Protein AF-0000000080348174 (afdb_homodimer)

Foldseek 3Di:
DAQEEEEELACDDLNVVLCVLQCVVDDPRHYDYDYHYRPPLVCSLVCVLVVVLVVPDLDDNYAAYEYELSHLVLSNCVSVVVCLNHQYEYEYPAADLPDPDVDPVPDDLVSNVSSLNSLLSHQAYEYQAPLRLCVNLVRNQVSQVVDPPDHDPCSSVSRVVRYDYQHRADALVVFAALVVQCPVVPVVQPDFAEEEEAEAQDVQQPVVLVLVLVLVLVVVVFDHAYEYEHAYDPDHPPSVPCSCVSPPPRYDHDYYDPPVVLSVSLLVHAAYETPGNDDAHCNVQLSSVRSQYQYAYAPDHRVVVQAPPVSHDHDSVRVNVVSNVCRVRVVVSVVVSVVRVVPHDCQSRHSVNRSVVVNCVSVVD/DAQEEEEELACDDLNVVLCVLQCVVDDPRHYDYDYHYRPPLVCSLVCVLVVVLVVPDLDDNYAAYEYELSHLVLSNCVSVVVCLNHQYEYEYPAADLPDPDVDPVPDDLVSNVSSLNSLLSHQAYEYQAPLRLCVNLVRNQVSQVVDPPDHDPCSSVSRVVRYDYQHRADALVPFAALVVQVPVCPVVQPPFAEEEEAEAQDVQQPVVLVLVLVLVLVVVVFDHAYEYEHAYDPDHDPSVPCSCVSPPPRYDHDYYDPPVVLSVSLLVHAAYETPGNDDAHCNVQLSSVRSQYQYAYAPDHRVVVQAPPVSHDHDSVRVNVVSNVCRVRVVVSVVVSVVRVVPHDCQSRHSVNRSVVVNCVSVVD

Solvent-accessible surface area (backbone atoms only — not comparable to full-atom values): 39181 Å² total; per-residue (Å²): 121,32,33,31,40,36,41,32,35,46,43,36,73,71,53,37,51,50,49,54,65,54,53,70,77,52,60,75,66,46,42,42,82,51,73,33,68,61,57,64,63,71,55,23,39,72,42,26,24,63,52,46,60,73,70,50,69,87,81,74,58,57,47,24,34,42,30,41,50,51,30,25,48,10,39,25,28,19,52,36,58,85,56,59,80,30,48,32,35,34,35,30,80,65,65,62,65,70,52,86,60,90,53,72,92,68,59,72,61,61,60,34,51,34,39,52,44,21,47,59,41,34,65,33,37,34,16,34,24,66,45,43,44,51,47,39,53,69,32,44,63,66,58,54,63,69,47,77,97,57,82,83,77,66,60,51,70,68,36,54,82,36,52,45,70,52,52,60,61,38,69,58,87,84,45,65,46,31,78,79,58,54,80,68,54,83,70,49,83,78,50,59,44,27,35,29,32,64,45,53,56,41,75,49,35,24,60,58,60,49,47,52,33,52,46,54,37,50,72,67,71,51,56,52,31,34,31,42,33,27,51,76,53,96,59,74,52,74,70,61,72,52,41,60,75,68,38,68,91,25,67,75,43,83,43,62,62,58,70,69,59,39,50,49,51,31,47,67,25,42,32,32,47,48,52,53,78,59,51,44,69,52,66,56,60,52,54,25,36,49,13,48,15,40,62,38,31,41,67,49,70,26,40,63,79,75,44,59,72,90,36,39,31,88,44,64,66,51,45,31,49,52,51,48,54,36,39,72,33,49,69,60,36,53,53,50,45,52,54,48,61,73,69,59,75,60,63,81,38,25,26,86,64,44,43,62,55,54,51,38,60,63,68,68,107,121,31,32,30,38,35,43,33,34,47,44,36,72,71,55,37,51,50,50,54,65,55,52,71,76,52,60,75,66,46,43,43,80,50,73,33,67,59,58,64,63,71,55,23,39,71,44,27,26,63,52,45,61,74,68,51,70,86,81,74,58,57,46,22,36,42,30,41,49,52,31,26,49,10,39,26,28,20,52,37,58,86,55,58,81,30,50,32,37,34,35,30,80,66,66,61,66,70,51,85,61,90,55,72,92,66,57,73,59,60,59,33,51,34,39,52,43,21,48,60,40,36,66,34,38,34,16,35,23,65,46,43,44,50,47,40,55,68,32,45,62,66,58,54,64,69,48,79,98,57,82,84,78,65,60,52,69,70,36,53,84,38,51,44,72,52,51,62,61,39,66,58,87,83,43,66,44,33,77,77,57,56,80,69,52,84,72,50,81,79,51,58,44,28,36,31,34,63,44,53,56,41,76,50,36,24,60,57,61,50,48,51,33,51,45,54,38,51,72,67,72,50,56,53,32,33,29,42,33,28,51,74,53,97,59,73,53,73,70,60,72,52,40,60,76,70,37,68,93,25,68,75,42,82,42,62,61,58,70,70,58,39,49,51,51,31,47,67,25,42,32,32,46,49,51,52,77,60,54,43,69,53,64,57,60,52,52,26,38,50,13,47,15,41,62,39,32,42,67,49,70,28,41,63,79,74,44,60,71,90,36,39,29,87,45,64,66,53,46,31,50,53,50,47,54,36,40,72,32,48,70,59,37,52,52,49,45,52,54,49,59,74,69,57,74,61,63,82,37,26,26,86,65,43,45,63,55,52,52,37,60,64,69,67,107

Organism: Anopheles sinensis (NCBI:txid74873)

Structure (mmCIF, N/CA/C/O backbone):
data_AF-0000000080348174-model_v1
#
loop_
_entity.id
_entity.type
_entity.pdbx_description
1 polymer 'tRNA-queuosine alpha-mannosyltransferase'
#
loop_
_atom_site.group_PDB
_atom_site.id
_atom_site.type_symbol
_atom_site.label_atom_id
_atom_site.label_alt_id
_atom_site.label_comp_id
_atom_site.label_asym_id
_atom_site.label_entity_id
_atom_site.label_seq_id
_atom_site.pdbx_PDB_ins_code
_atom_site.Cartn_x
_atom_site.Cartn_y
_atom_site.Cartn_z
_atom_site.occupancy
_atom_site.B_iso_or_equiv
_atom_site.auth_seq_id
_atom_site.auth_comp_id
_atom_site.auth_asym_id
_atom_site.auth_atom_id
_atom_site.pdbx_PDB_model_num
ATOM 1 N N . MET A 1 1 ? -9.461 -2.088 33.125 1 86.56 1 MET A N 1
ATOM 2 C CA . MET A 1 1 ? -8.859 -2.209 31.812 1 86.56 1 MET A CA 1
ATOM 3 C C . MET A 1 1 ? -9.203 -1 30.938 1 86.56 1 MET A C 1
ATOM 5 O O . MET A 1 1 ? -10.305 -0.461 31.031 1 86.56 1 MET A O 1
ATOM 9 N N . ALA A 1 2 ? -8.227 -0.484 30.188 1 94.56 2 ALA A N 1
ATOM 10 C CA . ALA A 1 2 ? -8.406 0.729 29.391 1 94.56 2 ALA A CA 1
ATOM 11 C C . ALA A 1 2 ? -9.547 0.569 28.406 1 94.56 2 ALA A C 1
ATOM 13 O O . ALA A 1 2 ? -9.766 -0.521 27.859 1 94.56 2 ALA A O 1
ATOM 14 N N . TYR A 1 3 ? -10.312 1.579 28.25 1 96.75 3 TYR A N 1
ATOM 15 C CA . TYR A 1 3 ? -11.414 1.5 27.297 1 96.75 3 TYR A CA 1
ATOM 16 C C . TYR A 1 3 ? -11.117 2.328 26.062 1 96.75 3 TYR A C 1
ATOM 18 O O . TYR A 1 3 ? -11.875 2.297 25.078 1 96.75 3 TYR A O 1
ATOM 26 N N . ILE A 1 4 ? -10.039 3.152 26.109 1 98.06 4 ILE A N 1
ATOM 27 C CA . ILE A 1 4 ? -9.602 3.938 24.969 1 98.06 4 ILE A CA 1
ATOM 28 C C . ILE A 1 4 ? -8.266 3.41 24.453 1 98.06 4 ILE A C 1
ATOM 30 O O . ILE A 1 4 ? -7.316 3.254 25.234 1 98.06 4 ILE A O 1
ATOM 34 N N . LEU A 1 5 ? -8.25 3.035 23.203 1 98.62 5 LEU A N 1
ATOM 35 C CA . LEU A 1 5 ? -7.008 2.664 22.531 1 98.62 5 LEU A CA 1
ATOM 36 C C . LEU A 1 5 ? -6.504 3.803 21.656 1 98.62 5 LEU A C 1
ATOM 38 O O . LEU A 1 5 ? -7.156 4.164 20.672 1 98.62 5 LEU A O 1
ATOM 42 N N . THR A 1 6 ? -5.406 4.441 22.047 1 98.69 6 THR A N 1
ATOM 43 C CA . THR A 1 6 ? -4.785 5.508 21.266 1 98.69 6 THR A CA 1
ATOM 44 C C . THR A 1 6 ? -3.592 4.977 20.484 1 98.69 6 THR A C 1
ATOM 46 O O . THR A 1 6 ? -2.656 4.422 21.062 1 98.69 6 THR A O 1
ATOM 49 N N . LEU A 1 7 ? -3.682 5.117 19.156 1 98.81 7 LEU A N 1
ATOM 50 C CA . LEU A 1 7 ? -2.641 4.621 18.266 1 98.81 7 LEU A CA 1
ATOM 51 C C . LEU A 1 7 ? -1.983 5.77 17.5 1 98.81 7 LEU A C 1
ATOM 53 O O . LEU A 1 7 ? -2.668 6.551 16.828 1 98.81 7 LEU A O 1
ATOM 57 N N . GLU A 1 8 ? -0.674 5.879 17.547 1 98.69 8 GLU A N 1
ATOM 58 C CA . GLU A 1 8 ? 0.03 6.883 16.766 1 98.69 8 GLU A CA 1
ATOM 59 C C . GLU A 1 8 ? 1.198 6.262 16 1 98.69 8 GLU A C 1
ATOM 61 O O . GLU A 1 8 ? 2.227 5.926 16.594 1 98.69 8 GLU A O 1
ATOM 66 N N . ALA A 1 9 ? 1.052 6.199 14.703 1 98.06 9 ALA A N 1
ATOM 67 C CA . ALA A 1 9 ? 2.01 5.52 13.836 1 98.06 9 ALA A CA 1
ATOM 68 C C . ALA A 1 9 ? 3.219 6.406 13.555 1 98.06 9 ALA A C 1
ATOM 70 O O . ALA A 1 9 ? 4.211 5.949 12.977 1 98.06 9 ALA A O 1
ATOM 71 N N . PHE A 1 10 ? 3.201 7.629 13.906 1 97.56 10 PHE A N 1
ATOM 72 C CA . PHE A 1 10 ? 4.273 8.602 13.703 1 97.56 10 PHE A CA 1
ATOM 73 C C . PHE A 1 10 ? 4.391 9.531 14.906 1 97.56 10 PHE A C 1
ATOM 75 O O . PHE A 1 10 ? 4.113 10.727 14.797 1 97.56 10 PHE A O 1
ATOM 82 N N . TYR A 1 11 ? 4.918 8.969 15.961 1 97.56 11 TYR A N 1
ATOM 83 C CA . TYR A 1 11 ? 4.891 9.633 17.25 1 97.56 11 TYR A CA 1
ATOM 84 C C . TYR A 1 11 ? 6.051 10.617 17.391 1 97.56 11 TYR A C 1
ATOM 86 O O . TYR A 1 11 ? 7.066 10.305 18.016 1 97.56 11 TYR A O 1
ATOM 94 N N . GLY A 1 12 ? 5.895 11.797 16.953 1 94.62 12 GLY A N 1
ATOM 95 C CA . GLY A 1 12 ? 6.82 12.914 17 1 94.62 12 GLY A CA 1
ATOM 96 C C . GLY A 1 12 ? 6.219 14.203 16.484 1 94.62 12 GLY A C 1
ATOM 97 O O . GLY A 1 12 ? 5.113 14.211 15.938 1 94.62 12 GLY A O 1
ATOM 98 N N . GLY A 1 13 ? 6.855 15.312 16.766 1 90.38 13 GLY A N 1
ATOM 99 C CA . GLY A 1 13 ? 6.395 16.594 16.266 1 90.38 13 GLY A CA 1
ATOM 100 C C . GLY A 1 13 ? 4.988 16.938 16.719 1 90.38 13 GLY A C 1
ATOM 101 O O . GLY A 1 13 ? 4.664 16.828 17.891 1 90.38 13 GLY A O 1
ATOM 102 N N . SER A 1 14 ? 4.188 17.391 15.734 1 92.44 14 SER A N 1
ATOM 103 C CA . SER A 1 14 ? 2.824 17.828 16.031 1 92.44 14 SER A CA 1
ATOM 104 C C . SER A 1 14 ? 1.953 16.641 16.453 1 92.44 14 SER A C 1
ATOM 106 O O . SER A 1 14 ? 1 16.812 17.219 1 92.44 14 SER A O 1
ATOM 108 N N . HIS A 1 15 ? 2.268 15.445 16.016 1 96.38 15 HIS A N 1
ATOM 109 C CA . HIS A 1 15 ? 1.507 14.266 16.406 1 96.38 15 HIS A CA 1
ATOM 110 C C . HIS A 1 15 ? 1.62 14 17.906 1 96.38 15 HIS A C 1
ATOM 112 O O . HIS A 1 15 ? 0.609 13.82 18.578 1 96.38 15 HIS A O 1
ATOM 118 N N . LYS A 1 16 ? 2.867 14.008 18.328 1 96.75 16 LYS A N 1
ATOM 119 C CA . LYS A 1 16 ? 3.105 13.805 19.766 1 96.75 16 LYS A CA 1
ATOM 120 C C . LYS A 1 16 ? 2.516 14.938 20.578 1 96.75 16 LYS A C 1
ATOM 122 O O . LYS A 1 16 ? 1.936 14.711 21.641 1 96.75 16 LYS A O 1
ATOM 127 N N . GLN A 1 17 ? 2.686 16.156 20.125 1 93.75 17 GLN A N 1
ATOM 128 C CA . GLN A 1 17 ? 2.172 17.328 20.828 1 93.75 17 GLN A CA 1
ATOM 129 C C . GLN A 1 17 ? 0.662 17.234 21.031 1 93.75 17 GLN A C 1
ATOM 131 O O . GLN A 1 17 ? 0.151 17.516 22.109 1 93.75 17 GLN A O 1
ATOM 136 N N . LEU A 1 18 ? -0.005 16.844 20.016 1 97.12 18 LEU A N 1
ATOM 137 C CA . LEU A 1 18 ? -1.456 16.719 20.094 1 97.12 18 LEU A CA 1
ATOM 138 C C . LEU A 1 18 ? -1.855 15.695 21.156 1 97.12 18 LEU A C 1
ATOM 140 O O . LEU A 1 18 ? -2.699 15.984 22 1 97.12 18 LEU A O 1
ATOM 144 N N . LEU A 1 19 ? -1.256 14.547 21.109 1 97.56 19 LEU A N 1
ATOM 145 C CA . LEU A 1 19 ? -1.604 13.469 22.031 1 97.56 19 LEU A CA 1
ATOM 146 C C . LEU A 1 19 ? -1.247 13.852 23.469 1 97.56 19 LEU A C 1
ATOM 148 O O . LEU A 1 19 ? -1.998 13.555 24.391 1 97.56 19 LEU A O 1
ATOM 152 N N . ASP A 1 20 ? -0.088 14.555 23.594 1 95.25 20 ASP A N 1
ATOM 153 C CA . ASP A 1 20 ? 0.333 14.977 24.922 1 95.25 20 ASP A CA 1
ATOM 154 C C . ASP A 1 20 ? -0.702 15.898 25.562 1 95.25 20 ASP A C 1
ATOM 156 O O . ASP A 1 20 ? -1.049 15.742 26.734 1 95.25 20 ASP A O 1
ATOM 160 N N . ILE A 1 21 ? -1.15 16.812 24.797 1 94.5 21 ILE A N 1
ATOM 161 C CA . ILE A 1 21 ? -2.082 17.797 25.312 1 94.5 21 ILE A CA 1
ATOM 162 C C . ILE A 1 21 ? -3.43 17.141 25.609 1 94.5 21 ILE A C 1
ATOM 164 O O . ILE A 1 21 ? -4.078 17.469 26.609 1 94.5 21 ILE A O 1
ATOM 168 N N . ILE A 1 22 ? -3.898 16.188 24.75 1 96.5 22 ILE A N 1
ATOM 169 C CA . ILE A 1 22 ? -5.191 15.523 24.906 1 96.5 22 ILE A CA 1
ATOM 170 C C . ILE A 1 22 ? -5.152 14.578 26.109 1 96.5 22 ILE A C 1
ATOM 172 O O . ILE A 1 22 ? -6.035 14.625 26.969 1 96.5 22 ILE A O 1
ATOM 176 N N . LEU A 1 23 ? -4.109 13.766 26.234 1 96.25 23 LEU A N 1
ATOM 177 C CA . LEU A 1 23 ? -4.066 12.641 27.156 1 96.25 23 LEU A CA 1
ATOM 178 C C . LEU A 1 23 ? -3.824 13.117 28.594 1 96.25 23 LEU A C 1
ATOM 180 O O . LEU A 1 23 ? -4.086 12.391 29.547 1 96.25 23 LEU A O 1
ATOM 184 N N . LYS A 1 24 ? -3.377 14.406 28.734 1 94.44 24 LYS A N 1
ATOM 185 C CA . LYS A 1 24 ? -3.25 15.008 30.047 1 94.44 24 LYS A CA 1
ATOM 186 C C . LYS A 1 24 ? -4.609 15.117 30.734 1 94.44 24 LYS A C 1
ATOM 188 O O . LYS A 1 24 ? -4.684 15.258 31.953 1 94.44 24 LYS A O 1
ATOM 193 N N . ASN A 1 25 ? -5.621 15.008 30 1 94.62 25 ASN A N 1
ATOM 194 C CA . ASN A 1 25 ? -6.969 15.203 30.531 1 94.62 25 ASN A CA 1
ATOM 195 C C . ASN A 1 25 ? -7.66 13.867 30.797 1 94.62 25 ASN A C 1
ATOM 197 O O . ASN A 1 25 ? -8.859 13.828 31.078 1 94.62 25 ASN A O 1
ATOM 201 N N . PHE A 1 26 ? -7 12.734 30.703 1 95.75 26 PHE A N 1
ATOM 202 C CA . PHE A 1 26 ? -7.484 11.391 31 1 95.75 26 PHE A CA 1
ATOM 203 C C . PHE A 1 26 ? -6.695 10.773 32.156 1 95.75 26 PHE A C 1
ATOM 205 O O . PHE A 1 26 ? -5.531 11.117 32.375 1 95.75 26 PHE A O 1
ATOM 212 N N . ASN A 1 27 ? -7.387 9.914 32.844 1 95.69 27 ASN A N 1
ATOM 213 C CA . ASN A 1 27 ? -6.648 9.078 33.781 1 95.69 27 ASN A CA 1
ATOM 214 C C . ASN A 1 27 ? -5.836 8 33.062 1 95.69 27 ASN A C 1
ATOM 216 O O . ASN A 1 27 ? -6.273 7.473 32.031 1 95.69 27 ASN A O 1
ATOM 220 N N . GLN A 1 28 ? -4.766 7.668 33.688 1 94.31 28 GLN A N 1
ATOM 221 C CA . GLN A 1 28 ? -3.832 6.738 33.031 1 94.31 28 GLN A CA 1
ATOM 222 C C . GLN A 1 28 ? -4.488 5.379 32.812 1 94.31 28 GLN A C 1
ATOM 224 O O . GLN A 1 28 ? -4.125 4.668 31.875 1 94.31 28 GLN A O 1
ATOM 229 N N . ASP A 1 29 ? -5.422 4.973 33.562 1 95.69 29 ASP A N 1
ATOM 230 C CA . ASP A 1 29 ? -6.062 3.664 33.469 1 95.69 29 ASP A CA 1
ATOM 231 C C . ASP A 1 29 ? -7.176 3.68 32.406 1 95.69 29 ASP A C 1
ATOM 233 O O . ASP A 1 29 ? -7.699 2.629 32.031 1 95.69 29 ASP A O 1
ATOM 237 N N . GLU A 1 30 ? -7.461 4.852 31.875 1 96.44 30 GLU A N 1
ATOM 238 C CA . GLU A 1 30 ? -8.57 4.984 30.938 1 96.44 30 GLU A CA 1
ATOM 239 C C . GLU A 1 30 ? -8.125 4.691 29.516 1 96.44 30 GLU A C 1
ATOM 241 O O . GLU A 1 30 ? -8.953 4.449 28.625 1 96.44 30 GLU A O 1
ATOM 246 N N . TYR A 1 31 ? -6.828 4.805 29.312 1 97.44 31 TYR A N 1
ATOM 247 C CA . TYR A 1 31 ? -6.379 4.66 27.938 1 97.44 31 TYR A CA 1
ATOM 248 C C . TYR A 1 31 ? -5.074 3.875 27.859 1 97.44 31 TYR A C 1
ATOM 250 O O . TYR A 1 31 ? -4.316 3.834 28.828 1 97.44 31 TYR A O 1
ATOM 258 N N . ASP A 1 32 ? -4.895 3.152 26.703 1 97.94 32 ASP A N 1
ATOM 259 C CA . ASP A 1 32 ? -3.596 2.635 26.297 1 97.94 32 ASP A CA 1
ATOM 260 C C . ASP A 1 32 ? -3.035 3.441 25.125 1 97.94 32 ASP A C 1
ATOM 262 O O . ASP A 1 32 ? -3.773 3.824 24.219 1 97.94 32 ASP A O 1
ATOM 266 N N . LEU A 1 33 ? -1.8 3.811 25.234 1 98.12 33 LEU A N 1
ATOM 267 C CA . LEU A 1 33 ? -1.102 4.504 24.156 1 98.12 33 LEU A CA 1
ATOM 268 C C . LEU A 1 33 ? -0.057 3.596 23.516 1 98.12 33 LEU A C 1
ATOM 270 O O . LEU A 1 33 ? 0.885 3.16 24.172 1 98.12 33 LEU A O 1
ATOM 274 N N . VAL A 1 34 ? -0.262 3.186 22.266 1 98.12 34 VAL A N 1
ATOM 275 C CA . VAL A 1 34 ? 0.678 2.391 21.484 1 98.12 34 VAL A CA 1
ATOM 276 C C . VAL A 1 34 ? 1.246 3.234 20.344 1 98.12 34 VAL A C 1
ATOM 278 O O . VAL A 1 34 ? 0.494 3.785 19.547 1 98.12 34 VAL A O 1
ATOM 281 N N . THR A 1 35 ? 2.604 3.379 20.266 1 98.06 35 THR A N 1
ATOM 282 C CA . THR A 1 35 ? 3.18 4.355 19.344 1 98.06 35 THR A CA 1
ATOM 283 C C . THR A 1 35 ? 4.297 3.723 18.516 1 98.06 35 THR A C 1
ATOM 285 O O . THR A 1 35 ? 4.793 2.646 18.859 1 98.06 35 THR A O 1
ATOM 288 N N . ILE A 1 36 ? 4.59 4.273 17.391 1 97.81 36 ILE A N 1
ATOM 289 C CA . ILE A 1 36 ? 5.777 4.055 16.562 1 97.81 36 ILE A CA 1
ATOM 290 C C . ILE A 1 36 ? 6.59 5.34 16.469 1 97.81 36 ILE A C 1
ATOM 292 O O . ILE A 1 36 ? 6.039 6.418 16.219 1 97.81 36 ILE A O 1
ATOM 296 N N . PRO A 1 37 ? 7.922 5.25 16.703 1 96.81 37 PRO A N 1
ATOM 297 C CA . PRO A 1 37 ? 8.742 6.465 16.656 1 96.81 37 PRO A CA 1
ATOM 298 C C . PRO A 1 37 ? 8.648 7.191 15.32 1 96.81 37 PRO A C 1
ATOM 300 O O . PRO A 1 37 ? 8.547 6.547 14.273 1 96.81 37 PRO A O 1
ATOM 303 N N . ALA A 1 38 ? 8.75 8.461 15.336 1 95.19 38 ALA A N 1
ATOM 304 C CA . ALA A 1 38 ? 8.609 9.297 14.148 1 95.19 38 ALA A CA 1
ATOM 305 C C . ALA A 1 38 ? 9.883 9.273 13.312 1 95.19 38 ALA A C 1
ATOM 307 O O . ALA A 1 38 ? 10.578 10.289 13.195 1 95.19 38 ALA A O 1
ATOM 308 N N . LYS A 1 39 ? 10.125 8.234 12.734 1 93.12 39 LYS A N 1
ATOM 309 C CA . LYS A 1 39 ? 11.234 8.008 11.812 1 93.12 39 LYS A CA 1
ATOM 310 C C . LYS A 1 39 ? 10.766 7.262 10.562 1 93.12 39 LYS A C 1
ATOM 312 O O . LYS A 1 39 ? 9.945 6.348 10.656 1 93.12 39 LYS A O 1
ATOM 317 N N . LYS A 1 40 ? 11.25 7.703 9.414 1 92.31 40 LYS A N 1
ATOM 318 C CA . LYS A 1 40 ? 10.945 7.023 8.156 1 92.31 40 LYS A CA 1
ATOM 319 C C . LYS A 1 40 ? 9.438 6.891 7.957 1 92.31 40 LYS A C 1
ATOM 321 O O . LYS A 1 40 ? 8.914 5.777 7.879 1 92.31 40 LYS A O 1
ATOM 326 N N . TRP A 1 41 ? 8.805 7.992 7.707 1 92.38 41 TRP A N 1
ATOM 327 C CA . TRP A 1 41 ? 7.348 8.086 7.738 1 92.38 41 TRP A CA 1
ATOM 328 C C . TRP A 1 41 ? 6.719 7.176 6.691 1 92.38 41 TRP A C 1
ATOM 330 O O . TRP A 1 41 ? 5.625 6.645 6.895 1 92.38 41 TRP A O 1
ATOM 340 N N . HIS A 1 42 ? 7.414 6.926 5.59 1 91.56 42 HIS A N 1
ATOM 341 C CA . HIS A 1 42 ? 6.863 6.07 4.543 1 91.56 42 HIS A CA 1
ATOM 342 C C . HIS A 1 42 ? 6.645 4.648 5.047 1 91.56 42 HIS A C 1
ATOM 344 O O . HIS A 1 42 ? 5.629 4.023 4.738 1 91.56 42 HIS A O 1
ATOM 350 N N . TRP A 1 43 ? 7.59 4.184 5.859 1 94.25 43 TRP A N 1
ATOM 351 C CA . TRP A 1 43 ? 7.469 2.852 6.445 1 94.25 43 TRP A CA 1
ATOM 352 C C . TRP A 1 43 ? 6.387 2.826 7.52 1 94.25 43 TRP A C 1
ATOM 354 O O . TRP A 1 43 ? 5.652 1.844 7.648 1 94.25 43 TRP A O 1
ATOM 364 N N . CYS A 1 44 ? 6.27 3.9 8.25 1 96.5 44 CYS A N 1
ATOM 365 C CA . CYS A 1 44 ? 5.211 3.998 9.25 1 96.5 44 CYS A CA 1
ATOM 366 C C . CYS A 1 44 ? 3.838 3.891 8.602 1 96.5 44 CYS A C 1
ATOM 368 O O . CYS A 1 44 ? 2.977 3.148 9.078 1 96.5 44 CYS A O 1
ATOM 370 N N . ALA A 1 45 ? 3.711 4.562 7.496 1 95.31 45 ALA A N 1
ATOM 371 C CA . ALA A 1 45 ? 2.428 4.598 6.797 1 95.31 45 ALA A CA 1
ATOM 372 C C . ALA A 1 45 ? 2.076 3.225 6.23 1 95.31 45 ALA A C 1
ATOM 374 O O . ALA A 1 45 ? 0.905 2.838 6.203 1 95.31 45 ALA A O 1
ATOM 375 N N . ARG A 1 46 ? 3.09 2.482 5.828 1 94.81 46 ARG A N 1
ATOM 376 C CA . ARG A 1 46 ? 2.859 1.207 5.156 1 94.81 46 ARG A CA 1
ATOM 377 C C . ARG A 1 46 ? 2.711 0.074 6.164 1 94.81 46 ARG A C 1
ATOM 379 O O . ARG A 1 46 ? 1.908 -0.841 5.965 1 94.81 46 ARG A O 1
ATOM 386 N N . MET A 1 47 ? 3.484 0.161 7.297 1 96.75 47 MET A N 1
ATOM 387 C CA . MET A 1 47 ? 3.695 -1.035 8.109 1 96.75 47 MET A CA 1
ATOM 388 C C . MET A 1 47 ? 3.043 -0.886 9.477 1 96.75 47 MET A C 1
ATOM 390 O O . MET A 1 47 ? 3.027 -1.831 10.266 1 96.75 47 MET A O 1
ATOM 394 N N . SER A 1 48 ? 2.492 0.24 9.758 1 97.75 48 SER A N 1
ATOM 395 C CA . SER A 1 48 ? 2.01 0.513 11.102 1 97.75 48 SER A CA 1
ATOM 396 C C . SER A 1 48 ? 0.879 -0.434 11.492 1 97.75 48 SER A C 1
ATOM 398 O O . SER A 1 48 ? 0.782 -0.855 12.648 1 97.75 48 SER A O 1
ATOM 400 N N . ALA A 1 49 ? -0.037 -0.782 10.516 1 98.31 49 ALA A N 1
ATOM 401 C CA . ALA A 1 49 ? -1.128 -1.702 10.828 1 98.31 49 ALA A CA 1
ATOM 402 C C . ALA A 1 49 ? -0.591 -3.025 11.367 1 98.31 49 ALA A C 1
ATOM 404 O O . ALA A 1 49 ? -1.065 -3.521 12.391 1 98.31 49 ALA A O 1
ATOM 405 N N . LEU A 1 50 ? 0.381 -3.551 10.672 1 97.88 50 LEU A N 1
ATOM 406 C CA . LEU A 1 50 ? 0.972 -4.816 11.094 1 97.88 50 LEU A CA 1
ATOM 407 C C . LEU A 1 50 ? 1.665 -4.668 12.445 1 97.88 50 LEU A C 1
ATOM 409 O O . LEU A 1 50 ? 1.518 -5.523 13.32 1 97.88 50 LEU A O 1
ATOM 413 N N . GLN A 1 51 ? 2.42 -3.602 12.633 1 97.62 51 GLN A N 1
ATOM 414 C CA . GLN A 1 51 ? 3.121 -3.346 13.883 1 97.62 51 GLN A CA 1
ATOM 415 C C . GLN A 1 51 ? 2.143 -3.252 15.055 1 97.62 51 GLN A C 1
ATOM 417 O O . GLN A 1 51 ? 2.359 -3.861 16.109 1 97.62 51 GLN A O 1
ATOM 422 N N . PHE A 1 52 ? 1.092 -2.506 14.891 1 98.38 52 PHE A N 1
ATOM 423 C CA . PHE A 1 52 ? 0.107 -2.332 15.945 1 98.38 52 PHE A CA 1
ATOM 424 C C . PHE A 1 52 ? -0.633 -3.637 16.219 1 98.38 52 PHE A C 1
ATOM 426 O O . PHE A 1 52 ? -0.93 -3.959 17.375 1 98.38 52 PHE A O 1
ATOM 433 N N . ALA A 1 53 ? -0.954 -4.391 15.148 1 97.88 53 ALA A N 1
ATOM 434 C CA . ALA A 1 53 ? -1.659 -5.656 15.328 1 97.88 53 ALA A CA 1
ATOM 435 C C . ALA A 1 53 ? -0.909 -6.57 16.297 1 97.88 53 ALA A C 1
ATOM 437 O O . ALA A 1 53 ? -1.525 -7.285 17.094 1 97.88 53 ALA A O 1
ATOM 438 N N . GLU A 1 54 ? 0.383 -6.504 16.25 1 95.56 54 GLU A N 1
ATOM 439 C CA . GLU A 1 54 ? 1.225 -7.363 17.078 1 95.56 54 GLU A CA 1
ATOM 440 C C . GLU A 1 54 ? 1.346 -6.82 18.5 1 95.56 54 GLU A C 1
ATOM 442 O O . GLU A 1 54 ? 1.635 -7.57 19.438 1 95.56 54 GLU A O 1
ATOM 447 N N . ASN A 1 55 ? 1.073 -5.516 18.703 1 96.62 55 ASN A N 1
ATOM 448 C CA . ASN A 1 55 ? 1.423 -4.887 19.969 1 96.62 55 ASN A CA 1
ATOM 449 C C . ASN A 1 55 ? 0.18 -4.504 20.766 1 96.62 55 ASN A C 1
ATOM 451 O O . ASN A 1 55 ? 0.281 -4.105 21.922 1 96.62 55 ASN A O 1
ATOM 455 N N . ILE A 1 56 ? -0.955 -4.598 20.156 1 97.62 56 ILE A N 1
ATOM 456 C CA . ILE A 1 56 ? -2.213 -4.398 20.859 1 97.62 56 ILE A CA 1
ATOM 457 C C . ILE A 1 56 ? -2.605 -5.684 21.594 1 97.62 56 ILE A C 1
ATOM 459 O O . ILE A 1 56 ? -2.604 -6.762 21 1 97.62 56 ILE A O 1
ATOM 463 N N . PRO A 1 57 ? -2.951 -5.625 22.844 1 95.69 57 PRO A N 1
ATOM 464 C CA . PRO A 1 57 ? -3.328 -6.832 23.578 1 95.69 57 PRO A CA 1
ATOM 465 C C . PRO A 1 57 ? -4.535 -7.543 22.969 1 95.69 57 PRO A C 1
ATOM 467 O O . PRO A 1 57 ? -5.465 -6.887 22.5 1 95.69 57 PRO A O 1
ATOM 470 N N . ILE A 1 58 ? -4.469 -8.844 23.031 1 92.62 58 ILE A N 1
ATOM 471 C CA . ILE A 1 58 ? -5.555 -9.656 22.5 1 92.62 58 ILE A CA 1
ATOM 472 C C . ILE A 1 58 ? -6.789 -9.516 23.391 1 92.62 58 ILE A C 1
ATOM 474 O O . ILE A 1 58 ? -7.906 -9.359 22.891 1 92.62 58 ILE A O 1
ATOM 478 N N . THR A 1 59 ? -6.586 -9.664 24.688 1 95.31 59 THR A N 1
ATOM 479 C CA . THR A 1 59 ? -7.672 -9.445 25.641 1 95.31 59 THR A CA 1
ATOM 480 C C . THR A 1 59 ? -7.75 -7.973 26.031 1 95.31 59 THR A C 1
ATOM 482 O O . THR A 1 59 ? -6.801 -7.422 26.594 1 95.31 59 THR A O 1
ATOM 485 N N . HIS A 1 60 ? -8.836 -7.391 25.672 1 96.31 60 HIS A N 1
ATOM 486 C CA . HIS A 1 60 ? -8.992 -5.969 25.953 1 96.31 60 HIS A CA 1
ATOM 487 C C . HIS A 1 60 ? -10.461 -5.605 26.156 1 96.31 60 HIS A C 1
ATOM 489 O O . HIS A 1 60 ? -11.344 -6.438 25.938 1 96.31 60 HIS A O 1
ATOM 495 N N . ALA A 1 61 ? -10.688 -4.391 26.594 1 97.12 61 ALA A N 1
ATOM 496 C CA . ALA A 1 61 ? -12.039 -3.857 26.781 1 97.12 61 ALA A CA 1
ATOM 497 C C . ALA A 1 61 ? -12.211 -2.533 26.031 1 97.12 61 ALA A C 1
ATOM 499 O O . ALA A 1 61 ? -12.961 -1.661 26.484 1 97.12 61 ALA A O 1
ATOM 500 N N . TYR A 1 62 ? -11.477 -2.332 24.969 1 97.88 62 TYR A N 1
ATOM 501 C CA . TYR A 1 62 ? -11.5 -1.075 24.234 1 97.88 62 TYR A CA 1
ATOM 502 C C . TYR A 1 62 ? -12.891 -0.791 23.688 1 97.88 62 TYR A C 1
ATOM 504 O O . TYR A 1 62 ? -13.57 -1.698 23.203 1 97.88 62 TYR A O 1
ATOM 512 N N . ARG A 1 63 ? -13.281 0.429 23.75 1 97.81 63 ARG A N 1
ATOM 513 C CA . ARG A 1 63 ? -14.547 0.89 23.188 1 97.81 63 ARG A CA 1
ATOM 514 C C . ARG A 1 63 ? -14.32 1.938 22.094 1 97.81 63 ARG A C 1
ATOM 516 O O . ARG A 1 63 ? -15.148 2.105 21.203 1 97.81 63 ARG A O 1
ATOM 523 N N . THR A 1 64 ? -13.203 2.65 22.234 1 98.38 64 THR A N 1
ATOM 524 C CA . THR A 1 64 ? -12.875 3.717 21.297 1 98.38 64 THR A CA 1
ATOM 525 C C . THR A 1 64 ? -11.422 3.602 20.828 1 98.38 64 THR A C 1
ATOM 527 O O . THR A 1 64 ? -10.531 3.324 21.641 1 98.38 64 THR A O 1
ATOM 530 N N . ILE A 1 65 ? -11.242 3.762 19.531 1 98.69 65 ILE A N 1
ATOM 531 C CA . ILE A 1 65 ? -9.906 3.896 18.953 1 98.69 65 ILE A CA 1
ATOM 532 C C . ILE A 1 65 ? -9.695 5.332 18.484 1 98.69 65 ILE A C 1
ATOM 534 O O . ILE A 1 65 ? -10.539 5.898 17.781 1 98.69 65 ILE A O 1
ATOM 538 N N . PHE A 1 66 ? -8.672 6.012 18.922 1 98.81 66 PHE A N 1
ATOM 539 C CA . PHE A 1 66 ? -8.227 7.305 18.422 1 98.81 66 PHE A CA 1
ATOM 540 C C . PHE A 1 66 ? -6.863 7.18 17.75 1 98.81 66 PHE A C 1
ATOM 542 O O . PHE A 1 66 ? -5.906 6.695 18.359 1 98.81 66 PHE A O 1
ATOM 549 N N . CYS A 1 67 ? -6.777 7.508 16.5 1 98.75 67 CYS A N 1
ATOM 550 C CA . CYS A 1 67 ? -5.523 7.375 15.773 1 98.75 67 CYS A CA 1
ATOM 551 C C . CYS A 1 67 ? -5.367 8.484 14.742 1 98.75 67 CYS A C 1
ATOM 553 O O . CYS A 1 67 ? -6.309 9.242 14.492 1 98.75 67 CYS A O 1
ATOM 555 N N . SER A 1 68 ? -4.168 8.703 14.219 1 98.5 68 SER A N 1
ATOM 556 C CA . SER A 1 68 ? -3.949 9.648 13.125 1 98.5 68 SER A CA 1
ATOM 557 C C . SER A 1 68 ? -4.113 8.969 11.773 1 98.5 68 SER A C 1
ATOM 559 O O . SER A 1 68 ? -4.188 7.742 11.688 1 98.5 68 SER A O 1
ATOM 561 N N . SER A 1 69 ? -4.121 9.766 10.734 1 97.94 69 SER A N 1
ATOM 562 C CA . SER A 1 69 ? -4.348 9.289 9.375 1 97.94 69 SER A CA 1
ATOM 563 C C . SER A 1 69 ? -3.105 8.594 8.82 1 97.94 69 SER A C 1
ATOM 565 O O . SER A 1 69 ? -3.121 8.094 7.695 1 97.94 69 SER A O 1
ATOM 567 N N . VAL A 1 70 ? -1.994 8.539 9.594 1 98.06 70 VAL A N 1
ATOM 568 C CA . VAL A 1 70 ? -0.801 7.82 9.156 1 98.06 70 VAL A CA 1
ATOM 569 C C . VAL A 1 70 ? -1.069 6.32 9.148 1 98.06 70 VAL A C 1
ATOM 571 O O . VAL A 1 70 ? -0.555 5.59 8.297 1 98.06 70 VAL A O 1
ATOM 574 N N . LEU A 1 71 ? -1.816 5.887 10.094 1 98.38 71 LEU A N 1
ATOM 575 C CA . LEU A 1 71 ? -2.164 4.477 10.242 1 98.38 71 LEU A CA 1
ATOM 576 C C . LEU A 1 71 ? -3.141 4.043 9.156 1 98.38 71 LEU A C 1
ATOM 578 O O . LEU A 1 71 ? -4.121 4.738 8.883 1 98.38 71 LEU A O 1
ATOM 582 N N . ASN A 1 72 ? -2.834 2.92 8.492 1 97.75 72 ASN A N 1
ATOM 583 C CA . ASN A 1 72 ? -3.859 2.252 7.699 1 97.75 72 ASN A CA 1
ATOM 584 C C . ASN A 1 72 ? -4.859 1.512 8.586 1 97.75 72 ASN A C 1
ATOM 586 O O . ASN A 1 72 ? -4.695 0.318 8.844 1 97.75 72 ASN A O 1
ATOM 590 N N . LEU A 1 73 ? -5.887 2.209 8.977 1 98.81 73 LEU A N 1
ATOM 591 C CA . LEU A 1 73 ? -6.852 1.711 9.953 1 98.81 73 LEU A CA 1
ATOM 592 C C . LEU A 1 73 ? -7.609 0.506 9.398 1 98.81 73 LEU A C 1
ATOM 594 O O . LEU A 1 73 ? -7.898 -0.439 10.141 1 98.81 73 LEU A O 1
ATOM 598 N N . ALA A 1 74 ? -7.977 0.536 8.117 1 98.69 74 ALA A N 1
ATOM 599 C CA . ALA A 1 74 ? -8.719 -0.562 7.508 1 98.69 74 ALA A CA 1
ATOM 600 C C . ALA A 1 74 ? -7.945 -1.873 7.609 1 98.69 74 ALA A C 1
ATOM 602 O O . ALA A 1 74 ? -8.508 -2.904 7.992 1 98.69 74 ALA A O 1
ATOM 603 N N . GLU A 1 75 ? -6.695 -1.817 7.258 1 98.44 75 GLU A N 1
ATOM 604 C CA . GLU A 1 75 ? -5.852 -3.006 7.332 1 98.44 75 GLU A CA 1
ATOM 605 C C . GLU A 1 75 ? -5.754 -3.523 8.766 1 98.44 75 GLU A C 1
ATOM 607 O O . GLU A 1 75 ? -5.816 -4.73 9 1 98.44 75 GLU A O 1
ATOM 612 N N . LEU A 1 76 ? -5.566 -2.604 9.742 1 98.81 76 LEU A N 1
ATOM 613 C CA . LEU A 1 76 ? -5.488 -3.018 11.133 1 98.81 76 LEU A CA 1
ATOM 614 C C . LEU A 1 76 ? -6.754 -3.756 11.555 1 98.81 76 LEU A C 1
ATOM 616 O O . LEU A 1 76 ? -6.684 -4.836 12.148 1 98.81 76 LEU A O 1
ATOM 620 N N . ILE A 1 77 ? -7.91 -3.201 11.242 1 98.69 77 ILE A N 1
ATOM 621 C CA . ILE A 1 77 ? -9.188 -3.787 11.633 1 98.69 77 ILE A CA 1
ATOM 622 C C . ILE A 1 77 ? -9.359 -5.148 10.969 1 98.69 77 ILE A C 1
ATOM 624 O O . ILE A 1 77 ? -9.906 -6.078 11.57 1 98.69 77 ILE A O 1
ATOM 628 N N . GLY A 1 78 ? -8.883 -5.258 9.742 1 98.44 78 GLY A N 1
ATOM 629 C CA . GLY A 1 78 ? -8.953 -6.535 9.047 1 98.44 78 GLY A CA 1
ATOM 630 C C . GLY A 1 78 ? -8.125 -7.617 9.719 1 98.44 78 GLY A C 1
ATOM 631 O O . GLY A 1 78 ? -8.539 -8.781 9.773 1 98.44 78 GLY A O 1
ATOM 632 N N . ILE A 1 79 ? -6.934 -7.281 10.203 1 98.06 79 ILE A N 1
ATOM 633 C CA . ILE A 1 79 ? -6.047 -8.219 10.883 1 98.06 79 ILE A CA 1
ATOM 634 C C . ILE A 1 79 ? -6.59 -8.523 12.273 1 98.06 79 ILE A C 1
ATOM 636 O O . ILE A 1 79 ? -6.434 -9.641 12.781 1 98.06 79 ILE A O 1
ATOM 640 N N . ARG A 1 80 ? -7.207 -7.488 12.914 1 98.06 80 ARG A N 1
ATOM 641 C CA . ARG A 1 80 ? -7.734 -7.547 14.273 1 98.06 80 ARG A CA 1
ATOM 642 C C . ARG A 1 80 ? -9.234 -7.27 14.289 1 98.06 80 ARG A C 1
ATOM 644 O O . ARG A 1 80 ? -9.672 -6.219 14.766 1 98.06 80 ARG A O 1
ATOM 651 N N . PRO A 1 81 ? -9.992 -8.273 13.859 1 96.25 81 PRO A N 1
ATOM 652 C CA . PRO A 1 81 ? -11.438 -8.039 13.773 1 96.25 81 PRO A CA 1
ATOM 653 C C . PRO A 1 81 ? -12.07 -7.797 15.141 1 96.25 81 PRO A C 1
ATOM 655 O O . PRO A 1 81 ? -13.188 -7.273 15.219 1 96.25 81 PRO A O 1
ATOM 658 N N . ASP A 1 82 ? -11.414 -8.164 16.234 1 96.62 82 ASP A N 1
ATOM 659 C CA . ASP A 1 82 ? -11.906 -7.906 17.578 1 96.62 82 ASP A CA 1
ATOM 660 C C . ASP A 1 82 ? -11.992 -6.41 17.859 1 96.62 82 ASP A C 1
ATOM 662 O O . ASP A 1 82 ? -12.711 -5.98 18.766 1 96.62 82 ASP A O 1
ATOM 666 N N . LEU A 1 83 ? -11.289 -5.578 17.078 1 98 83 LEU A N 1
ATOM 667 C CA . LEU A 1 83 ? -11.289 -4.133 17.266 1 98 83 LEU A CA 1
ATOM 668 C C . LEU A 1 83 ? -12.398 -3.479 16.453 1 98 83 LEU A C 1
ATOM 670 O O . LEU A 1 83 ? -12.656 -2.281 16.594 1 98 83 LEU A O 1
ATOM 674 N N . ALA A 1 84 ? -13.086 -4.25 15.609 1 97.19 84 ALA A N 1
ATOM 675 C CA . ALA A 1 84 ? -14.055 -3.709 14.648 1 97.19 84 ALA A CA 1
ATOM 676 C C . ALA A 1 84 ? -15.234 -3.066 15.375 1 97.19 84 ALA A C 1
ATOM 678 O O . ALA A 1 84 ? -15.859 -2.139 14.852 1 97.19 84 ALA A O 1
ATOM 679 N N . SER A 1 85 ? -15.516 -3.508 16.547 1 95.88 85 SER A N 1
ATOM 680 C CA . SER A 1 85 ? -16.688 -3.021 17.266 1 95.88 85 SER A CA 1
ATOM 681 C C . SER A 1 85 ? -16.406 -1.68 17.922 1 95.88 85 SER A C 1
ATOM 683 O O . SER A 1 85 ? -17.328 -1.001 18.375 1 95.88 85 SER A O 1
ATOM 685 N N . CYS A 1 86 ? -15.172 -1.288 18.062 1 97.75 86 CYS A N 1
ATOM 686 C CA . CYS A 1 86 ? -14.82 -0.007 18.672 1 97.75 86 CYS A CA 1
ATOM 687 C C . CYS A 1 86 ? -15.289 1.153 17.797 1 97.75 86 CYS A C 1
ATOM 689 O O . CYS A 1 86 ? -15.375 1.025 16.578 1 97.75 86 CYS A O 1
ATOM 691 N N . ARG A 1 87 ? -15.664 2.299 18.5 1 98.44 87 ARG A N 1
ATOM 692 C CA . ARG A 1 87 ? -15.797 3.549 17.75 1 98.44 87 ARG A CA 1
ATOM 693 C C . ARG A 1 87 ? -14.438 4.043 17.266 1 98.44 87 ARG A C 1
ATOM 695 O O . ARG A 1 87 ? -13.516 4.223 18.062 1 98.44 87 ARG A O 1
ATOM 702 N N . LYS A 1 88 ? -14.328 4.246 16 1 98.56 88 LYS A N 1
ATOM 703 C CA . LYS A 1 88 ? -13.039 4.594 15.414 1 98.56 88 LYS A CA 1
ATOM 704 C C . LYS A 1 88 ? -12.992 6.07 15.031 1 98.56 88 LYS A C 1
ATOM 706 O O . LYS A 1 88 ? -13.695 6.504 14.117 1 98.56 88 LYS A O 1
ATOM 711 N N . VAL A 1 89 ? -12.062 6.848 15.656 1 98.88 89 VAL A N 1
ATOM 712 C CA . VAL A 1 89 ? -11.867 8.266 15.406 1 98.88 89 VAL A CA 1
ATOM 713 C C . VAL A 1 89 ? -10.477 8.5 14.805 1 98.88 89 VAL A C 1
ATOM 715 O O . VAL A 1 89 ? -9.469 8.125 15.398 1 98.88 89 VAL A O 1
ATOM 718 N N . VAL A 1 90 ? -10.453 9.133 13.648 1 98.88 90 VAL A N 1
ATOM 719 C CA . VAL A 1 90 ? -9.195 9.352 12.945 1 98.88 90 VAL A CA 1
ATOM 720 C C . VAL A 1 90 ? -8.922 10.852 12.836 1 98.88 90 VAL A C 1
ATOM 722 O O . VAL A 1 90 ? -9.828 11.633 12.523 1 98.88 90 VAL A O 1
ATOM 725 N N . TYR A 1 91 ? -7.707 11.25 13.117 1 98.88 91 TYR A N 1
ATOM 726 C CA . TYR A 1 91 ? -7.32 12.656 13.039 1 98.88 91 TYR A CA 1
ATOM 727 C C . TYR A 1 91 ? -6.34 12.891 11.898 1 98.88 91 TYR A C 1
ATOM 729 O O . TYR A 1 91 ? -5.328 12.195 11.781 1 98.88 91 TYR A O 1
ATOM 737 N N . PHE A 1 92 ? -6.613 13.859 11.055 1 98.69 92 PHE A N 1
ATOM 738 C CA . PHE A 1 92 ? -5.777 14.219 9.914 1 98.69 92 PHE A CA 1
ATOM 739 C C . PHE A 1 92 ? -4.934 15.445 10.227 1 98.69 92 PHE A C 1
ATOM 741 O O . PHE A 1 92 ? -5.426 16.578 10.156 1 98.69 92 PHE A O 1
ATOM 748 N N . HIS A 1 93 ? -3.654 15.148 10.484 1 97.06 93 HIS A N 1
ATOM 749 C CA . HIS A 1 93 ? -2.705 16.25 10.523 1 97.06 93 HIS A CA 1
ATOM 750 C C . HIS A 1 93 ? -2.402 16.766 9.117 1 97.06 93 HIS A C 1
ATOM 752 O O . HIS A 1 93 ? -2.16 17.969 8.938 1 97.06 93 HIS A O 1
ATOM 758 N N . GLU A 1 94 ? -2.301 15.914 8.195 1 94.62 94 GLU A N 1
ATOM 759 C CA . GLU A 1 94 ? -2.025 16.125 6.777 1 94.62 94 GLU A CA 1
ATOM 760 C C . GLU A 1 94 ? -2.74 15.102 5.91 1 94.62 94 GLU A C 1
ATOM 762 O O . GLU A 1 94 ? -3.182 14.062 6.41 1 94.62 94 GLU A O 1
ATOM 767 N N . ASN A 1 95 ? -2.969 15.461 4.695 1 94.94 95 ASN A N 1
ATOM 768 C CA . ASN A 1 95 ? -3.506 14.453 3.791 1 94.94 95 ASN A CA 1
ATOM 769 C C . ASN A 1 95 ? -2.557 14.18 2.627 1 94.94 95 ASN A C 1
ATOM 771 O O . ASN A 1 95 ? -1.705 15.008 2.309 1 94.94 95 ASN A O 1
ATOM 775 N N . GLN A 1 96 ? -2.598 13.039 2.062 1 93.62 96 GLN A N 1
ATOM 776 C CA . GLN A 1 96 ? -1.641 12.562 1.07 1 93.62 96 GLN A CA 1
ATOM 777 C C . GLN A 1 96 ? -2.225 12.641 -0.337 1 93.62 96 GLN A C 1
ATOM 779 O O . GLN A 1 96 ? -1.619 12.156 -1.294 1 93.62 96 GLN A O 1
ATOM 784 N N . LEU A 1 97 ? -3.402 13.156 -0.516 1 93.62 97 LEU A N 1
ATOM 785 C CA . LEU A 1 97 ? -3.98 13.305 -1.848 1 93.62 97 LEU A CA 1
ATOM 786 C C . LEU A 1 97 ? -3.57 14.633 -2.471 1 93.62 97 LEU A C 1
ATOM 788 O O . LEU A 1 97 ? -3.559 14.773 -3.695 1 93.62 97 LEU A O 1
ATOM 792 N N . SER A 1 98 ? -3.328 15.602 -1.672 1 78.69 98 SER A N 1
ATOM 793 C CA . SER A 1 98 ? -2.99 16.953 -2.119 1 78.69 98 SER A CA 1
ATOM 794 C C . SER A 1 98 ? -1.499 17.234 -1.957 1 78.69 98 SER A C 1
ATOM 796 O O . SER A 1 98 ? -1.067 18.391 -2.008 1 78.69 98 SER A O 1
ATOM 798 N N . TYR A 1 99 ? -0.761 16.266 -1.765 1 64.25 99 TYR A N 1
ATOM 799 C CA . TYR A 1 99 ? 0.662 16.5 -1.555 1 64.25 99 TYR A CA 1
ATOM 800 C C . TYR A 1 99 ? 1.384 16.703 -2.883 1 64.25 99 TYR A C 1
ATOM 802 O O . TYR A 1 99 ? 1.126 15.977 -3.848 1 64.25 99 TYR A O 1
ATOM 810 N N . PRO A 1 100 ? 2.064 17.844 -3.006 1 55.56 100 PRO A N 1
ATOM 811 C CA . PRO A 1 100 ? 2.773 18.125 -4.254 1 55.56 100 PRO A CA 1
ATOM 812 C C . PRO A 1 100 ? 3.75 17.016 -4.645 1 55.56 100 PRO A C 1
ATOM 814 O O . PRO A 1 100 ? 4.5 16.531 -3.797 1 55.56 100 PRO A O 1
ATOM 817 N N . VAL A 1 101 ? 3.332 16.047 -5.41 1 52.12 101 VAL A N 1
ATOM 818 C CA . VAL A 1 101 ? 4.301 15.031 -5.828 1 52.12 101 VAL A CA 1
ATOM 819 C C . VAL A 1 101 ? 5.301 15.648 -6.805 1 52.12 101 VAL A C 1
ATOM 821 O O . VAL A 1 101 ? 4.91 16.312 -7.766 1 52.12 101 VAL A O 1
ATOM 824 N N . ARG A 1 102 ? 6.527 15.875 -6.348 1 46.81 102 ARG A N 1
ATOM 825 C CA . ARG A 1 102 ? 7.562 16.406 -7.23 1 46.81 102 ARG A CA 1
ATOM 826 C C . ARG A 1 102 ? 7.48 15.766 -8.609 1 46.81 102 ARG A C 1
ATOM 828 O O . ARG A 1 102 ? 7.633 16.453 -9.625 1 46.81 102 ARG A O 1
ATOM 835 N N . GLU A 1 103 ? 7.602 14.469 -8.727 1 46.56 103 GLU A N 1
ATOM 836 C CA . GLU A 1 103 ? 7.594 13.812 -10.023 1 46.56 103 GLU A CA 1
ATOM 837 C C . GLU A 1 103 ? 6.379 12.898 -10.172 1 46.56 103 GLU A C 1
ATOM 839 O O . GLU A 1 103 ? 6.219 11.945 -9.414 1 46.56 103 GLU A O 1
ATOM 844 N N . SER A 1 104 ? 5.352 13.336 -10.867 1 47.06 104 SER A N 1
ATOM 845 C CA . SER A 1 104 ? 4.086 12.672 -11.164 1 47.06 104 SER A CA 1
ATOM 846 C C . SER A 1 104 ? 4.305 11.195 -11.469 1 47.06 104 SER A C 1
ATOM 848 O O . SER A 1 104 ? 3.521 10.344 -11.047 1 47.06 104 SER A O 1
ATOM 850 N N . LYS A 1 105 ? 5.316 10.938 -12.25 1 47.25 105 LYS A N 1
ATOM 851 C CA . LYS A 1 105 ? 5.508 9.602 -12.805 1 47.25 105 LYS A CA 1
ATOM 852 C C . LYS A 1 105 ? 5.824 8.594 -11.703 1 47.25 105 LYS A C 1
ATOM 854 O O . LYS A 1 105 ? 5.66 7.387 -11.891 1 47.25 105 LYS A O 1
ATOM 859 N N . SER A 1 106 ? 6.219 9.156 -10.633 1 54.59 106 SER A N 1
ATOM 860 C CA . SER A 1 106 ? 6.711 8.234 -9.609 1 54.59 106 SER A CA 1
ATOM 861 C C . SER A 1 106 ? 5.855 8.297 -8.352 1 54.59 106 SER A C 1
ATOM 863 O O . SER A 1 106 ? 6.316 7.941 -7.262 1 54.59 106 SER A O 1
ATOM 865 N N . ARG A 1 107 ? 4.625 8.727 -8.641 1 59.06 107 ARG A N 1
ATOM 866 C CA . ARG A 1 107 ? 3.838 8.922 -7.43 1 59.06 107 ARG A CA 1
ATOM 867 C C . ARG A 1 107 ? 3.414 7.586 -6.836 1 59.06 107 ARG A C 1
ATOM 869 O O . ARG A 1 107 ? 2.842 6.742 -7.531 1 59.06 107 ARG A O 1
ATOM 876 N N . ASP A 1 108 ? 3.895 7.398 -5.699 1 81.12 108 ASP A N 1
ATOM 877 C CA . ASP A 1 108 ? 3.428 6.258 -4.914 1 81.12 108 ASP A CA 1
ATOM 878 C C . ASP A 1 108 ? 1.994 6.469 -4.438 1 81.12 108 ASP A C 1
ATOM 880 O O . ASP A 1 108 ? 1.738 7.32 -3.582 1 81.12 108 ASP A O 1
ATOM 884 N N . VAL A 1 109 ? 1.032 5.848 -4.977 1 88.12 109 VAL A N 1
ATOM 885 C CA . VAL A 1 109 ? -0.395 6.055 -4.754 1 88.12 109 VAL A CA 1
ATOM 886 C C . VAL A 1 109 ? -0.823 5.371 -3.459 1 88.12 109 VAL A C 1
ATOM 888 O O . VAL A 1 109 ? -1.924 5.609 -2.959 1 88.12 109 VAL A O 1
ATOM 891 N N . GLN A 1 110 ? 0.023 4.688 -2.875 1 92.19 110 GLN A N 1
ATOM 892 C CA . GLN A 1 110 ? -0.367 3.822 -1.768 1 92.19 110 GLN A CA 1
ATOM 893 C C . GLN A 1 110 ? -0.828 4.641 -0.564 1 92.19 110 GLN A C 1
ATOM 895 O O . GLN A 1 110 ? -1.778 4.262 0.124 1 92.19 110 GLN A O 1
ATOM 900 N N . TYR A 1 111 ? -0.224 5.723 -0.331 1 94.5 111 TYR A N 1
ATOM 901 C CA . TYR A 1 111 ? -0.519 6.504 0.864 1 94.5 111 TYR A CA 1
ATOM 902 C C . TYR A 1 111 ? -1.885 7.172 0.755 1 94.5 111 TYR A C 1
ATOM 904 O O . TYR A 1 111 ? -2.619 7.262 1.741 1 94.5 111 TYR A O 1
ATOM 912 N N . GLY A 1 112 ? -2.15 7.668 -0.46 1 95.12 112 GLY A N 1
ATOM 913 C CA . GLY A 1 112 ? -3.488 8.188 -0.689 1 95.12 112 GLY A CA 1
ATOM 914 C C . GLY A 1 112 ? -4.574 7.141 -0.538 1 95.12 112 GLY A C 1
ATOM 915 O O . GLY A 1 112 ? -5.609 7.395 0.081 1 95.12 112 GLY A O 1
ATOM 916 N N . VAL A 1 113 ? -4.32 5.926 -1.013 1 95.75 113 VAL A N 1
ATOM 917 C CA . VAL A 1 113 ? -5.266 4.82 -0.908 1 95.75 113 VAL A CA 1
ATOM 918 C C . VAL A 1 113 ? -5.484 4.465 0.561 1 95.75 113 VAL A C 1
ATOM 920 O O . VAL A 1 113 ? -6.621 4.277 0.999 1 95.75 113 VAL A O 1
ATOM 923 N N . ASN A 1 114 ? -4.379 4.438 1.295 1 97.25 114 ASN A N 1
ATOM 924 C CA . ASN A 1 114 ? -4.465 4.133 2.719 1 97.25 114 ASN A CA 1
ATOM 925 C C . ASN A 1 114 ? -5.383 5.109 3.447 1 97.25 114 ASN A C 1
ATOM 927 O O . ASN A 1 114 ? -6.199 4.699 4.277 1 97.25 114 ASN A O 1
ATOM 931 N N . GLN A 1 115 ? -5.242 6.328 3.107 1 98.25 115 GLN A N 1
ATOM 932 C CA . GLN A 1 115 ? -6.035 7.336 3.801 1 98.25 115 GLN A CA 1
ATOM 933 C C . GLN A 1 115 ? -7.504 7.258 3.393 1 98.25 115 GLN A C 1
ATOM 935 O O . GLN A 1 115 ? -8.398 7.438 4.223 1 98.25 115 GLN A O 1
ATOM 940 N N . ILE A 1 116 ? -7.754 6.973 2.129 1 98.38 116 ILE A N 1
ATOM 941 C CA . ILE A 1 116 ? -9.133 6.816 1.667 1 98.38 116 ILE A CA 1
ATOM 942 C C . ILE A 1 116 ? -9.781 5.629 2.371 1 98.38 116 ILE A C 1
ATOM 944 O O . ILE A 1 116 ? -10.883 5.746 2.912 1 98.38 116 ILE A O 1
ATOM 948 N N . THR A 1 117 ? -9.094 4.5 2.395 1 98.44 117 THR A N 1
ATOM 949 C CA . THR A 1 117 ? -9.664 3.309 3.008 1 98.44 117 THR A CA 1
ATOM 950 C C . THR A 1 117 ? -9.797 3.486 4.52 1 98.44 117 THR A C 1
ATOM 952 O O . THR A 1 117 ? -10.727 2.965 5.133 1 98.44 117 THR A O 1
ATOM 955 N N . THR A 1 118 ? -8.898 4.227 5.137 1 98.75 118 THR A N 1
ATOM 956 C CA . THR A 1 118 ? -8.992 4.578 6.551 1 98.75 118 THR A CA 1
ATOM 957 C C . THR A 1 118 ? -10.266 5.371 6.828 1 98.75 118 THR A C 1
ATOM 959 O O . THR A 1 118 ? -10.984 5.078 7.785 1 98.75 118 THR A O 1
ATOM 962 N N . CYS A 1 119 ? -10.547 6.293 5.961 1 98.81 119 CYS A N 1
ATOM 963 C CA . CYS A 1 119 ? -11.734 7.117 6.137 1 98.81 119 CYS A CA 1
ATOM 964 C C . CYS A 1 119 ? -13.008 6.285 5.988 1 98.81 119 CYS A C 1
ATOM 966 O O . CYS A 1 119 ? -13.992 6.516 6.691 1 98.81 119 CYS A O 1
ATOM 968 N N . LEU A 1 120 ? -12.984 5.34 5.078 1 98.56 120 LEU A N 1
ATOM 969 C CA . LEU A 1 120 ? -14.148 4.484 4.879 1 98.56 120 LEU A CA 1
ATOM 970 C C . LEU A 1 120 ? -14.383 3.596 6.094 1 98.56 120 LEU A C 1
ATOM 972 O O . LEU A 1 120 ? -15.531 3.26 6.414 1 98.56 120 LEU A O 1
ATOM 976 N N . CYS A 1 121 ? -13.328 3.227 6.75 1 98.25 121 CYS A N 1
ATOM 977 C CA . CYS A 1 121 ? -13.375 2.361 7.926 1 98.25 121 CYS A CA 1
ATOM 978 C C . CYS A 1 121 ? -13.758 3.152 9.172 1 98.25 121 CYS A C 1
ATOM 980 O O . CYS A 1 121 ? -14.367 2.611 10.094 1 98.25 121 CYS A O 1
ATOM 982 N N . ALA A 1 122 ? -13.445 4.426 9.25 1 98.62 122 ALA A N 1
ATOM 983 C CA . ALA A 1 122 ? -13.609 5.277 10.422 1 98.62 122 ALA A CA 1
ATOM 984 C C . ALA A 1 122 ? -15.078 5.617 10.656 1 98.62 122 ALA A C 1
ATOM 986 O O . ALA A 1 122 ? -15.891 5.57 9.727 1 98.62 122 ALA A O 1
ATOM 987 N N . ASP A 1 123 ? -15.43 5.875 11.914 1 98.44 123 ASP A N 1
ATOM 988 C CA . ASP A 1 123 ? -16.766 6.363 12.273 1 98.44 123 ASP A CA 1
ATOM 989 C C . ASP A 1 123 ? -16.797 7.891 12.289 1 98.44 123 ASP A C 1
ATOM 991 O O . ASP A 1 123 ? -17.844 8.492 12.039 1 98.44 123 ASP A O 1
ATOM 995 N N . LEU A 1 124 ? -15.695 8.477 12.625 1 98.75 124 LEU A N 1
ATOM 996 C CA . LEU A 1 124 ? -15.508 9.922 12.656 1 98.75 124 LEU A CA 1
ATOM 997 C C . LEU A 1 124 ? -14.125 10.305 12.156 1 98.75 124 LEU A C 1
ATOM 999 O O . LEU A 1 124 ? -13.125 9.695 12.547 1 98.75 124 LEU A O 1
ATOM 1003 N N . VAL A 1 125 ? -14.086 11.266 11.242 1 98.94 125 VAL A N 1
ATOM 1004 C CA . VAL A 1 125 ? -12.836 11.75 10.664 1 98.94 125 VAL A CA 1
ATOM 1005 C C . VAL A 1 125 ? -12.648 13.227 11 1 98.94 125 VAL A C 1
ATOM 1007 O O . VAL A 1 125 ? -13.453 14.07 10.594 1 98.94 125 VAL A O 1
ATOM 1010 N N . LEU A 1 126 ? -11.609 13.523 11.75 1 98.88 126 LEU A N 1
ATOM 1011 C CA . LEU A 1 126 ? -11.336 14.891 12.188 1 98.88 126 LEU A CA 1
ATOM 1012 C C . LEU A 1 126 ? -10.164 15.484 11.406 1 98.88 126 LEU A C 1
ATOM 1014 O O . LEU A 1 126 ? -9.125 14.836 11.25 1 98.88 126 LEU A O 1
ATOM 1018 N N . PHE A 1 127 ? -10.352 16.688 10.891 1 98.75 127 PHE A N 1
ATOM 1019 C CA . PHE A 1 127 ? -9.289 17.406 10.188 1 98.75 127 PHE A CA 1
ATOM 1020 C C . PHE A 1 127 ? -8.828 18.609 10.984 1 98.75 127 PHE A C 1
ATOM 1022 O O . PHE A 1 127 ? -9.633 19.281 11.633 1 98.75 127 PHE A O 1
ATOM 1029 N N . ASN A 1 128 ? -7.578 18.938 10.844 1 98.31 128 ASN A N 1
ATOM 1030 C CA . ASN A 1 128 ? -7.02 20.047 11.625 1 98.31 128 ASN A CA 1
ATOM 1031 C C . ASN A 1 128 ? -7.402 21.391 11.039 1 98.31 128 ASN A C 1
ATOM 1033 O O . ASN A 1 128 ? -7.168 22.438 11.664 1 98.31 128 ASN A O 1
ATOM 1037 N N . SER A 1 129 ? -7.984 21.469 9.867 1 98.25 129 SER A N 1
ATOM 1038 C CA . SER A 1 129 ? -8.414 22.719 9.25 1 98.25 129 SER A CA 1
ATOM 1039 C C . SER A 1 129 ? -9.461 22.469 8.164 1 98.25 129 SER A C 1
ATOM 1041 O O . SER A 1 129 ? -9.625 21.328 7.707 1 98.25 129 SER A O 1
ATOM 1043 N N . LYS A 1 130 ? -10.203 23.469 7.801 1 98.12 130 LYS A N 1
ATOM 1044 C CA . LYS A 1 130 ? -11.148 23.375 6.691 1 98.12 130 LYS A CA 1
ATOM 1045 C C . LYS A 1 130 ? -10.43 23.125 5.371 1 98.12 130 LYS A C 1
ATOM 1047 O O . LYS A 1 130 ? -10.898 22.359 4.535 1 98.12 130 LYS A O 1
ATOM 1052 N N . TYR A 1 131 ? -9.352 23.75 5.199 1 97.88 131 TYR A N 1
ATOM 1053 C CA . TYR A 1 131 ? -8.57 23.562 3.982 1 97.88 131 TYR A CA 1
ATOM 1054 C C . TYR A 1 131 ? -8.148 22.109 3.82 1 97.88 131 TYR A C 1
ATOM 1056 O O . TYR A 1 131 ? -8.281 21.531 2.736 1 97.88 131 TYR A O 1
ATOM 1064 N N . ASN A 1 132 ? -7.57 21.547 4.906 1 98 132 ASN A N 1
ATOM 1065 C CA . ASN A 1 132 ? -7.172 20.141 4.867 1 98 132 ASN A CA 1
ATOM 1066 C C . ASN A 1 132 ? -8.336 19.234 4.488 1 98 132 ASN A C 1
ATOM 1068 O O . ASN A 1 132 ? -8.219 18.406 3.584 1 98 132 ASN A O 1
ATOM 1072 N N . MET A 1 133 ? -9.445 19.453 5.094 1 98.5 133 MET A N 1
ATOM 1073 C CA . MET A 1 133 ? -10.648 18.656 4.855 1 98.5 133 MET A CA 1
ATOM 1074 C C . MET A 1 133 ? -11.117 18.812 3.414 1 98.5 133 MET A C 1
ATOM 1076 O O . MET A 1 133 ? -11.297 17.812 2.711 1 98.5 133 MET A O 1
ATOM 1080 N N . SER A 1 134 ? -11.266 20.078 2.975 1 98 134 SER A N 1
ATOM 1081 C CA . SER A 1 134 ? -11.828 20.328 1.651 1 98 134 SER A CA 1
ATOM 1082 C C . SER A 1 134 ? -10.875 19.875 0.551 1 98 134 SER A C 1
ATOM 1084 O O . SER A 1 134 ? -11.312 19.359 -0.479 1 98 134 SER A O 1
ATOM 1086 N N . SER A 1 135 ? -9.586 20.078 0.762 1 97.31 135 SER A N 1
ATOM 1087 C CA . SER A 1 135 ? -8.625 19.641 -0.24 1 97.31 135 SER A CA 1
ATOM 1088 C C . SER A 1 135 ? -8.586 18.125 -0.347 1 97.31 135 SER A C 1
ATOM 1090 O O . SER A 1 135 ? -8.477 17.578 -1.445 1 97.31 135 SER A O 1
ATOM 1092 N N . PHE A 1 136 ? -8.695 17.438 0.768 1 98.12 136 PHE A N 1
ATOM 1093 C CA . PHE A 1 136 ? -8.742 15.977 0.754 1 98.12 136 PHE A CA 1
ATOM 1094 C C . PHE A 1 136 ? -9.984 15.477 0.017 1 98.12 136 PHE A C 1
ATOM 1096 O O . PHE A 1 136 ? -9.875 14.727 -0.955 1 98.12 136 PHE A O 1
ATOM 1103 N N . LEU A 1 137 ? -11.148 15.938 0.497 1 98.44 137 LEU A N 1
ATOM 1104 C CA . LEU A 1 137 ? -12.422 15.508 -0.065 1 98.44 137 LEU A CA 1
ATOM 1105 C C . LEU A 1 137 ? -12.508 15.844 -1.55 1 98.44 137 LEU A C 1
ATOM 1107 O O . LEU A 1 137 ? -12.953 15.031 -2.354 1 98.44 137 LEU A O 1
ATOM 1111 N N . GLY A 1 138 ? -12.039 17.016 -1.855 1 97.69 138 GLY A N 1
ATOM 1112 C CA . GLY A 1 138 ? -12.109 17.469 -3.236 1 97.69 138 GLY A CA 1
ATOM 1113 C C . GLY A 1 138 ? -11.188 16.703 -4.16 1 97.69 138 GLY A C 1
ATOM 1114 O O . GLY A 1 138 ? -11.391 16.688 -5.379 1 97.69 138 GLY A O 1
ATOM 1115 N N . SER A 1 139 ? -10.188 16.047 -3.645 1 96.69 139 SER A N 1
ATOM 1116 C CA . SER A 1 139 ? -9.172 15.375 -4.453 1 96.69 139 SER A CA 1
ATOM 1117 C C . SER A 1 139 ? -9.492 13.891 -4.605 1 96.69 139 SER A C 1
ATOM 1119 O O . SER A 1 139 ? -8.867 13.203 -5.414 1 96.69 139 SER A O 1
ATOM 1121 N N . ILE A 1 140 ? -10.453 13.328 -3.918 1 97.25 140 ILE A N 1
ATOM 1122 C CA . ILE A 1 140 ? -10.711 11.891 -3.855 1 97.25 140 ILE A CA 1
ATOM 1123 C C . ILE A 1 140 ? -11 11.359 -5.258 1 97.25 140 ILE A C 1
ATOM 1125 O O . ILE A 1 140 ? -10.359 10.406 -5.711 1 97.25 140 ILE A O 1
ATOM 1129 N N . GLN A 1 141 ? -11.93 12.016 -5.934 1 96.19 141 GLN A N 1
ATOM 1130 C CA . GLN A 1 141 ? -12.359 11.469 -7.215 1 96.19 141 GLN A CA 1
ATOM 1131 C C . GLN A 1 141 ? -11.234 11.516 -8.242 1 96.19 141 GLN A C 1
ATOM 1133 O O . GLN A 1 141 ? -11 10.539 -8.961 1 96.19 141 GLN A O 1
ATOM 1138 N N . SER A 1 142 ? -10.562 12.664 -8.383 1 94 142 SER A N 1
ATOM 1139 C CA . SER A 1 142 ? -9.469 12.789 -9.336 1 94 142 SER A CA 1
ATOM 1140 C C . SER A 1 142 ? -8.352 11.797 -9.023 1 94 142 SER A C 1
ATOM 1142 O O . SER A 1 142 ? -7.723 11.25 -9.938 1 94 142 SER A O 1
ATOM 1144 N N . PHE A 1 143 ? -8.109 11.617 -7.797 1 94.12 143 PHE A N 1
ATOM 1145 C CA . PHE A 1 143 ? -7.105 10.641 -7.371 1 94.12 143 PHE A CA 1
ATOM 1146 C C . PHE A 1 143 ? -7.492 9.234 -7.82 1 94.12 143 PHE A C 1
ATOM 1148 O O . PHE A 1 143 ? -6.656 8.5 -8.352 1 94.12 143 PHE A O 1
ATOM 1155 N N . LEU A 1 144 ? -8.695 8.867 -7.621 1 95.38 144 LEU A N 1
ATOM 1156 C CA . LEU A 1 144 ? -9.164 7.52 -7.945 1 95.38 144 LEU A CA 1
ATOM 1157 C C . LEU A 1 144 ? -9.258 7.328 -9.453 1 95.38 144 LEU A C 1
ATOM 1159 O O . LEU A 1 144 ? -9.164 6.199 -9.945 1 95.38 144 LEU A O 1
ATOM 1163 N N . ASN A 1 145 ? -9.375 8.398 -10.172 1 93.56 145 ASN A N 1
ATOM 1164 C CA . ASN A 1 145 ? -9.477 8.336 -11.625 1 93.56 145 ASN A CA 1
ATOM 1165 C C . ASN A 1 145 ? -8.148 7.91 -12.258 1 93.56 145 ASN A C 1
ATOM 1167 O O . ASN A 1 145 ? -8.109 7.535 -13.43 1 93.56 145 ASN A O 1
ATOM 1171 N N . ILE A 1 146 ? -7.098 8.008 -11.516 1 90.75 146 ILE A N 1
ATOM 1172 C CA . ILE A 1 146 ? -5.789 7.625 -12.039 1 90.75 146 ILE A CA 1
ATOM 1173 C C . ILE A 1 146 ? -5.742 6.117 -12.258 1 90.75 146 ILE A C 1
ATOM 1175 O O . ILE A 1 146 ? -4.914 5.621 -13.031 1 90.75 146 ILE A O 1
ATOM 1179 N N . VAL A 1 147 ? -6.492 5.305 -11.484 1 90 147 VAL A N 1
ATOM 1180 C CA . VAL A 1 147 ? -6.508 3.848 -11.562 1 90 147 VAL A CA 1
ATOM 1181 C C . VAL A 1 147 ? -7.074 3.408 -12.906 1 90 147 VAL A C 1
ATOM 1183 O O . VAL A 1 147 ? -8.219 3.729 -13.242 1 90 147 VAL A O 1
ATOM 1186 N N . PRO A 1 148 ? -6.223 2.586 -13.508 1 88.75 148 PRO A N 1
ATOM 1187 C CA . PRO A 1 148 ? -6.723 2.133 -14.812 1 88.75 148 PRO A CA 1
ATOM 1188 C C . PRO A 1 148 ? -7.676 0.945 -14.695 1 88.75 148 PRO A C 1
ATOM 1190 O O . PRO A 1 148 ? -7.609 0.189 -13.727 1 88.75 148 PRO A O 1
ATOM 1193 N N . ASN A 1 149 ? -8.68 0.754 -15.43 1 88.69 149 ASN A N 1
ATOM 1194 C CA . ASN A 1 149 ? -9.508 -0.422 -15.664 1 88.69 149 ASN A CA 1
ATOM 1195 C C . ASN A 1 149 ? -10.516 -0.632 -14.539 1 88.69 149 ASN A C 1
ATOM 1197 O O . ASN A 1 149 ? -11.086 -1.718 -14.398 1 88.69 149 ASN A O 1
ATOM 1201 N N . MET A 1 150 ? -10.484 0.193 -13.508 1 93.69 150 MET A N 1
ATOM 1202 C CA . MET A 1 150 ? -11.492 0.178 -12.453 1 93.69 150 MET A CA 1
ATOM 1203 C C . MET A 1 150 ? -12.156 1.543 -12.32 1 93.69 150 MET A C 1
ATOM 1205 O O . MET A 1 150 ? -11.586 2.561 -12.703 1 93.69 150 MET A O 1
ATOM 1209 N N . SER A 1 151 ? -13.32 1.507 -11.859 1 93 151 SER A N 1
ATOM 1210 C CA . SER A 1 151 ? -14.062 2.744 -11.633 1 93 151 SER A CA 1
ATOM 1211 C C . SER A 1 151 ? -14.594 2.816 -10.211 1 93 151 SER A C 1
ATOM 1213 O O . SER A 1 151 ? -15.055 1.813 -9.656 1 93 151 SER A O 1
ATOM 1215 N N . PHE A 1 152 ? -14.438 3.965 -9.633 1 95.06 152 PHE A N 1
ATOM 1216 C CA . PHE A 1 152 ? -14.891 4.23 -8.273 1 95.06 152 PHE A CA 1
ATOM 1217 C C . PHE A 1 152 ? -15.836 5.43 -8.25 1 95.06 152 PHE A C 1
ATOM 1219 O O . PHE A 1 152 ? -15.5 6.504 -8.75 1 95.06 152 PHE A O 1
ATOM 1226 N N . LYS A 1 153 ? -17.016 5.211 -7.781 1 92.94 153 LYS A N 1
ATOM 1227 C CA . LYS A 1 153 ? -17.984 6.297 -7.699 1 92.94 153 LYS A CA 1
ATOM 1228 C C . LYS A 1 153 ? -18.562 6.418 -6.293 1 92.94 153 LYS A C 1
ATOM 1230 O O . LYS A 1 153 ? -18.719 5.418 -5.59 1 92.94 153 LYS A O 1
ATOM 1235 N N . GLY A 1 154 ? -18.766 7.629 -5.883 1 96 154 GLY A N 1
ATOM 1236 C CA . GLY A 1 154 ? -19.516 7.879 -4.66 1 96 154 GLY A CA 1
ATOM 1237 C C . GLY A 1 154 ? -18.656 7.738 -3.406 1 96 154 GLY A C 1
ATOM 1238 O O . GLY A 1 154 ? -19.188 7.664 -2.297 1 96 154 GLY A O 1
ATOM 1239 N N . ILE A 1 155 ? -17.359 7.672 -3.572 1 97.75 155 ILE A N 1
ATOM 1240 C CA . ILE A 1 155 ? -16.469 7.469 -2.422 1 97.75 155 ILE A CA 1
ATOM 1241 C C . ILE A 1 155 ? -16.469 8.719 -1.55 1 97.75 155 ILE A C 1
ATOM 1243 O O . ILE A 1 155 ? -16.594 8.633 -0.325 1 97.75 155 ILE A O 1
ATOM 1247 N N . ARG A 1 156 ? -16.344 9.891 -2.197 1 97.75 156 ARG A N 1
ATOM 1248 C CA . ARG A 1 156 ? -16.391 11.141 -1.45 1 97.75 156 ARG A CA 1
ATOM 1249 C C . ARG A 1 156 ? -17.672 11.25 -0.64 1 97.75 156 ARG A C 1
ATOM 1251 O O . ARG A 1 156 ? -17.656 11.641 0.528 1 97.75 156 ARG A O 1
ATOM 1258 N N . GLU A 1 157 ? -18.766 10.891 -1.244 1 98.12 157 GLU A N 1
ATOM 1259 C CA . GLU A 1 157 ? -20.094 11.016 -0.637 1 98.12 157 GLU A CA 1
ATOM 1260 C C . GLU A 1 157 ? -20.234 10.102 0.577 1 98.12 157 GLU A C 1
ATOM 1262 O O . GLU A 1 157 ? -20.984 10.406 1.508 1 98.12 157 GLU A O 1
ATOM 1267 N N . LYS A 1 158 ? -19.531 9.023 0.625 1 97.69 158 LYS A N 1
ATOM 1268 C CA . LYS A 1 158 ? -19.562 8.102 1.756 1 97.69 158 LYS A CA 1
ATOM 1269 C C . LYS A 1 158 ? -18.703 8.625 2.91 1 97.69 158 LYS A C 1
ATOM 1271 O O . LYS A 1 158 ? -19 8.344 4.074 1 97.69 158 LYS A O 1
ATOM 1276 N N . ILE A 1 159 ? -17.656 9.359 2.586 1 98.62 159 ILE A N 1
ATOM 1277 C CA . ILE A 1 159 ? -16.672 9.789 3.574 1 98.62 159 ILE A CA 1
ATOM 1278 C C . ILE A 1 159 ? -17.094 11.133 4.164 1 98.62 159 ILE A C 1
ATOM 1280 O O . ILE A 1 159 ? -17 11.344 5.375 1 98.62 159 ILE A O 1
ATOM 1284 N N . GLU A 1 160 ? -17.672 12.039 3.383 1 98.69 160 GLU A N 1
ATOM 1285 C CA . GLU A 1 160 ? -17.906 13.438 3.719 1 98.69 160 GLU A CA 1
ATOM 1286 C C . GLU A 1 160 ? -18.797 13.57 4.953 1 98.69 160 GLU A C 1
ATOM 1288 O O . GLU A 1 160 ? -18.5 14.359 5.855 1 98.69 160 GLU A O 1
ATOM 1293 N N . PRO A 1 161 ? -19.844 12.727 5.109 1 98.62 161 PRO A N 1
ATOM 1294 C CA . PRO A 1 161 ? -20.734 12.914 6.254 1 98.62 161 PRO A CA 1
ATOM 1295 C C . PRO A 1 161 ? -20.047 12.625 7.59 1 98.62 161 PRO A C 1
ATOM 1297 O O . PRO A 1 161 ? -20.547 13.016 8.641 1 98.62 161 PRO A O 1
ATOM 1300 N N . LYS A 1 162 ? -18.938 11.922 7.59 1 98.31 162 LYS A N 1
ATOM 1301 C CA . LYS A 1 162 ? -18.219 11.547 8.805 1 98.31 162 LYS A CA 1
ATOM 1302 C C . LYS A 1 162 ? -17.156 12.586 9.156 1 98.31 162 LYS A C 1
ATOM 1304 O O . LYS A 1 162 ? -16.516 12.484 10.203 1 98.31 162 LYS A O 1
ATOM 1309 N N . CYS A 1 163 ? -16.969 13.594 8.312 1 98.81 163 CYS A N 1
ATOM 1310 C CA . CYS A 1 163 ? -15.828 14.508 8.438 1 98.81 163 CYS A CA 1
ATOM 1311 C C . CYS A 1 163 ? -16.219 15.758 9.219 1 98.81 163 CYS A C 1
ATOM 1313 O O . CYS A 1 163 ? -17.328 16.281 9.047 1 98.81 163 CYS A O 1
ATOM 1315 N N . GLU A 1 164 ? -15.359 16.156 10.07 1 98.62 164 GLU A N 1
ATOM 1316 C CA . GLU A 1 164 ? -15.492 17.406 10.828 1 98.62 164 GLU A CA 1
ATOM 1317 C C . GLU A 1 164 ? -14.141 18.078 11.016 1 98.62 164 GLU A C 1
ATOM 1319 O O . GLU A 1 164 ? -13.094 17.422 10.938 1 98.62 164 GLU A O 1
ATOM 1324 N N . VAL A 1 165 ? -14.234 19.406 11.141 1 98.62 165 VAL A N 1
ATOM 1325 C CA . VAL A 1 165 ? -13.016 20.141 11.453 1 98.62 165 VAL A CA 1
ATOM 1326 C C . VAL A 1 165 ? -12.883 20.297 12.969 1 98.62 165 VAL A C 1
ATOM 1328 O O 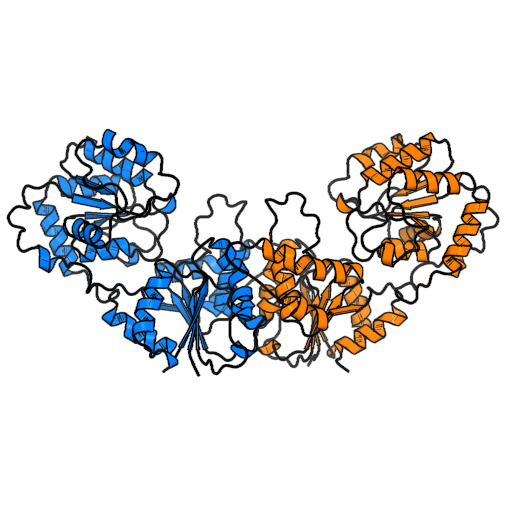. VAL A 1 165 ? -13.828 20.734 13.641 1 98.62 165 VAL A O 1
ATOM 1331 N N . LEU A 1 166 ? -11.867 19.875 13.492 1 98.5 166 LEU A N 1
ATOM 1332 C CA . LEU A 1 166 ? -11.422 20.141 14.859 1 98.5 166 LEU A CA 1
ATOM 1333 C C . LEU A 1 166 ? -9.969 20.609 14.875 1 98.5 166 LEU A C 1
ATOM 1335 O O . LEU A 1 166 ? -9.055 19.797 14.75 1 98.5 166 LEU A O 1
ATOM 1339 N N . TYR A 1 167 ? -9.781 21.922 15.039 1 98.25 167 TYR A N 1
ATOM 1340 C CA . TYR A 1 167 ? -8.492 22.562 14.867 1 98.25 167 TYR A CA 1
ATOM 1341 C C . TYR A 1 167 ? -7.453 21.984 15.812 1 98.25 167 TYR A C 1
ATOM 1343 O O . TYR A 1 167 ? -7.801 21.438 16.859 1 98.25 167 TYR A O 1
ATOM 1351 N N . PHE A 1 168 ? -6.227 22.016 15.367 1 98.06 168 PHE A N 1
ATOM 1352 C CA . PHE A 1 168 ? -5.098 21.656 16.219 1 98.06 168 PHE A CA 1
ATOM 1353 C C . PHE A 1 168 ? -4.984 22.594 17.406 1 98.06 168 PHE A C 1
ATOM 1355 O O . PHE A 1 168 ? -4.922 23.812 17.234 1 98.06 168 PHE A O 1
ATOM 1362 N N . PRO A 1 169 ? -4.945 22.078 18.609 1 97.62 169 PRO A N 1
ATOM 1363 C CA . PRO A 1 169 ? -4.902 22.953 19.781 1 97.62 169 PRO A CA 1
ATOM 1364 C C . PRO A 1 169 ? -3.51 23.516 20.047 1 97.62 169 PRO A C 1
ATOM 1366 O O . PRO A 1 169 ? -2.535 22.766 20.125 1 97.62 169 PRO A O 1
ATOM 1369 N N . ILE A 1 170 ? -3.438 24.781 20.141 1 95.81 170 ILE A N 1
ATOM 1370 C CA . ILE A 1 170 ? -2.191 25.453 20.5 1 95.81 170 ILE A CA 1
ATOM 1371 C C . ILE A 1 170 ? -2.25 25.938 21.938 1 95.81 170 ILE A C 1
ATOM 1373 O O . ILE A 1 170 ? -3.223 26.578 22.344 1 95.81 170 ILE A O 1
ATOM 1377 N N . ASP A 1 171 ? -1.284 25.609 22.703 1 93.19 171 ASP A N 1
ATOM 1378 C CA . ASP A 1 171 ? -1.221 26.016 24.094 1 93.19 171 ASP A CA 1
ATOM 1379 C C . ASP A 1 171 ? -0.675 27.438 24.234 1 93.19 171 ASP A C 1
ATOM 1381 O O . ASP A 1 171 ? 0.47 27.625 24.641 1 93.19 171 ASP A O 1
ATOM 1385 N N . PHE A 1 172 ? -1.524 28.422 24.062 1 92.88 172 PHE A N 1
ATOM 1386 C CA . PHE A 1 172 ? -1.122 29.828 24.047 1 92.88 172 PHE A CA 1
ATOM 1387 C C . PHE A 1 172 ? -0.703 30.297 25.438 1 92.88 172 PHE A C 1
ATOM 1389 O O . PHE A 1 172 ? -0.011 31.297 25.578 1 92.88 172 PHE A O 1
ATOM 1396 N N . GLN A 1 173 ? -1.082 29.547 26.422 1 87.81 173 GLN A N 1
ATOM 1397 C CA . GLN A 1 173 ? -0.785 29.938 27.797 1 87.81 173 GLN A CA 1
ATOM 1398 C C . GLN A 1 173 ? 0.718 29.922 28.062 1 87.81 173 GLN A C 1
ATOM 1400 O O . GLN A 1 173 ? 1.212 30.672 28.906 1 87.81 173 GLN A O 1
ATOM 1405 N N . HIS A 1 174 ? 1.399 29.125 27.297 1 86.31 174 HIS A N 1
ATOM 1406 C CA . HIS A 1 174 ? 2.834 29 27.531 1 86.31 174 HIS A CA 1
ATOM 1407 C C . HIS A 1 174 ? 3.627 29.781 26.5 1 86.31 174 HIS A C 1
ATOM 1409 O O . HIS A 1 174 ? 4.844 29.609 26.375 1 86.31 174 HIS A O 1
ATOM 1415 N N . ILE A 1 175 ? 2.979 30.625 25.766 1 90.94 175 ILE A N 1
ATOM 1416 C CA . ILE A 1 175 ? 3.578 31.469 24.734 1 90.94 175 ILE A CA 1
ATOM 1417 C C . ILE A 1 175 ? 3.395 32.938 25.125 1 90.94 175 ILE A C 1
ATOM 1419 O O . ILE A 1 175 ? 2.303 33.344 25.531 1 90.94 175 ILE A O 1
ATOM 1423 N N . PRO A 1 176 ? 4.508 33.719 25.047 1 89 176 PRO A N 1
ATOM 1424 C CA . PRO A 1 176 ? 4.352 35.125 25.344 1 89 176 PRO A CA 1
ATOM 1425 C C . PRO A 1 176 ? 3.285 35.812 24.484 1 89 176 PRO A C 1
ATOM 1427 O O . PRO A 1 176 ? 3.156 35.5 23.297 1 89 176 PRO A O 1
ATOM 1430 N N . SER A 1 177 ? 2.496 36.688 25.172 1 86.75 177 SER A N 1
ATOM 1431 C CA . SER A 1 177 ? 1.451 37.406 24.438 1 86.75 177 SER A CA 1
ATOM 1432 C C . SER A 1 177 ? 1.875 38.812 24.125 1 86.75 177 SER A C 1
ATOM 1434 O O . SER A 1 177 ? 2.707 39.406 24.828 1 86.75 177 SER A O 1
ATOM 1436 N N . ARG A 1 178 ? 1.307 39.375 23.109 1 74.88 178 ARG A N 1
ATOM 1437 C CA . ARG A 1 178 ? 1.539 40.75 22.703 1 74.88 178 ARG A CA 1
ATOM 1438 C C . ARG A 1 178 ? 1.368 41.688 23.875 1 74.88 178 ARG A C 1
ATOM 1440 O O . ARG A 1 178 ? 2.172 42.625 24.062 1 74.88 178 ARG A O 1
ATOM 1447 N N . SER A 1 179 ? 0.268 41.562 24.469 1 63 179 SER A N 1
ATOM 1448 C CA . SER A 1 179 ? -0.085 42.469 25.562 1 63 179 SER A CA 1
ATOM 1449 C C . SER A 1 179 ? 1.02 42.531 26.609 1 63 179 SER A C 1
ATOM 1451 O O . SER A 1 179 ? 1.271 43.594 27.188 1 63 179 SER A O 1
ATOM 1453 N N . ALA A 1 180 ? 1.642 41.5 26.891 1 56.25 180 ALA A N 1
ATOM 1454 C CA . ALA A 1 180 ? 2.697 41.469 27.891 1 56.25 180 ALA A CA 1
ATOM 1455 C C . ALA A 1 180 ? 3.916 42.25 27.438 1 56.25 180 ALA A C 1
ATOM 1457 O O . ALA A 1 180 ? 4.672 42.75 28.281 1 56.25 180 ALA A O 1
ATOM 1458 N N . MET A 1 181 ? 4.004 42.469 26.141 1 53.88 181 MET A N 1
ATOM 1459 C CA . MET A 1 181 ? 5.242 43.031 25.641 1 53.88 181 MET A CA 1
ATOM 1460 C C . MET A 1 181 ? 5.059 44.531 25.312 1 53.88 181 MET A C 1
ATOM 1462 O O . MET A 1 181 ? 6.027 45.219 25.031 1 53.88 181 MET A O 1
ATOM 1466 N N . ASN A 1 182 ? 3.859 45.031 25.109 1 52.53 182 ASN A N 1
ATOM 1467 C CA . ASN A 1 182 ? 3.621 46.438 24.75 1 52.53 182 ASN A CA 1
ATOM 1468 C C . ASN A 1 182 ? 4.141 47.375 25.844 1 52.53 182 ASN A C 1
ATOM 1470 O O . ASN A 1 182 ? 4.137 48.594 25.656 1 52.53 182 ASN A O 1
ATOM 1474 N N . SER A 1 183 ? 4.422 46.938 26.953 1 47.41 183 SER A N 1
ATOM 1475 C CA . SER A 1 183 ? 4.805 47.938 27.969 1 47.41 183 SER A CA 1
ATOM 1476 C C . SER A 1 183 ? 6.035 48.719 27.531 1 47.41 183 SER A C 1
ATOM 1478 O O . SER A 1 183 ? 6.273 49.812 28.016 1 47.41 183 SER A O 1
ATOM 1480 N N . GLY A 1 184 ? 6.859 48.281 26.688 1 48.81 184 GLY A N 1
ATOM 1481 C CA . GLY A 1 184 ? 8.07 49 26.391 1 48.81 184 GLY A CA 1
ATOM 1482 C C . GLY A 1 184 ? 8.055 49.656 25.031 1 48.81 184 GLY A C 1
ATOM 1483 O O . GLY A 1 184 ? 9.109 49.938 24.438 1 48.81 184 GLY A O 1
ATOM 1484 N N . LEU A 1 185 ? 6.949 49.844 24.359 1 51.41 185 LEU A N 1
ATOM 1485 C CA . LEU A 1 185 ? 6.73 50.25 22.984 1 51.41 185 LEU A CA 1
ATOM 1486 C C . LEU A 1 185 ? 7.184 51.688 22.766 1 51.41 185 LEU A C 1
ATOM 1488 O O . LEU A 1 185 ? 6.98 52.25 21.672 1 51.41 185 LEU A O 1
ATOM 1492 N N . GLN A 1 186 ? 7.383 52.438 23.719 1 49.78 186 GLN A N 1
ATOM 1493 C CA . GLN A 1 186 ? 7.723 53.812 23.469 1 49.78 186 GLN A CA 1
ATOM 1494 C C . GLN A 1 186 ? 8.828 53.938 22.422 1 49.78 186 GLN A C 1
ATOM 1496 O O . GLN A 1 186 ? 8.82 54.844 21.594 1 49.78 186 GLN A O 1
ATOM 1501 N N . ASP A 1 187 ? 9.766 53 22.438 1 56.25 187 ASP A N 1
ATOM 1502 C CA . ASP A 1 187 ? 10.961 53.312 21.656 1 56.25 187 ASP A CA 1
ATOM 1503 C C . ASP A 1 187 ? 10.93 52.562 20.312 1 56.25 187 ASP A C 1
ATOM 1505 O O . ASP A 1 187 ? 11.953 52.469 19.625 1 56.25 187 ASP A O 1
ATOM 1509 N N . ARG A 1 188 ? 9.727 52.094 19.766 1 68.06 188 ARG A N 1
ATOM 1510 C CA . ARG A 1 188 ? 9.641 51.281 18.562 1 68.06 188 ARG A CA 1
ATOM 1511 C C . ARG A 1 188 ? 9.547 52.156 17.312 1 68.06 188 ARG A C 1
ATOM 1513 O O . ARG A 1 188 ? 9.82 51.719 16.203 1 68.06 188 ARG A O 1
ATOM 1520 N N . GLU A 1 189 ? 9.195 53.406 17.516 1 64.88 189 GLU A N 1
ATOM 1521 C CA . GLU A 1 189 ? 8.922 54.281 16.359 1 64.88 189 GLU A CA 1
ATOM 1522 C C . GLU A 1 189 ? 10.156 54.406 15.469 1 64.88 189 GLU A C 1
ATOM 1524 O O . GLU A 1 189 ? 10.039 54.594 14.258 1 64.88 189 GLU A O 1
ATOM 1529 N N . ASN A 1 190 ? 11.266 54.125 16.109 1 75.38 190 ASN A N 1
ATOM 1530 C CA . ASN A 1 190 ? 12.453 54.375 15.289 1 75.38 190 ASN A CA 1
ATOM 1531 C C . ASN A 1 190 ? 13.203 53.062 15 1 75.38 190 ASN A C 1
ATOM 1533 O O . ASN A 1 190 ? 14.281 53.094 14.398 1 75.38 190 ASN A O 1
ATOM 1537 N N . LYS A 1 191 ? 12.633 52 15.242 1 86.94 191 LYS A N 1
ATOM 1538 C CA . LYS A 1 191 ? 13.32 50.719 15.016 1 86.94 191 LYS A CA 1
ATOM 1539 C C . LYS A 1 191 ? 12.875 50.094 13.703 1 86.94 191 LYS A C 1
ATOM 1541 O O . LYS A 1 191 ? 11.711 50.188 13.32 1 86.94 191 LYS A O 1
ATOM 1546 N N . PRO A 1 192 ? 13.852 49.531 13.031 1 93.38 192 PRO A N 1
ATOM 1547 C CA . PRO A 1 192 ? 13.469 48.812 11.812 1 93.38 192 PRO A CA 1
ATOM 1548 C C . PRO A 1 192 ? 12.477 47.656 12.078 1 93.38 192 PRO A C 1
ATOM 1550 O O . PRO A 1 192 ? 12.484 47.062 13.164 1 93.38 192 PRO A O 1
ATOM 1553 N N . LEU A 1 193 ? 11.602 47.438 11.094 1 95.62 193 LEU A N 1
ATOM 1554 C CA . LEU A 1 193 ? 10.68 46.312 11.227 1 95.62 193 LEU A CA 1
ATOM 1555 C C . LEU A 1 193 ? 11.438 45 11.297 1 95.62 193 LEU A C 1
ATOM 1557 O O . LEU A 1 193 ? 12.398 44.781 10.555 1 95.62 193 LEU A O 1
ATOM 1561 N N . HIS A 1 194 ? 11.047 44.188 12.234 1 97 194 HIS A N 1
ATOM 1562 C CA . HIS A 1 194 ? 11.633 42.875 12.406 1 97 194 HIS A CA 1
ATOM 1563 C C . HIS A 1 194 ? 10.75 41.781 11.789 1 97 194 HIS A C 1
ATOM 1565 O O . HIS A 1 194 ? 9.664 41.5 12.305 1 97 194 HIS A O 1
ATOM 1571 N N . LEU A 1 195 ? 11.227 41.219 10.656 1 98.12 195 LEU A N 1
ATOM 1572 C CA . LEU A 1 195 ? 10.531 40.188 9.93 1 98.12 195 LEU A CA 1
ATOM 1573 C C . LEU A 1 195 ? 10.938 38.781 10.445 1 98.12 195 LEU A C 1
ATOM 1575 O O . LEU A 1 195 ? 12.117 38.531 10.688 1 98.12 195 LEU A O 1
ATOM 1579 N N . ILE A 1 196 ? 9.93 37.938 10.625 1 98.06 196 ILE A N 1
ATOM 1580 C CA . ILE A 1 196 ? 10.195 36.594 11.133 1 98.06 196 ILE A CA 1
ATOM 1581 C C . ILE A 1 196 ? 9.711 35.562 10.125 1 98.06 196 ILE A C 1
ATOM 1583 O O . ILE A 1 196 ? 8.578 35.625 9.641 1 98.06 196 ILE A O 1
ATOM 1587 N N . TRP A 1 197 ? 10.523 34.625 9.727 1 97.75 197 TRP A N 1
ATOM 1588 C CA . TRP A 1 197 ? 10.18 33.438 8.938 1 97.75 197 TRP A CA 1
ATOM 1589 C C . TRP A 1 197 ? 10.414 32.188 9.75 1 97.75 197 TRP A C 1
ATOM 1591 O O . TRP A 1 197 ? 11.523 31.656 9.789 1 97.75 197 TRP A O 1
ATOM 1601 N N . PRO A 1 198 ? 9.305 31.594 10.367 1 96 198 PRO A N 1
ATOM 1602 C CA . PRO A 1 198 ? 9.453 30.531 11.359 1 96 198 PRO A CA 1
ATOM 1603 C C . PRO A 1 198 ? 9.242 29.141 10.75 1 96 198 PRO A C 1
ATOM 1605 O O . PRO A 1 198 ? 8.578 28.297 11.359 1 96 198 PRO A O 1
ATOM 1608 N N . HIS A 1 199 ? 9.797 28.812 9.602 1 93.81 199 HIS A N 1
ATOM 1609 C CA . HIS A 1 199 ? 9.484 27.578 8.898 1 93.81 199 HIS A CA 1
ATOM 1610 C C . HIS A 1 199 ? 10.711 26.672 8.797 1 93.81 199 HIS A C 1
ATOM 1612 O O . HIS A 1 199 ? 11.844 27.156 8.859 1 93.81 199 HIS A O 1
ATOM 1618 N N . ARG A 1 200 ? 10.43 25.344 8.727 1 89.5 200 ARG A N 1
ATOM 1619 C CA . ARG A 1 200 ? 11.508 24.422 8.398 1 89.5 200 ARG A CA 1
ATOM 1620 C C . ARG A 1 200 ? 12.117 24.75 7.035 1 89.5 200 ARG A C 1
ATOM 1622 O O . ARG A 1 200 ? 11.422 25.25 6.148 1 89.5 200 ARG A O 1
ATOM 1629 N N . TRP A 1 201 ? 13.438 24.422 6.898 1 89.75 201 TRP A N 1
ATOM 1630 C CA . TRP A 1 201 ? 14.156 24.766 5.676 1 89.75 201 TRP A CA 1
ATOM 1631 C C . TRP A 1 201 ? 13.977 23.688 4.613 1 89.75 201 TRP A C 1
ATOM 1633 O O . TRP A 1 201 ? 14.93 23 4.266 1 89.75 201 TRP A O 1
ATOM 1643 N N . GLU A 1 202 ? 12.766 23.594 4.125 1 87.75 202 GLU A N 1
ATOM 1644 C CA . GLU A 1 202 ? 12.406 22.594 3.121 1 87.75 202 GLU A CA 1
ATOM 1645 C C . GLU A 1 202 ? 11.812 23.266 1.88 1 87.75 202 GLU A C 1
ATOM 1647 O O . GLU A 1 202 ? 11.289 24.375 1.952 1 87.75 202 GLU A O 1
ATOM 1652 N N . HIS A 1 203 ? 11.898 22.594 0.847 1 85.56 203 HIS A N 1
ATOM 1653 C CA . HIS A 1 203 ? 11.445 23.125 -0.432 1 85.56 203 HIS A CA 1
ATOM 1654 C C . HIS A 1 203 ? 9.969 23.516 -0.372 1 85.56 203 HIS A C 1
ATOM 1656 O O . HIS A 1 203 ? 9.547 24.484 -1.01 1 85.56 203 HIS A O 1
ATOM 1662 N N . ASP A 1 204 ? 9.25 22.734 0.385 1 89 204 ASP A N 1
ATOM 1663 C CA . ASP A 1 204 ? 7.805 22.969 0.423 1 89 204 ASP A CA 1
ATOM 1664 C C . ASP A 1 204 ? 7.484 24.281 1.134 1 89 204 ASP A C 1
ATOM 1666 O O . ASP A 1 204 ? 6.367 24.797 1.022 1 89 204 ASP A O 1
ATOM 1670 N N . LYS A 1 205 ? 8.43 24.844 1.844 1 93 205 LYS A N 1
ATOM 1671 C CA . LYS A 1 205 ? 8.211 26.109 2.512 1 93 205 LYS A CA 1
ATOM 1672 C C . LYS A 1 205 ? 8.734 27.281 1.669 1 93 205 LYS A C 1
ATOM 1674 O O . LYS A 1 205 ? 8.594 28.438 2.051 1 93 205 LYS A O 1
ATOM 1679 N N . ASN A 1 206 ? 9.406 27 0.558 1 94.25 206 ASN A N 1
ATOM 1680 C CA . ASN A 1 206 ? 9.797 27.938 -0.498 1 94.25 206 ASN A CA 1
ATOM 1681 C C . ASN A 1 206 ? 10.719 29.031 0.029 1 94.25 206 ASN A C 1
ATOM 1683 O O . ASN A 1 206 ? 10.43 30.219 -0.124 1 94.25 206 ASN A O 1
ATOM 1687 N N . PRO A 1 207 ? 11.852 28.594 0.523 1 94.75 207 PRO A N 1
ATOM 1688 C CA . PRO A 1 207 ? 12.812 29.609 0.985 1 94.75 207 PRO A CA 1
ATOM 1689 C C . PRO A 1 207 ? 13.32 30.5 -0.143 1 94.75 207 PRO A C 1
ATOM 1691 O O . PRO A 1 207 ? 13.711 31.641 0.101 1 94.75 207 PRO A O 1
ATOM 1694 N N . GLU A 1 208 ? 13.289 30.031 -1.381 1 95.19 208 GLU A N 1
ATOM 1695 C CA . GLU A 1 208 ? 13.734 30.828 -2.529 1 95.19 208 GLU A CA 1
ATOM 1696 C C . GLU A 1 208 ? 12.914 32.094 -2.68 1 95.19 208 GLU A C 1
ATOM 1698 O O . GLU A 1 208 ? 13.477 33.188 -2.879 1 95.19 208 GLU A O 1
ATOM 1703 N N . GLN A 1 209 ? 11.633 31.906 -2.607 1 96.94 209 GLN A N 1
ATOM 1704 C CA . GLN A 1 209 ? 10.773 33.094 -2.703 1 96.94 209 GLN A CA 1
ATOM 1705 C C . GLN A 1 209 ? 11.039 34.062 -1.561 1 96.94 209 GLN A C 1
ATOM 1707 O O . GLN A 1 209 ? 10.969 35.281 -1.745 1 96.94 209 GLN A O 1
ATOM 1712 N N . LEU A 1 210 ? 11.273 33.594 -0.358 1 97.12 210 LEU A N 1
ATOM 1713 C CA . LEU A 1 210 ? 11.617 34.438 0.778 1 97.12 210 LEU A CA 1
ATOM 1714 C C . LEU A 1 210 ? 12.844 35.281 0.463 1 97.12 210 LEU A C 1
ATOM 1716 O O . LEU A 1 210 ? 12.812 36.5 0.634 1 97.12 210 LEU A O 1
ATOM 1720 N N . VAL A 1 211 ? 13.898 34.625 -0.03 1 96.62 211 VAL A N 1
ATOM 1721 C CA . VAL A 1 211 ? 15.164 35.281 -0.301 1 96.62 211 VAL A CA 1
ATOM 1722 C C . VAL A 1 211 ? 14.969 36.344 -1.4 1 96.62 211 VAL A C 1
ATOM 1724 O O . VAL A 1 211 ? 15.445 37.469 -1.285 1 96.62 211 VAL A O 1
ATOM 1727 N N . ASP A 1 212 ? 14.266 35.938 -2.414 1 97.12 212 ASP A N 1
ATOM 1728 C CA . ASP A 1 212 ? 13.969 36.844 -3.5 1 97.12 212 ASP A CA 1
ATOM 1729 C C . ASP A 1 212 ? 13.281 38.125 -2.975 1 97.12 212 ASP A C 1
ATOM 1731 O O . ASP A 1 212 ? 13.633 39.219 -3.363 1 97.12 212 ASP A O 1
ATOM 1735 N N . ALA A 1 213 ? 12.336 37.938 -2.176 1 97.88 213 ALA A N 1
ATOM 1736 C CA . ALA A 1 213 ? 11.57 39.031 -1.629 1 97.88 213 ALA A CA 1
ATOM 1737 C C . ALA A 1 213 ? 12.445 39.938 -0.763 1 97.88 213 ALA A C 1
ATOM 1739 O O . ALA A 1 213 ? 12.367 41.156 -0.849 1 97.88 213 ALA A O 1
ATOM 1740 N N . LEU A 1 214 ? 13.289 39.375 0.063 1 97.69 214 LEU A N 1
ATOM 1741 C CA . LEU A 1 214 ? 14.141 40.156 0.972 1 97.69 214 LEU A CA 1
ATOM 1742 C C . LEU A 1 214 ? 15.188 40.938 0.198 1 97.69 214 LEU A C 1
ATOM 1744 O O . LEU A 1 214 ? 15.484 42.094 0.547 1 97.69 214 LEU A O 1
ATOM 1748 N N . VAL A 1 215 ? 15.766 40.281 -0.792 1 97 215 VAL A N 1
ATOM 1749 C CA . VAL A 1 215 ? 16.75 40.969 -1.625 1 97 215 VAL A CA 1
ATOM 1750 C C . VAL A 1 215 ? 16.109 42.156 -2.352 1 97 215 VAL A C 1
ATOM 1752 O O . VAL A 1 215 ? 16.688 43.219 -2.438 1 97 215 VAL A O 1
ATOM 1755 N N . ALA A 1 216 ? 14.953 41.875 -2.895 1 97.56 216 ALA A N 1
ATOM 1756 C CA . ALA A 1 216 ? 14.211 42.938 -3.561 1 97.56 216 ALA A CA 1
ATOM 1757 C C . ALA A 1 216 ? 13.914 44.094 -2.594 1 97.56 216 ALA A C 1
ATOM 1759 O O . ALA A 1 216 ? 14 45.25 -2.967 1 97.56 216 ALA A O 1
ATOM 1760 N N . LEU A 1 217 ? 13.516 43.781 -1.394 1 97.06 217 LEU A N 1
ATOM 1761 C CA . LEU A 1 217 ? 13.234 44.781 -0.367 1 97.06 217 LEU A CA 1
ATOM 1762 C C . LEU A 1 217 ? 14.477 45.594 -0.04 1 97.06 217 LEU A C 1
ATOM 1764 O O . LEU A 1 217 ? 14.398 46.812 0.122 1 97.06 217 LEU A O 1
ATOM 1768 N N . GLN A 1 218 ? 15.578 44.938 0.11 1 95.25 218 GLN A N 1
ATOM 1769 C CA . GLN A 1 218 ? 16.859 45.594 0.339 1 95.25 218 GLN A CA 1
ATOM 1770 C C . GLN A 1 218 ? 17.172 46.562 -0.786 1 95.25 218 GLN A C 1
ATOM 1772 O O . GLN A 1 218 ? 17.703 47.656 -0.54 1 95.25 218 GLN A O 1
ATOM 1777 N N . GLY A 1 219 ? 16.938 46.125 -1.929 1 95.56 219 GLY A N 1
ATOM 1778 C CA . GLY A 1 219 ? 17.172 46.969 -3.094 1 95.56 219 GLY A CA 1
ATOM 1779 C C . GLY A 1 219 ? 16.359 48.25 -3.078 1 95.56 219 GLY A C 1
ATOM 1780 O O . GLY A 1 219 ? 16.734 49.25 -3.723 1 95.56 219 GLY A O 1
ATOM 1781 N N . LYS A 1 220 ? 15.297 48.219 -2.408 1 95.75 220 LYS A N 1
ATOM 1782 C CA . LYS A 1 220 ? 14.445 49.406 -2.309 1 95.75 220 LYS A CA 1
ATOM 1783 C C . LYS A 1 220 ? 14.922 50.344 -1.187 1 95.75 220 LYS A C 1
ATOM 1785 O O . LYS A 1 220 ? 14.289 51.375 -0.913 1 95.75 220 LYS A O 1
ATOM 1790 N N . ASN A 1 221 ? 15.922 50.062 -0.515 1 93.19 221 ASN A N 1
ATOM 1791 C CA . ASN A 1 221 ? 16.641 50.844 0.469 1 93.19 221 ASN A CA 1
ATOM 1792 C C . ASN A 1 221 ? 15.773 51.188 1.671 1 93.19 221 ASN A C 1
ATOM 1794 O O . ASN A 1 221 ? 15.719 52.344 2.092 1 93.19 221 ASN A O 1
ATOM 1798 N N . VAL A 1 222 ? 15.062 50.188 2.104 1 93.5 222 VAL A N 1
ATOM 1799 C CA . VAL A 1 222 ? 14.305 50.344 3.338 1 93.5 222 VAL A CA 1
ATOM 1800 C C . VAL A 1 222 ? 14.992 49.594 4.473 1 93.5 222 VAL A C 1
ATOM 1802 O O . VAL A 1 222 ? 15.766 48.656 4.23 1 93.5 222 VAL A O 1
ATOM 1805 N N . ASP A 1 223 ? 14.734 50.125 5.648 1 92.75 223 ASP A N 1
ATOM 1806 C CA . ASP A 1 223 ? 15.375 49.531 6.82 1 92.75 223 ASP A CA 1
ATOM 1807 C C . ASP A 1 223 ? 14.5 48.406 7.414 1 92.75 223 ASP A C 1
ATOM 1809 O O . ASP A 1 223 ? 13.312 48.625 7.668 1 92.75 223 ASP A O 1
ATOM 1813 N N . PHE A 1 224 ? 15.047 47.25 7.531 1 96.69 224 PHE A N 1
ATOM 1814 C CA . PHE A 1 224 ? 14.375 46.125 8.148 1 96.69 224 PHE A CA 1
ATOM 1815 C C . PHE A 1 224 ? 15.391 45.125 8.695 1 96.69 224 PHE A C 1
ATOM 1817 O O . PHE A 1 224 ? 16.594 45.219 8.414 1 96.69 224 PHE A O 1
ATOM 1824 N N . GLN A 1 225 ? 14.945 44.281 9.539 1 96.94 225 GLN A N 1
ATOM 1825 C CA . GLN A 1 225 ? 15.68 43.125 10.047 1 96.94 225 GLN A CA 1
ATOM 1826 C C . GLN A 1 225 ? 14.891 41.812 9.812 1 96.94 225 GLN A C 1
ATOM 1828 O O . GLN A 1 225 ? 13.664 41.844 9.656 1 96.94 225 GLN A O 1
ATOM 1833 N N . VAL A 1 226 ? 15.648 40.75 9.742 1 97.5 226 VAL A N 1
ATOM 1834 C CA . VAL A 1 226 ? 14.945 39.5 9.477 1 97.5 226 VAL A CA 1
ATOM 1835 C C . VAL A 1 226 ? 15.531 38.375 10.344 1 97.5 226 VAL A C 1
ATOM 1837 O O . VAL A 1 226 ? 16.75 38.344 10.562 1 97.5 226 VAL A O 1
ATOM 1840 N N . SER A 1 227 ? 14.664 37.594 10.93 1 97.12 227 SER A N 1
ATOM 1841 C CA . SER A 1 227 ? 15.023 36.344 11.602 1 97.12 227 SER A CA 1
ATOM 1842 C C . SER A 1 227 ? 14.5 35.125 10.836 1 97.12 227 SER A C 1
ATOM 1844 O O . SER A 1 227 ? 13.289 35 10.625 1 97.12 227 SER A O 1
ATOM 1846 N N . ILE A 1 228 ? 15.383 34.344 10.344 1 95.75 228 ILE A N 1
ATOM 1847 C CA . ILE A 1 228 ? 15.055 33.094 9.68 1 95.75 228 ILE A CA 1
ATOM 1848 C C . ILE A 1 228 ? 15.25 31.922 10.656 1 95.75 228 ILE A C 1
ATOM 1850 O O . ILE A 1 228 ? 16.375 31.5 10.922 1 95.75 228 ILE A O 1
ATOM 1854 N N . LEU A 1 229 ? 14.039 31.422 11.031 1 93.56 229 LEU A N 1
ATOM 1855 C CA . LEU A 1 229 ? 14.055 30.438 12.102 1 93.56 229 LEU A CA 1
ATOM 1856 C C . LEU A 1 229 ? 13.766 29.047 11.547 1 93.56 229 LEU A C 1
ATOM 1858 O O . LEU A 1 229 ? 13.648 28.859 10.336 1 93.56 229 LEU A O 1
ATOM 1862 N N . GLY A 1 230 ? 13.688 28.047 12.336 1 82.38 230 GLY A N 1
ATOM 1863 C CA . GLY A 1 230 ? 13.234 26.719 11.945 1 82.38 230 GLY A CA 1
ATOM 1864 C C . GLY A 1 230 ? 14.359 25.703 11.852 1 82.38 230 GLY A C 1
ATOM 1865 O O . GLY A 1 230 ? 15.539 26.078 11.82 1 82.38 230 GLY A O 1
ATOM 1866 N N . GLU A 1 231 ? 13.914 24.516 11.836 1 75.12 231 GLU A N 1
ATOM 1867 C CA . GLU A 1 231 ? 14.836 23.391 11.867 1 75.12 231 GLU A CA 1
ATOM 1868 C C . GLU A 1 231 ? 15.547 23.219 10.531 1 75.12 231 GLU A C 1
ATOM 1870 O O . GLU A 1 231 ? 14.953 23.422 9.469 1 75.12 231 GLU A O 1
ATOM 1875 N N . ARG A 1 232 ? 16.891 23.078 10.758 1 70.81 232 ARG A N 1
ATOM 1876 C CA . ARG A 1 232 ? 17.734 22.766 9.609 1 70.81 232 ARG A CA 1
ATOM 1877 C C . ARG A 1 232 ? 17.75 21.281 9.336 1 70.81 232 ARG A C 1
ATOM 1879 O O . ARG A 1 232 ? 17.828 20.469 10.258 1 70.81 232 ARG A O 1
ATOM 1886 N N . PHE A 1 233 ? 17.375 20.938 8.203 1 63.94 233 PHE A N 1
ATOM 1887 C CA . PHE A 1 233 ? 17.531 19.531 7.859 1 63.94 233 PHE A CA 1
ATOM 1888 C C . PHE A 1 233 ? 18.906 19.281 7.246 1 63.94 233 PHE A C 1
ATOM 1890 O O . PHE A 1 233 ? 19.781 20.141 7.277 1 63.94 233 PHE A O 1
ATOM 1897 N N . GLU A 1 234 ? 19.188 18.125 6.836 1 59.88 234 GLU A N 1
ATOM 1898 C CA . GLU A 1 234 ? 20.516 17.688 6.395 1 59.88 234 GLU A CA 1
ATOM 1899 C C . GLU A 1 234 ? 21.094 18.625 5.348 1 59.88 234 GLU A C 1
ATOM 1901 O O . GLU A 1 234 ? 22.266 18.969 5.391 1 59.88 234 GLU A O 1
ATOM 1906 N N . THR A 1 235 ? 20.203 19.125 4.516 1 67.94 235 THR A N 1
ATOM 1907 C CA . THR A 1 235 ? 20.719 20 3.469 1 67.94 235 THR A CA 1
ATOM 1908 C C . THR A 1 235 ? 20.078 21.375 3.547 1 67.94 235 THR A C 1
ATOM 1910 O O . THR A 1 235 ? 18.859 21.5 3.537 1 67.94 235 THR A O 1
ATOM 1913 N N . VAL A 1 236 ? 20.922 22.297 3.779 1 77.06 236 VAL A N 1
ATOM 1914 C CA . VAL A 1 236 ? 20.484 23.688 3.723 1 77.06 236 VAL A CA 1
ATOM 1915 C C . VAL A 1 236 ? 20.219 24.094 2.271 1 77.06 236 VAL A C 1
ATOM 1917 O O . VAL A 1 236 ? 21.047 23.844 1.393 1 77.06 236 VAL A O 1
ATOM 1920 N N . PRO A 1 237 ? 19.031 24.656 2.092 1 84.81 237 PRO A N 1
ATOM 1921 C CA . PRO A 1 237 ? 18.781 25.156 0.736 1 84.81 237 PRO A CA 1
ATOM 1922 C C . PRO A 1 237 ? 19.844 26.141 0.262 1 84.81 237 PRO A C 1
ATOM 1924 O O . PRO A 1 237 ? 20.281 27 1.037 1 84.81 237 PRO A O 1
ATOM 1927 N N . LYS A 1 238 ? 20.25 26.016 -0.972 1 85.75 238 LYS A N 1
ATOM 1928 C CA . LYS A 1 238 ? 21.328 26.797 -1.556 1 85.75 238 LYS A CA 1
ATOM 1929 C C . LYS A 1 238 ? 21.047 28.297 -1.429 1 85.75 238 LYS A C 1
ATOM 1931 O O . LYS A 1 238 ? 21.953 29.094 -1.193 1 85.75 238 LYS A O 1
ATOM 1936 N N . CYS A 1 239 ? 19.797 28.641 -1.49 1 89.12 239 CYS A N 1
ATOM 1937 C CA . CYS A 1 239 ? 19.406 30.047 -1.487 1 89.12 239 CYS A CA 1
ATOM 1938 C C . CYS A 1 239 ? 19.672 30.688 -0.126 1 89.12 239 CYS A C 1
ATOM 1940 O O . CYS A 1 239 ? 19.812 31.906 -0.02 1 89.12 239 CYS A O 1
ATOM 1942 N N . LEU A 1 240 ? 19.766 29.875 0.885 1 90.25 240 LEU A N 1
ATOM 1943 C CA . LEU A 1 240 ? 19.953 30.391 2.238 1 90.25 240 LEU A CA 1
ATOM 1944 C C . LEU A 1 240 ? 21.422 30.406 2.617 1 90.25 240 LEU A C 1
ATOM 1946 O O . LEU A 1 240 ? 21.812 31.062 3.588 1 90.25 240 LEU A O 1
ATOM 1950 N N . GLU A 1 241 ? 22.234 29.734 1.868 1 87 241 GLU A N 1
ATOM 1951 C CA . GLU A 1 241 ? 23.656 29.609 2.188 1 87 241 GLU A CA 1
ATOM 1952 C C . GLU A 1 241 ? 24.344 30.969 2.188 1 87 241 GLU A C 1
ATOM 1954 O O . GLU A 1 241 ? 25.203 31.25 3.025 1 87 241 GLU A O 1
ATOM 1959 N N . ASN A 1 242 ? 24 31.844 1.295 1 86.88 242 ASN A N 1
ATOM 1960 C CA . ASN A 1 242 ? 24.656 33.125 1.156 1 86.88 242 ASN A CA 1
ATOM 1961 C C . ASN A 1 242 ? 23.766 34.281 1.617 1 86.88 242 ASN A C 1
ATOM 1963 O O . ASN A 1 242 ? 23.953 35.406 1.189 1 86.88 242 ASN A O 1
ATOM 1967 N N . ILE A 1 243 ? 22.875 33.938 2.52 1 91.06 243 ILE A N 1
ATOM 1968 C CA . ILE A 1 243 ? 21.875 34.938 2.877 1 91.06 243 ILE A CA 1
ATOM 1969 C C . ILE A 1 243 ? 22.531 36.125 3.588 1 91.06 243 ILE A C 1
ATOM 1971 O O . ILE A 1 243 ? 22.125 37.281 3.398 1 91.06 243 ILE A O 1
ATOM 1975 N N . GLN A 1 244 ? 23.531 35.906 4.387 1 90.06 244 GLN A N 1
ATOM 1976 C CA . GLN A 1 244 ? 24.234 36.969 5.113 1 90.06 244 GLN A CA 1
ATOM 1977 C C . GLN A 1 244 ? 24.969 37.906 4.16 1 90.06 244 GLN A C 1
ATOM 1979 O O . GLN A 1 244 ? 25.078 39.094 4.422 1 90.06 244 GLN A O 1
ATOM 1984 N N . GLU A 1 245 ? 25.438 37.312 3.154 1 92.06 245 GLU A N 1
ATOM 1985 C CA . GLU A 1 245 ? 26.109 38.125 2.139 1 92.06 245 GLU A CA 1
ATOM 1986 C C . GLU A 1 245 ? 25.109 38.938 1.328 1 92.06 245 GLU A C 1
ATOM 1988 O O . GLU A 1 245 ? 25.391 40.062 0.946 1 92.06 245 GLU A O 1
ATOM 1993 N N . LEU A 1 246 ? 24 38.375 1.115 1 92.38 246 LEU A N 1
ATOM 1994 C CA . LEU A 1 246 ? 22.969 39 0.316 1 92.38 246 LEU A CA 1
ATOM 1995 C C . LEU A 1 246 ? 22.281 40.125 1.105 1 92.38 246 LEU A C 1
ATOM 1997 O O . LEU A 1 246 ? 21.812 41.094 0.525 1 92.38 246 LEU A O 1
ATOM 2001 N N . LEU A 1 247 ? 22.203 39.906 2.416 1 94.44 247 LEU A N 1
ATOM 2002 C CA . LEU A 1 247 ? 21.516 40.844 3.295 1 94.44 247 LEU A CA 1
ATOM 2003 C C . LEU A 1 247 ? 22.438 41.281 4.434 1 94.44 247 LEU A C 1
ATOM 2005 O O . LEU A 1 247 ? 22.141 41.031 5.605 1 94.44 247 LEU A O 1
ATOM 2009 N N . PRO A 1 248 ? 23.484 42.031 4.062 1 93.12 248 PRO A N 1
ATOM 2010 C CA . PRO A 1 248 ? 24.469 42.375 5.09 1 93.12 248 PRO A CA 1
ATOM 2011 C C . PRO A 1 248 ? 23.859 43.219 6.219 1 93.12 248 PRO A C 1
ATOM 2013 O O . PRO A 1 248 ? 23.297 44.281 5.969 1 93.12 248 PRO A O 1
ATOM 2016 N N . GLY A 1 249 ? 24.016 42.719 7.43 1 92.5 249 GLY A N 1
ATOM 2017 C CA . GLY A 1 249 ? 23.609 43.438 8.625 1 92.5 249 GLY A CA 1
ATOM 2018 C C . GLY A 1 249 ? 22.125 43.344 8.922 1 92.5 249 GLY A C 1
ATOM 2019 O O . GLY A 1 249 ? 21.641 43.969 9.875 1 92.5 249 GLY A O 1
ATOM 2020 N N . LYS A 1 250 ? 21.391 42.625 8.164 1 95.25 250 LYS A N 1
ATOM 2021 C CA . LYS A 1 250 ? 19.953 42.594 8.32 1 95.25 250 LYS A CA 1
ATOM 2022 C C . LYS A 1 250 ? 19.484 41.344 9.039 1 95.25 250 LYS A C 1
ATOM 2024 O O . LYS A 1 250 ? 18.391 41.312 9.625 1 95.25 250 LYS A O 1
ATOM 2029 N N . VAL A 1 251 ? 20.281 40.25 9.008 1 95.5 251 VAL A N 1
ATOM 2030 C CA . VAL A 1 251 ? 19.875 39 9.586 1 95.5 251 VAL A CA 1
ATOM 2031 C C . VAL A 1 251 ? 20.188 38.969 11.078 1 95.5 251 VAL A C 1
ATOM 2033 O O . VAL A 1 251 ? 21.359 39 11.469 1 95.5 251 VAL A O 1
ATOM 2036 N N . VAL A 1 252 ? 19.156 38.844 11.852 1 94.44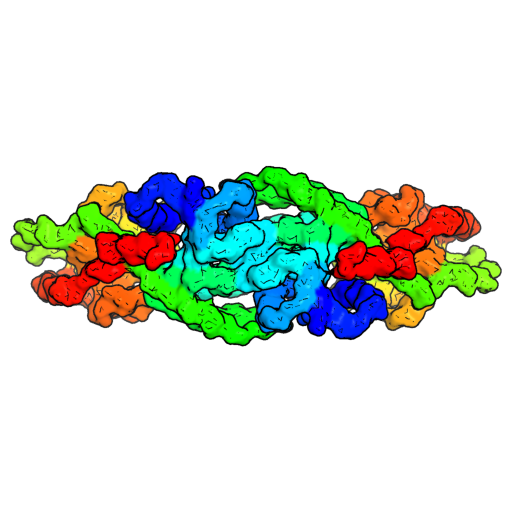 252 VAL A N 1
ATOM 2037 C CA . VAL A 1 252 ? 19.281 38.875 13.297 1 94.44 252 VAL A CA 1
ATOM 2038 C C . VAL A 1 252 ? 19.453 37.469 13.859 1 94.44 252 VAL A C 1
ATOM 2040 O O . VAL A 1 252 ? 20.25 37.281 14.781 1 94.44 252 VAL A O 1
ATOM 2043 N N . GLN A 1 253 ? 18.672 36.594 13.461 1 93.94 253 GLN A N 1
ATOM 2044 C CA . GLN A 1 253 ? 18.734 35.188 13.836 1 93.94 253 GLN A CA 1
ATOM 2045 C C . GLN A 1 253 ? 18.688 34.281 12.602 1 93.94 253 GLN A C 1
ATOM 2047 O O . GLN A 1 253 ? 17.969 34.562 11.648 1 93.94 253 GLN A O 1
ATOM 2052 N N . PHE A 1 254 ? 19.547 33.281 12.672 1 93.19 254 PHE A N 1
ATOM 2053 C CA . PHE A 1 254 ? 19.641 32.344 11.539 1 93.19 254 PHE A CA 1
ATOM 2054 C C . PHE A 1 254 ? 19.797 30.922 12.008 1 93.19 254 PHE A C 1
ATOM 2056 O O . PHE A 1 254 ? 20.906 30.484 12.328 1 93.19 254 PHE A O 1
ATOM 2063 N N . GLY A 1 255 ? 18.672 30.203 11.906 1 90.69 255 GLY A N 1
ATOM 2064 C CA . GLY A 1 255 ? 18.734 28.797 12.312 1 90.69 255 GLY A CA 1
ATOM 2065 C C . GLY A 1 255 ? 17.797 28.469 13.461 1 90.69 255 GLY A C 1
ATOM 2066 O O . GLY A 1 255 ? 17.031 29.312 13.914 1 90.69 255 GLY A O 1
ATOM 2067 N N . PRO A 1 256 ? 17.859 27.188 13.844 1 90.62 256 PRO A N 1
ATOM 2068 C CA . PRO A 1 256 ? 16.984 26.75 14.922 1 90.62 256 PRO A CA 1
ATOM 2069 C C . PRO A 1 256 ? 17.359 27.359 16.281 1 90.62 256 PRO A C 1
ATOM 2071 O O . PRO A 1 256 ? 18.531 27.641 16.531 1 90.62 256 PRO A O 1
ATOM 2074 N N . LEU A 1 257 ? 16.297 27.562 17.109 1 92.5 257 LEU A N 1
ATOM 2075 C CA . LEU A 1 257 ? 16.453 28.094 18.453 1 92.5 257 LEU A CA 1
ATOM 2076 C C . LEU A 1 257 ? 15.766 27.203 19.484 1 92.5 257 LEU A C 1
ATOM 2078 O O . LEU A 1 257 ? 14.758 26.562 19.172 1 92.5 257 LEU A O 1
ATOM 2082 N N . PRO A 1 258 ? 16.375 27.203 20.688 1 91.5 258 PRO A N 1
ATOM 2083 C CA . PRO A 1 258 ? 15.609 26.578 21.766 1 91.5 258 PRO A CA 1
ATOM 2084 C C . PRO A 1 258 ? 14.266 27.266 22 1 91.5 258 PRO A C 1
ATOM 2086 O O . PRO A 1 258 ? 14.094 28.438 21.656 1 91.5 258 PRO A O 1
ATOM 2089 N N . LYS A 1 259 ? 13.383 26.547 22.609 1 89.81 259 LYS A N 1
ATOM 2090 C CA . LYS A 1 259 ? 11.992 26.984 22.75 1 89.81 259 LYS A CA 1
ATOM 2091 C C . LYS A 1 259 ? 11.906 28.359 23.391 1 89.81 259 LYS A C 1
ATOM 2093 O O . LYS A 1 259 ? 11.18 29.234 22.906 1 89.81 259 LYS A O 1
ATOM 2098 N N . VAL A 1 260 ? 12.617 28.578 24.391 1 90.88 260 VAL A N 1
ATOM 2099 C CA . VAL A 1 260 ? 12.562 29.844 25.125 1 90.88 260 VAL A CA 1
ATOM 2100 C C . VAL A 1 260 ? 13.031 30.984 24.219 1 90.88 260 VAL A C 1
ATOM 2102 O O . VAL A 1 260 ? 12.383 32.031 24.125 1 90.88 260 VAL A O 1
ATOM 2105 N N . ASP A 1 261 ? 14.164 30.781 23.594 1 93.44 261 ASP A N 1
ATOM 2106 C CA . ASP A 1 261 ? 14.711 31.797 22.688 1 93.44 261 ASP A CA 1
ATOM 2107 C C . ASP A 1 261 ? 13.828 31.984 21.469 1 93.44 261 ASP A C 1
ATOM 2109 O O . ASP A 1 261 ? 13.719 33.094 20.922 1 93.44 261 ASP A O 1
ATOM 2113 N N . TYR A 1 262 ? 13.305 30.906 21.078 1 94.5 262 TYR A N 1
ATOM 2114 C CA . TYR A 1 262 ? 12.375 30.938 19.953 1 94.5 262 TYR A CA 1
ATOM 2115 C C . TYR A 1 262 ? 11.211 31.875 20.219 1 94.5 262 TYR A C 1
ATOM 2117 O O . TYR A 1 262 ? 10.969 32.812 19.453 1 94.5 262 TYR A O 1
ATOM 2125 N N . TYR A 1 263 ? 10.523 31.734 21.344 1 94.12 263 TYR A N 1
ATOM 2126 C CA . TYR A 1 263 ? 9.367 32.562 21.672 1 94.12 263 TYR A CA 1
ATOM 2127 C C . TYR A 1 263 ? 9.789 34 21.953 1 94.12 263 TYR A C 1
ATOM 2129 O O . TYR A 1 263 ? 9.047 34.938 21.656 1 94.12 263 TYR A O 1
ATOM 2137 N N . ARG A 1 264 ? 10.945 34.156 22.469 1 92.38 264 ARG A N 1
ATOM 2138 C CA . ARG A 1 264 ? 11.461 35.5 22.672 1 92.38 264 ARG A CA 1
ATOM 2139 C C . ARG A 1 264 ? 11.633 36.219 21.344 1 92.38 264 ARG A C 1
ATOM 2141 O O . ARG A 1 264 ? 11.258 37.375 21.203 1 92.38 264 ARG A O 1
ATOM 2148 N N . THR A 1 265 ? 12.219 35.469 20.453 1 94.38 265 THR A N 1
ATOM 2149 C CA . THR A 1 265 ? 12.422 36.031 19.125 1 94.38 265 THR A CA 1
ATOM 2150 C C . THR A 1 265 ? 11.094 36.375 18.469 1 94.38 265 THR A C 1
ATOM 2152 O O . THR A 1 265 ? 10.961 37.438 17.844 1 94.38 265 THR A O 1
ATOM 2155 N N . LEU A 1 266 ? 10.133 35.5 18.609 1 95.94 266 LEU A N 1
ATOM 2156 C CA . LEU A 1 266 ? 8.805 35.781 18.062 1 95.94 266 LEU A CA 1
ATOM 2157 C C . LEU A 1 266 ? 8.227 37.062 18.688 1 95.94 266 LEU A C 1
ATOM 2159 O O . LEU A 1 266 ? 7.629 37.875 17.984 1 95.94 266 LEU A O 1
ATOM 2163 N N . ALA A 1 267 ? 8.43 37.219 19.922 1 93.75 267 ALA A N 1
ATOM 2164 C CA . ALA A 1 267 ? 7.883 38.375 20.656 1 93.75 267 ALA A CA 1
ATOM 2165 C C . ALA A 1 267 ? 8.547 39.688 20.219 1 93.75 267 ALA A C 1
ATOM 2167 O O . ALA A 1 267 ? 7.953 40.75 20.328 1 93.75 267 ALA A O 1
ATOM 2168 N N . GLU A 1 268 ? 9.719 39.562 19.766 1 92.38 268 GLU A N 1
ATOM 2169 C CA . GLU A 1 268 ? 10.453 40.719 19.312 1 92.38 268 GLU A CA 1
ATOM 2170 C C . GLU A 1 268 ? 10.109 41.062 17.859 1 92.38 268 GLU A C 1
ATOM 2172 O O . GLU A 1 268 ? 10.461 42.125 17.375 1 92.38 268 GLU A O 1
ATOM 2177 N N . GLY A 1 269 ? 9.406 40.188 17.25 1 95 269 GLY A N 1
ATOM 2178 C CA . GLY A 1 269 ? 9.086 40.375 15.836 1 95 269 GLY A CA 1
ATOM 2179 C C . GLY A 1 269 ? 7.93 41.312 15.602 1 95 269 GLY A C 1
ATOM 2180 O O . GLY A 1 269 ? 7.148 41.594 16.516 1 95 269 GLY A O 1
ATOM 2181 N N . ASP A 1 270 ? 7.887 41.812 14.383 1 96.44 270 ASP A N 1
ATOM 2182 C CA . ASP A 1 270 ? 6.793 42.688 13.977 1 96.44 270 ASP A CA 1
ATOM 2183 C C . ASP A 1 270 ? 5.895 42 12.945 1 96.44 270 ASP A C 1
ATOM 2185 O O . ASP A 1 270 ? 4.668 42.125 13.023 1 96.44 270 ASP A O 1
ATOM 2189 N N . VAL A 1 271 ? 6.512 41.375 12.008 1 97.94 271 VAL A N 1
ATOM 2190 C CA . VAL A 1 271 ? 5.809 40.688 10.914 1 97.94 271 VAL A CA 1
ATOM 2191 C C . VAL A 1 271 ? 6.25 39.25 10.828 1 97.94 271 VAL A C 1
ATOM 2193 O O . VAL A 1 271 ? 7.441 38.938 10.93 1 97.94 271 VAL A O 1
ATOM 2196 N N . VAL A 1 272 ? 5.301 38.344 10.781 1 98.44 272 VAL A N 1
ATOM 2197 C CA . VAL A 1 272 ? 5.633 36.969 10.5 1 98.44 272 VAL A CA 1
ATOM 2198 C C . VAL A 1 272 ? 5.266 36.625 9.055 1 98.44 272 VAL A C 1
ATOM 2200 O O . VAL A 1 272 ? 4.172 36.969 8.594 1 98.44 272 VAL A O 1
ATOM 2203 N N . LEU A 1 273 ? 6.203 35.938 8.383 1 98.25 273 LEU A N 1
ATOM 2204 C CA . LEU A 1 273 ? 6.074 35.688 6.949 1 98.25 273 LEU A CA 1
ATOM 2205 C C . LEU A 1 273 ? 5.98 34.188 6.672 1 98.25 273 LEU A C 1
ATOM 2207 O O . LEU A 1 273 ? 6.672 33.406 7.309 1 98.25 273 LEU A O 1
ATOM 2211 N N . SER A 1 274 ? 5.094 33.875 5.746 1 98.5 274 SER A N 1
ATOM 2212 C CA . SER A 1 274 ? 5.133 32.562 5.137 1 98.5 274 SER A CA 1
ATOM 2213 C C . SER A 1 274 ? 5.219 32.656 3.617 1 98.5 274 SER A C 1
ATOM 2215 O O . SER A 1 274 ? 4.605 33.531 3.008 1 98.5 274 SER A O 1
ATOM 2217 N N . THR A 1 275 ? 6.023 31.797 3.041 1 97.81 275 THR A N 1
ATOM 2218 C CA . THR A 1 275 ? 6.117 31.641 1.593 1 97.81 275 THR A CA 1
ATOM 2219 C C . THR A 1 275 ? 5.805 30.203 1.178 1 97.81 275 THR A C 1
ATOM 2221 O O . THR A 1 275 ? 6.188 29.781 0.09 1 97.81 275 THR A O 1
ATOM 2224 N N . ALA A 1 276 ? 5.074 29.531 1.995 1 96.12 276 ALA A N 1
ATOM 2225 C CA . ALA A 1 276 ? 4.918 28.078 1.886 1 96.12 276 ALA A CA 1
ATOM 2226 C C . ALA A 1 276 ? 4.152 27.703 0.621 1 96.12 276 ALA A C 1
ATOM 2228 O O . ALA A 1 276 ? 3.189 28.375 0.246 1 96.12 276 ALA A O 1
ATOM 2229 N N . LEU A 1 277 ? 4.625 26.594 0.043 1 94.31 277 LEU A N 1
ATOM 2230 C CA . LEU A 1 277 ? 3.918 25.953 -1.062 1 94.31 277 LEU A CA 1
ATOM 2231 C C . LEU A 1 277 ? 3.018 24.828 -0.559 1 94.31 277 LEU A C 1
ATOM 2233 O O . LEU A 1 277 ? 2.135 24.375 -1.282 1 94.31 277 LEU A O 1
ATOM 2237 N N . HIS A 1 278 ? 3.234 24.453 0.694 1 92.88 278 HIS A N 1
ATOM 2238 C CA . HIS A 1 278 ? 2.445 23.422 1.354 1 92.88 278 HIS A CA 1
ATOM 2239 C C . HIS A 1 278 ? 2.277 23.719 2.84 1 92.88 278 HIS A C 1
ATOM 2241 O O . HIS A 1 278 ? 3.26 23.984 3.539 1 92.88 278 HIS A O 1
ATOM 2247 N N . GLU A 1 279 ? 1.035 23.703 3.271 1 94.62 279 GLU A N 1
ATOM 2248 C CA . GLU A 1 279 ? 0.684 23.969 4.664 1 94.62 279 GLU A CA 1
ATOM 2249 C C . GLU A 1 279 ? -0.769 23.594 4.945 1 94.62 279 GLU A C 1
ATOM 2251 O O . GLU A 1 279 ? -1.683 24.094 4.285 1 94.62 279 GLU A O 1
ATOM 2256 N N . PHE A 1 280 ? -0.951 22.766 6.004 1 95.81 280 PHE A N 1
ATOM 2257 C CA . PHE A 1 280 ? -2.322 22.344 6.27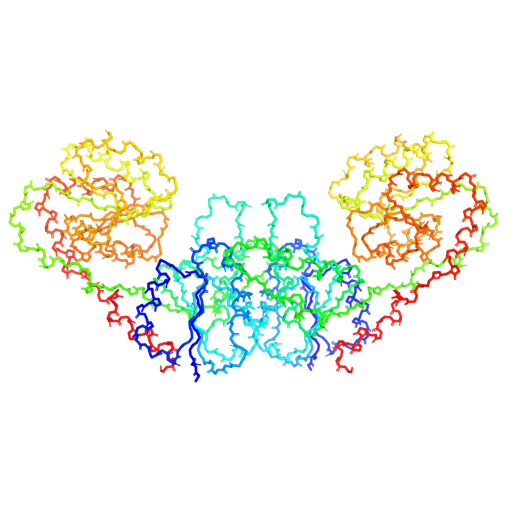7 1 95.81 280 PHE A CA 1
ATOM 2258 C C . PHE A 1 280 ? -2.867 23.062 7.512 1 95.81 280 PHE A C 1
ATOM 2260 O O . PHE A 1 280 ? -4.074 23.031 7.762 1 95.81 280 PHE A O 1
ATOM 2267 N N . TYR A 1 281 ? -2.07 23.656 8.352 1 96.19 281 TYR A N 1
ATOM 2268 C CA . TYR A 1 281 ? -2.59 24.281 9.562 1 96.19 281 TYR A CA 1
ATOM 2269 C C . TYR A 1 281 ? -1.861 25.578 9.867 1 96.19 281 TYR A C 1
ATOM 2271 O O . TYR A 1 281 ? -2.473 26.656 9.875 1 96.19 281 TYR A O 1
ATOM 2279 N N . GLY A 1 282 ? -0.414 25.562 10.055 1 94.38 282 GLY A N 1
ATOM 2280 C CA . GLY A 1 282 ? 0.359 26.766 10.266 1 94.38 282 GLY A CA 1
ATOM 2281 C C . GLY A 1 282 ? 0.523 27.125 11.727 1 94.38 282 GLY A C 1
ATOM 2282 O O . GLY A 1 282 ? 0.278 28.266 12.133 1 94.38 282 GLY A O 1
ATOM 2283 N N . VAL A 1 283 ? 0.939 26.172 12.469 1 94.69 283 VAL A N 1
ATOM 2284 C CA . VAL A 1 283 ? 1.114 26.359 13.906 1 94.69 283 VAL A CA 1
ATOM 2285 C C . VAL A 1 283 ? 2.113 27.484 14.172 1 94.69 283 VAL A C 1
ATOM 2287 O O . VAL A 1 283 ? 1.837 28.391 14.953 1 94.69 283 VAL A O 1
ATOM 2290 N N . ALA A 1 284 ? 3.195 27.484 13.492 1 94.75 284 ALA A N 1
ATOM 2291 C CA . ALA A 1 284 ? 4.262 28.453 13.703 1 94.75 284 ALA A CA 1
ATOM 2292 C C . ALA A 1 284 ? 3.773 29.875 13.43 1 94.75 284 ALA A C 1
ATOM 2294 O O . ALA A 1 284 ? 4.113 30.812 14.156 1 94.75 284 ALA A O 1
ATOM 2295 N N . MET A 1 285 ? 3.025 30.016 12.391 1 97.56 285 MET A N 1
ATOM 2296 C CA . MET A 1 285 ? 2.465 31.312 12.039 1 97.56 285 MET A CA 1
ATOM 2297 C C . MET A 1 285 ? 1.529 31.812 13.133 1 97.56 285 MET A C 1
ATOM 2299 O O . MET A 1 285 ? 1.599 33 13.531 1 97.56 285 MET A O 1
ATOM 2303 N N . LEU A 1 286 ? 0.721 30.906 13.633 1 97.06 286 LEU A N 1
ATOM 2304 C CA . LEU A 1 286 ? -0.238 31.281 14.664 1 97.06 286 LEU A CA 1
ATOM 2305 C C . LEU A 1 286 ? 0.475 31.625 15.969 1 97.06 286 LEU A C 1
ATOM 2307 O O . LEU A 1 286 ? 0.061 32.531 16.688 1 97.06 286 LEU A O 1
ATOM 2311 N N . GLU A 1 287 ? 1.48 30.922 16.281 1 95.88 287 GLU A N 1
ATOM 2312 C CA . GLU A 1 287 ? 2.277 31.234 17.453 1 95.88 287 GLU A CA 1
ATOM 2313 C C . GLU A 1 287 ? 2.877 32.625 17.344 1 95.88 287 GLU A C 1
ATOM 2315 O O . GLU A 1 287 ? 2.838 33.406 18.312 1 95.88 287 GLU A O 1
ATOM 2320 N N . ALA A 1 288 ? 3.436 32.938 16.234 1 96.94 288 ALA A N 1
ATOM 2321 C CA . ALA A 1 288 ? 4.035 34.281 16.016 1 96.94 288 ALA A CA 1
ATOM 2322 C C . ALA A 1 288 ? 2.992 35.375 16.141 1 96.94 288 ALA A C 1
ATOM 2324 O O . ALA A 1 288 ? 3.262 36.438 16.719 1 96.94 288 ALA A O 1
ATOM 2325 N N . VAL A 1 289 ? 1.869 35.125 15.562 1 97.5 289 VAL A N 1
ATOM 2326 C CA . VAL A 1 289 ? 0.787 36.094 15.656 1 97.5 289 VAL A CA 1
ATOM 2327 C C . VAL A 1 289 ? 0.391 36.281 17.109 1 97.5 289 VAL A C 1
ATOM 2329 O O . VAL A 1 289 ? 0.159 37.406 17.562 1 97.5 289 VAL A O 1
ATOM 2332 N N . HIS A 1 290 ? 0.308 35.219 17.828 1 96.25 290 HIS A N 1
ATOM 2333 C CA . HIS A 1 290 ? -0.01 35.312 19.25 1 96.25 290 HIS A CA 1
ATOM 2334 C C . HIS A 1 290 ? 1.014 36.156 19.984 1 96.25 290 HIS A C 1
ATOM 2336 O O . HIS A 1 290 ? 0.668 36.875 20.938 1 96.25 290 HIS A O 1
ATOM 2342 N N . CYS A 1 291 ? 2.221 36.125 19.547 1 95.62 291 CYS A N 1
ATOM 2343 C CA . CYS A 1 291 ? 3.301 36.906 20.172 1 95.62 291 CYS A CA 1
ATOM 2344 C C . CYS A 1 291 ? 3.246 38.344 19.734 1 95.62 291 CYS A C 1
ATOM 2346 O O . CYS A 1 291 ? 3.994 39.188 20.266 1 95.62 291 CYS A O 1
ATOM 2348 N N . GLY A 1 292 ? 2.432 38.656 18.703 1 95.06 292 GLY A N 1
ATOM 2349 C CA . GLY A 1 292 ? 2.229 40.031 18.359 1 95.06 292 GLY A CA 1
ATOM 2350 C C . GLY A 1 292 ? 2.623 40.375 16.938 1 95.06 292 GLY A C 1
ATOM 2351 O O . GLY A 1 292 ? 2.549 41.531 16.516 1 95.06 292 GLY A O 1
ATOM 2352 N N . CYS A 1 293 ? 3.02 39.406 16.203 1 97 293 CYS A N 1
ATOM 2353 C CA . CYS A 1 293 ? 3.426 39.656 14.82 1 97 293 CYS A CA 1
ATOM 2354 C C . CYS A 1 293 ? 2.211 39.781 13.906 1 97 293 CYS A C 1
ATOM 2356 O O . CYS A 1 293 ? 1.221 39.062 14.086 1 97 293 CYS A O 1
ATOM 2358 N N . VAL A 1 294 ? 2.277 40.719 12.969 1 97.81 294 VAL A N 1
ATOM 2359 C CA . VAL A 1 294 ? 1.285 40.781 11.898 1 97.81 294 VAL A CA 1
ATOM 2360 C C . VAL A 1 294 ? 1.633 39.781 10.812 1 97.81 294 VAL A C 1
ATOM 2362 O O . VAL A 1 294 ? 2.771 39.719 10.336 1 97.81 294 VAL A O 1
ATOM 2365 N N . PRO A 1 295 ? 0.673 38.969 10.438 1 98.5 295 PRO A N 1
ATOM 2366 C CA . PRO A 1 295 ? 0.996 37.938 9.453 1 98.5 295 PRO A CA 1
ATOM 2367 C C . PRO A 1 295 ? 0.973 38.469 8.016 1 98.5 295 PRO A C 1
ATOM 2369 O O . PRO A 1 295 ? 0.203 39.375 7.703 1 98.5 295 PRO A O 1
ATOM 2372 N N . LEU A 1 296 ? 1.774 37.969 7.23 1 98.62 296 LEU A N 1
ATOM 2373 C CA . LEU A 1 296 ? 1.76 38.094 5.773 1 98.62 296 LEU A CA 1
ATOM 2374 C C . LEU A 1 296 ? 2.029 36.719 5.129 1 98.62 296 LEU A C 1
ATOM 2376 O O . LEU A 1 296 ? 3.123 36.188 5.262 1 98.62 296 LEU A O 1
ATOM 2380 N N . ALA A 1 297 ? 1.011 36.156 4.465 1 98.62 297 ALA A N 1
ATOM 2381 C CA . ALA A 1 297 ? 1.078 34.781 3.957 1 98.62 297 ALA A CA 1
ATOM 2382 C C . ALA A 1 297 ? 0.518 34.688 2.541 1 98.62 297 ALA A C 1
ATOM 2384 O O . ALA A 1 297 ? -0.152 35.625 2.074 1 98.62 297 ALA A O 1
ATOM 2385 N N . PRO A 1 298 ? 0.89 33.625 1.824 1 98.31 298 PRO A N 1
ATOM 2386 C CA . PRO A 1 298 ? 0.343 33.5 0.472 1 98.31 298 PRO A CA 1
ATOM 2387 C C . PRO A 1 298 ? -1.166 33.25 0.467 1 98.31 298 PRO A C 1
ATOM 2389 O O . PRO A 1 298 ? -1.69 32.562 1.347 1 98.31 298 PRO A O 1
ATOM 2392 N N . ASN A 1 299 ? -1.784 33.812 -0.574 1 98.44 299 ASN A N 1
ATOM 2393 C CA . ASN A 1 299 ? -3.219 33.594 -0.762 1 98.44 299 ASN A CA 1
ATOM 2394 C C . ASN A 1 299 ? -3.525 32.219 -1.32 1 98.44 299 ASN A C 1
ATOM 2396 O O . ASN A 1 299 ? -4.078 32.094 -2.416 1 98.44 299 ASN A O 1
ATOM 2400 N N . ARG A 1 300 ? -3.166 31.25 -0.522 1 96.5 300 ARG A N 1
ATOM 2401 C CA . ARG A 1 300 ? -3.365 29.844 -0.829 1 96.5 300 ARG A CA 1
ATOM 2402 C C . ARG A 1 300 ? -3.219 28.984 0.424 1 96.5 300 ARG A C 1
ATOM 2404 O O . ARG A 1 300 ? -2.891 29.484 1.497 1 96.5 300 ARG A O 1
ATOM 2411 N N . LEU A 1 301 ? -3.549 27.656 0.333 1 96.88 301 LEU A N 1
ATOM 2412 C CA . LEU A 1 301 ? -3.402 26.703 1.425 1 96.88 301 LEU A CA 1
ATOM 2413 C C . LEU A 1 301 ? -4.348 27.031 2.572 1 96.88 301 LEU A C 1
ATOM 2415 O O . LEU A 1 301 ? -5.527 27.312 2.348 1 96.88 301 LEU A O 1
ATOM 2419 N N . VAL A 1 302 ? -3.9 26.906 3.766 1 97.94 302 VAL A N 1
ATOM 2420 C CA . VAL A 1 302 ? -4.758 27.125 4.93 1 97.94 302 VAL A CA 1
ATOM 2421 C C . VAL A 1 302 ? -4.883 28.609 5.223 1 97.94 302 VAL A C 1
ATOM 2423 O O . VAL A 1 302 ? -5.773 29.031 5.965 1 97.94 302 VAL A O 1
ATOM 2426 N N . TYR A 1 303 ? -4.094 29.484 4.664 1 98.31 303 TYR A N 1
ATOM 2427 C CA . TYR A 1 303 ? -3.883 30.844 5.133 1 98.31 303 TYR A CA 1
ATOM 2428 C C . TYR A 1 303 ? -5.125 31.703 4.906 1 98.31 303 TYR A C 1
ATOM 2430 O O . TYR A 1 303 ? -5.492 32.5 5.758 1 98.31 303 TYR A O 1
ATOM 2438 N N . PRO A 1 304 ? -5.848 31.484 3.773 1 98.19 304 PRO A N 1
ATOM 2439 C CA . PRO A 1 304 ? -7.086 32.25 3.621 1 98.19 304 PRO A CA 1
ATOM 2440 C C . PRO A 1 304 ? -8.102 31.953 4.719 1 98.19 304 PRO A C 1
ATOM 2442 O O . PRO A 1 304 ? -8.992 32.75 4.98 1 98.19 304 PRO A O 1
ATOM 2445 N N . GLU A 1 305 ? -7.988 30.75 5.312 1 97.19 305 GLU A N 1
ATOM 2446 C CA . GLU A 1 305 ? -8.844 30.359 6.426 1 97.19 305 GLU A CA 1
ATOM 2447 C C . GLU A 1 305 ? -8.398 31.031 7.727 1 97.19 305 GLU A C 1
ATOM 2449 O O . GLU A 1 305 ? -9.219 31.266 8.617 1 97.19 305 GLU A O 1
ATOM 2454 N N . LEU A 1 306 ? -7.148 31.422 7.848 1 97.19 306 LEU A N 1
ATOM 2455 C CA . LEU A 1 306 ? -6.566 31.922 9.094 1 97.19 306 LEU A CA 1
ATOM 2456 C C . LEU A 1 306 ? -6.574 33.438 9.125 1 97.19 306 LEU A C 1
ATOM 2458 O O . LEU A 1 306 ? -6.773 34.062 10.188 1 97.19 306 LEU A O 1
ATOM 2462 N N . TYR A 1 307 ? -6.352 34.062 7.973 1 97.88 307 TYR A N 1
ATOM 2463 C CA . TYR A 1 307 ? -6.059 35.5 7.984 1 97.88 307 TYR A CA 1
ATOM 2464 C C . TYR A 1 307 ? -6.949 36.25 6.996 1 97.88 307 TYR A C 1
ATOM 2466 O O . TYR A 1 307 ? -7.375 35.688 5.988 1 97.88 307 TYR A O 1
ATOM 2474 N N . PRO A 1 308 ? -7.18 37.531 7.254 1 97.44 308 PRO A N 1
ATOM 2475 C CA . PRO A 1 308 ? -7.973 38.312 6.328 1 97.44 308 PRO A CA 1
ATOM 2476 C C . PRO A 1 308 ? -7.242 38.594 5.016 1 97.44 308 PRO A C 1
ATOM 2478 O O . PRO A 1 308 ? -6.016 38.5 4.949 1 97.44 308 PRO A O 1
ATOM 2481 N N . LYS A 1 309 ? -7.926 39.031 4.059 1 97 309 LYS A N 1
ATOM 2482 C CA . LYS A 1 309 ? -7.449 39.188 2.686 1 97 309 LYS A CA 1
ATOM 2483 C C . LYS A 1 309 ? -6.277 40.156 2.609 1 97 309 LYS A C 1
ATOM 2485 O O . LYS A 1 309 ? -5.363 39.969 1.801 1 97 309 LYS A O 1
ATOM 2490 N N . ASP A 1 310 ? -6.293 41.125 3.449 1 96.44 310 ASP A N 1
ATOM 2491 C CA . ASP A 1 310 ? -5.266 42.156 3.355 1 96.44 310 ASP A CA 1
ATOM 2492 C C . ASP A 1 310 ? -3.949 41.688 3.961 1 96.44 310 ASP A C 1
ATOM 2494 O O . ASP A 1 310 ? -2.943 42.375 3.914 1 96.44 310 ASP A O 1
ATOM 2498 N N . LYS A 1 311 ? -3.93 40.562 4.527 1 98.19 311 LYS A N 1
ATOM 2499 C CA . LYS A 1 311 ? -2.707 39.938 5.043 1 98.19 311 LYS A CA 1
ATOM 2500 C C . LYS A 1 311 ? -2.223 38.812 4.129 1 98.19 311 LYS A C 1
ATOM 2502 O O . LYS A 1 311 ? -1.354 38.031 4.512 1 98.19 311 LYS A O 1
ATOM 2507 N N . LEU A 1 312 ? -2.83 38.719 2.982 1 98.56 312 LEU A N 1
ATOM 2508 C CA . LEU A 1 312 ? -2.492 37.656 2.018 1 98.56 312 LEU A CA 1
ATOM 2509 C C . LEU A 1 312 ? -1.949 38.281 0.729 1 98.56 312 LEU A C 1
ATOM 2511 O O . LEU A 1 312 ? -2.371 39.375 0.324 1 98.56 312 LEU A O 1
ATOM 2515 N N . PHE A 1 313 ? -0.974 37.594 0.131 1 98.5 313 PHE A N 1
ATOM 2516 C CA . PHE A 1 313 ? -0.424 38.062 -1.134 1 98.5 313 PHE A CA 1
ATOM 2517 C C . PHE A 1 313 ? -0.512 37 -2.201 1 98.5 313 PHE A C 1
ATOM 2519 O O . PHE A 1 313 ? -0.52 35.812 -1.884 1 98.5 313 PHE A O 1
ATOM 2526 N N . ASN A 1 314 ? -0.479 37.406 -3.482 1 97.88 314 ASN A N 1
ATOM 2527 C CA . ASN A 1 314 ? -0.577 36.469 -4.602 1 97.88 314 ASN A CA 1
ATOM 2528 C C . ASN A 1 314 ? 0.756 36.344 -5.328 1 97.88 314 ASN A C 1
ATOM 2530 O O . ASN A 1 314 ? 1.014 35.312 -5.965 1 97.88 314 ASN A O 1
ATOM 2534 N N . THR A 1 315 ? 1.577 37.344 -5.277 1 97.38 315 THR A N 1
ATOM 2535 C CA . THR A 1 315 ? 2.836 37.375 -6.012 1 97.38 315 THR A CA 1
ATOM 2536 C C . THR A 1 315 ? 3.969 37.906 -5.137 1 97.38 315 THR A C 1
ATOM 2538 O O . THR A 1 315 ? 3.719 38.531 -4.117 1 97.38 315 THR A O 1
ATOM 2541 N N . THR A 1 316 ? 5.16 37.562 -5.586 1 97.75 316 THR A N 1
ATOM 2542 C CA . THR A 1 316 ? 6.324 38.094 -4.883 1 97.75 316 THR A CA 1
ATOM 2543 C C . THR A 1 316 ? 6.324 39.625 -4.902 1 97.75 316 THR A C 1
ATOM 2545 O O . THR A 1 316 ? 6.711 40.25 -3.92 1 97.75 316 THR A O 1
ATOM 2548 N N . ALA A 1 317 ? 5.898 40.156 -5.977 1 97.69 317 ALA A N 1
ATOM 2549 C CA . ALA A 1 317 ? 5.836 41.625 -6.105 1 97.69 317 ALA A CA 1
ATOM 2550 C C . ALA A 1 317 ? 4.887 42.219 -5.074 1 97.69 317 ALA A C 1
ATOM 2552 O O . ALA A 1 317 ? 5.18 43.281 -4.492 1 97.69 317 ALA A O 1
ATOM 2553 N N . GLN A 1 318 ? 3.758 41.594 -4.91 1 97.81 318 GLN A N 1
ATOM 2554 C CA . GLN A 1 318 ? 2.793 42.062 -3.916 1 97.81 318 GLN A CA 1
ATOM 2555 C C . GLN A 1 318 ? 3.359 41.938 -2.504 1 97.81 318 GLN A C 1
ATOM 2557 O O . GLN A 1 318 ? 3.135 42.812 -1.666 1 97.81 318 GLN A O 1
ATOM 2562 N N . LEU A 1 319 ? 4.004 40.875 -2.244 1 98.19 319 LEU A N 1
ATOM 2563 C CA . LEU A 1 319 ? 4.668 40.656 -0.964 1 98.19 319 LEU A CA 1
ATOM 2564 C C . LEU A 1 319 ? 5.668 41.75 -0.677 1 98.19 319 LEU A C 1
ATOM 2566 O O . LEU A 1 319 ? 5.621 42.375 0.387 1 98.19 319 LEU A O 1
ATOM 2570 N N . VAL A 1 320 ? 6.535 42.094 -1.646 1 98.31 320 VAL A N 1
ATOM 2571 C CA . VAL A 1 320 ? 7.578 43.094 -1.502 1 98.31 320 VAL A CA 1
ATOM 2572 C C . VAL A 1 320 ? 6.945 44.469 -1.326 1 98.31 320 VAL A C 1
ATOM 2574 O O . VAL A 1 320 ? 7.398 45.281 -0.501 1 98.31 320 VAL A O 1
ATOM 2577 N N . LYS A 1 321 ? 5.934 44.719 -2.082 1 97.88 321 LYS A N 1
ATOM 2578 C CA . LYS A 1 321 ? 5.258 46 -2.008 1 97.88 321 LYS A CA 1
ATOM 2579 C C . LYS A 1 321 ? 4.688 46.25 -0.614 1 97.88 321 LYS A C 1
ATOM 2581 O O . LYS A 1 321 ? 4.844 47.344 -0.053 1 97.88 321 LYS A O 1
ATOM 2586 N N . GLN A 1 322 ? 4.004 45.281 -0.101 1 97.25 322 GLN A N 1
ATOM 2587 C CA . GLN A 1 322 ? 3.408 45.406 1.225 1 97.25 322 GLN A CA 1
ATOM 2588 C C . GLN A 1 322 ? 4.48 45.594 2.293 1 97.25 322 GLN A C 1
ATOM 2590 O O . GLN A 1 322 ? 4.344 46.469 3.166 1 97.25 322 GLN A O 1
ATOM 2595 N N . LEU A 1 323 ? 5.527 44.812 2.258 1 97.88 323 LEU A N 1
ATOM 2596 C CA . LEU A 1 323 ? 6.621 44.969 3.211 1 97.88 323 LEU A CA 1
ATOM 2597 C C . LEU A 1 323 ? 7.277 46.344 3.088 1 97.88 323 LEU A C 1
ATOM 2599 O O . LEU A 1 323 ? 7.609 46.969 4.098 1 97.88 323 LEU A O 1
ATOM 2603 N N . TYR A 1 324 ? 7.496 46.75 1.855 1 97.69 324 TYR A N 1
ATOM 2604 C CA . TYR A 1 324 ? 8.078 48.062 1.605 1 97.69 324 TYR A CA 1
ATOM 2605 C C . TYR A 1 324 ? 7.25 49.188 2.264 1 97.69 324 TYR A C 1
ATOM 2607 O O . TYR A 1 324 ? 7.797 50.062 2.939 1 97.69 324 TYR A O 1
ATOM 2615 N N . ASN A 1 325 ? 5.953 49.094 2.039 1 96.75 325 ASN A N 1
ATOM 2616 C CA . ASN A 1 325 ? 5.059 50.094 2.613 1 96.75 325 ASN A CA 1
ATOM 2617 C C . ASN A 1 325 ? 5.129 50.094 4.137 1 96.75 325 ASN A C 1
ATOM 2619 O O . ASN A 1 325 ? 5.137 51.156 4.758 1 96.75 325 ASN A O 1
ATOM 2623 N N . TRP A 1 326 ? 5.203 48.969 4.746 1 96.19 326 TRP A N 1
ATOM 2624 C CA . TRP A 1 326 ? 5.262 48.844 6.199 1 96.19 326 TRP A CA 1
ATOM 2625 C C . TRP A 1 326 ? 6.609 49.312 6.73 1 96.19 326 TRP A C 1
ATOM 2627 O O . TRP A 1 326 ? 6.676 49.969 7.773 1 96.19 326 TRP A O 1
ATOM 2637 N N . CYS A 1 327 ? 7.664 49.031 6.02 1 95.56 327 CYS A N 1
ATOM 2638 C CA . CYS A 1 327 ? 9.008 49.406 6.445 1 95.56 327 CYS A CA 1
ATOM 2639 C C . CYS A 1 327 ? 9.188 50.938 6.332 1 95.56 327 CYS A C 1
ATOM 2641 O O . CYS A 1 327 ? 9.844 51.531 7.18 1 95.56 327 CYS A O 1
ATOM 2643 N N . ARG A 1 328 ? 8.656 51.438 5.34 1 93.88 328 ARG A N 1
ATOM 2644 C CA . ARG A 1 328 ? 8.852 52.875 5.059 1 93.88 328 ARG A CA 1
ATOM 2645 C C . ARG A 1 328 ? 8.047 53.719 6.02 1 93.88 328 ARG A C 1
ATOM 2647 O O . ARG A 1 328 ? 8.422 54.875 6.305 1 93.88 328 ARG A O 1
ATOM 2654 N N . ASN A 1 329 ? 6.922 53.219 6.418 1 92.75 329 ASN A N 1
ATOM 2655 C CA . ASN A 1 329 ? 6.027 53.969 7.305 1 92.75 329 ASN A CA 1
ATOM 2656 C C . ASN A 1 329 ? 5.641 53.125 8.523 1 92.75 329 ASN A C 1
ATOM 2658 O O . ASN A 1 329 ? 4.539 52.594 8.578 1 92.75 329 ASN A O 1
ATOM 2662 N N . ARG A 1 330 ? 6.383 53.156 9.531 1 90.62 330 ARG A N 1
ATOM 2663 C CA . ARG A 1 330 ? 6.191 52.344 10.734 1 90.62 330 ARG A CA 1
ATOM 2664 C C . ARG A 1 330 ? 4.898 52.719 11.453 1 90.62 330 ARG A C 1
ATOM 2666 O O . ARG A 1 330 ? 4.219 51.844 12.008 1 90.62 330 ARG A O 1
ATOM 2673 N N . SER A 1 331 ? 4.629 54.031 11.453 1 90.31 331 SER A N 1
ATOM 2674 C CA . SER A 1 331 ? 3.391 54.469 12.078 1 90.31 331 SER A CA 1
ATOM 2675 C C . SER A 1 331 ? 2.176 53.844 11.422 1 90.31 331 SER A C 1
ATOM 2677 O O . SER A 1 331 ? 1.239 53.438 12.109 1 90.31 331 SER A O 1
ATOM 2679 N N . LEU A 1 332 ? 2.236 53.844 10.18 1 90.62 332 LEU A N 1
ATOM 2680 C CA . LEU A 1 332 ? 1.162 53.188 9.438 1 90.62 332 LEU A CA 1
ATOM 2681 C C . LEU A 1 332 ? 1.1 51.688 9.758 1 90.62 332 LEU A C 1
ATOM 2683 O O . LEU A 1 332 ? 0.012 51.125 9.891 1 90.62 332 LEU A O 1
ATOM 2687 N N . PHE A 1 333 ? 2.207 51.062 9.898 1 95.19 333 PHE A N 1
ATOM 2688 C CA . PHE A 1 333 ? 2.268 49.625 10.258 1 95.19 333 PHE A CA 1
ATOM 2689 C C . PHE A 1 333 ? 1.619 49.406 11.609 1 95.19 333 PHE A C 1
ATOM 2691 O O . PHE A 1 333 ? 0.841 48.469 11.773 1 95.19 333 PHE A O 1
ATOM 2698 N N . GLU A 1 334 ? 1.94 50.25 12.516 1 93.81 334 GLU A N 1
ATOM 2699 C CA . GLU A 1 334 ? 1.406 50.094 13.859 1 93.81 334 GLU A CA 1
ATOM 2700 C C . GLU A 1 334 ? -0.114 50.219 13.875 1 93.81 334 GLU A C 1
ATOM 2702 O O . GLU A 1 334 ? -0.796 49.531 14.633 1 93.81 334 GLU A O 1
ATOM 2707 N N . LYS A 1 335 ? -0.606 51.062 13.047 1 92.75 335 LYS A N 1
ATOM 2708 C CA . LYS A 1 335 ? -2.055 51.188 12.914 1 92.75 335 LYS A CA 1
ATOM 2709 C C . LYS A 1 335 ? -2.66 49.906 12.352 1 92.75 335 LYS A C 1
ATOM 2711 O O . LYS A 1 335 ? -3.705 49.438 12.82 1 92.75 335 LYS A O 1
ATOM 2716 N N . HIS A 1 336 ? -2.016 49.344 11.391 1 92.56 336 HIS A N 1
ATOM 2717 C CA . HIS A 1 336 ? -2.451 48.094 10.805 1 92.56 336 HIS A CA 1
ATOM 2718 C C . HIS A 1 336 ? -2.383 46.938 11.828 1 92.56 336 HIS A C 1
ATOM 2720 O O . HIS A 1 336 ? -3.271 46.094 11.867 1 92.56 336 HIS A O 1
ATOM 2726 N N . ARG A 1 337 ? -1.347 46.938 12.547 1 95.31 337 ARG A N 1
ATOM 2727 C CA . ARG A 1 337 ? -1.168 45.938 13.586 1 95.31 337 ARG A CA 1
ATOM 2728 C C . ARG A 1 337 ? -2.299 46.031 14.609 1 95.31 337 ARG A C 1
ATOM 2730 O O . ARG A 1 337 ? -2.896 45 14.945 1 95.31 337 ARG A O 1
ATOM 2737 N N . GLU A 1 338 ? -2.584 47.188 15.039 1 94.25 338 GLU A N 1
ATOM 2738 C CA . GLU A 1 338 ? -3.66 47.375 16 1 94.25 338 GLU A CA 1
ATOM 2739 C C . GLU A 1 338 ? -5.004 46.938 15.43 1 94.25 338 GLU A C 1
ATOM 2741 O O . GLU A 1 338 ? -5.789 46.281 16.109 1 94.25 338 GLU A O 1
ATOM 2746 N N . ALA A 1 339 ? -5.227 47.312 14.258 1 95 339 ALA A N 1
ATOM 2747 C CA . ALA A 1 339 ? -6.477 46.969 13.594 1 95 339 ALA A CA 1
ATOM 2748 C C . ALA A 1 339 ? -6.594 45.438 13.453 1 95 339 ALA A C 1
ATOM 2750 O O . ALA A 1 339 ? -7.672 44.875 13.656 1 95 339 ALA A O 1
ATOM 2751 N N . PHE A 1 340 ? -5.566 44.812 13.125 1 96.06 340 PHE A N 1
ATOM 2752 C CA . PHE A 1 340 ? -5.539 43.375 12.953 1 96.06 340 PHE A CA 1
ATOM 2753 C C . PHE A 1 340 ? -5.883 42.656 14.266 1 96.06 340 PHE A C 1
ATOM 2755 O O . PHE A 1 340 ? -6.738 41.781 14.297 1 96.06 340 PHE A O 1
ATOM 2762 N N . PHE A 1 341 ? -5.273 43.062 15.312 1 95.31 341 PHE A N 1
ATOM 2763 C CA . PHE A 1 341 ? -5.41 42.375 16.578 1 95.31 341 PHE A CA 1
ATOM 2764 C C . PHE A 1 341 ? -6.746 42.688 17.234 1 95.31 341 PHE A C 1
ATOM 2766 O O . PHE A 1 341 ? -7.191 41.969 18.141 1 95.31 341 PHE A O 1
ATOM 2773 N N . LYS A 1 342 ? -7.348 43.781 16.812 1 93.88 342 LYS A N 1
ATOM 2774 C CA . LYS A 1 342 ? -8.695 44.094 17.281 1 93.88 342 LYS A CA 1
ATOM 2775 C C . LYS A 1 342 ? -9.711 43.094 16.719 1 93.88 342 LYS A C 1
ATOM 2777 O O . LYS A 1 342 ? -10.711 42.781 17.375 1 93.88 342 LYS A O 1
ATOM 2782 N N . GLU A 1 343 ? -9.406 42.562 15.641 1 93.75 343 GLU A N 1
ATOM 2783 C CA . GLU A 1 343 ? -10.383 41.75 14.938 1 93.75 343 GLU A CA 1
ATOM 2784 C C . GLU A 1 343 ? -10.008 40.25 15.023 1 93.75 343 GLU A C 1
ATOM 2786 O O . GLU A 1 343 ? -10.859 39.406 14.852 1 93.75 343 GLU A O 1
ATOM 2791 N N . PHE A 1 344 ? -8.797 39.938 15.281 1 94.62 344 PHE A N 1
ATOM 2792 C CA . PHE A 1 344 ? -8.32 38.562 15.242 1 94.62 344 PHE A CA 1
ATOM 2793 C C . PHE A 1 344 ? -8.594 37.844 16.562 1 94.62 344 PHE A C 1
ATOM 2795 O O . PHE A 1 344 ? -8.281 38.375 17.625 1 94.62 344 PHE A O 1
ATOM 2802 N N . SER A 1 345 ? -9.242 36.719 16.484 1 93.5 345 SER A N 1
ATOM 2803 C CA . SER A 1 345 ? -9.523 35.906 17.688 1 93.5 345 SER A CA 1
ATOM 2804 C C . SER A 1 345 ? -8.703 34.625 17.703 1 93.5 345 SER A C 1
ATOM 2806 O O . SER A 1 345 ? -8.641 33.906 16.688 1 93.5 345 SER A O 1
ATOM 2808 N N . PHE A 1 346 ? -8.125 34.344 18.812 1 94.19 346 PHE A N 1
ATOM 2809 C CA . PHE A 1 346 ? -7.32 33.125 19 1 94.19 346 PHE A CA 1
ATOM 2810 C C . PHE A 1 346 ? -8.172 31.984 19.516 1 94.19 346 PHE A C 1
ATOM 2812 O O . PHE A 1 346 ? -7.727 30.844 19.547 1 94.19 346 PHE A O 1
ATOM 2819 N N . ASP A 1 347 ? -9.406 32.219 19.859 1 93.25 347 ASP A N 1
ATOM 2820 C CA . ASP A 1 347 ? -10.266 31.281 20.562 1 93.25 347 ASP A CA 1
ATOM 2821 C C . ASP A 1 347 ? -10.422 29.984 19.766 1 93.25 347 ASP A C 1
ATOM 2823 O O . ASP A 1 347 ? -10.414 28.891 20.328 1 93.25 347 ASP A O 1
ATOM 2827 N N . HIS A 1 348 ? -10.492 30.078 18.531 1 94.06 348 HIS A N 1
ATOM 2828 C CA . HIS A 1 348 ? -10.742 28.938 17.672 1 94.06 348 HIS A CA 1
ATOM 2829 C C . HIS A 1 348 ? -9.562 27.969 17.672 1 94.06 348 HIS A C 1
ATOM 2831 O O . HIS A 1 348 ? -9.719 26.812 17.312 1 94.06 348 HIS A O 1
ATOM 2837 N N . TYR A 1 349 ? -8.414 28.469 18.141 1 96.62 349 TYR A N 1
ATOM 2838 C CA . TYR A 1 349 ? -7.191 27.672 18.031 1 96.62 349 TYR A CA 1
ATOM 2839 C C . TYR A 1 349 ? -6.637 27.359 19.422 1 96.62 349 TYR A C 1
ATOM 2841 O O . TYR A 1 349 ? -5.625 26.672 19.547 1 96.62 349 TYR A O 1
ATOM 2849 N N . ALA A 1 350 ? -7.262 27.844 20.391 1 96.25 350 ALA A N 1
ATOM 2850 C CA . ALA A 1 350 ? -6.738 27.781 21.75 1 96.25 350 ALA A CA 1
ATOM 2851 C C . ALA A 1 350 ? -6.992 26.406 22.359 1 96.25 350 ALA A C 1
ATOM 2853 O O . ALA A 1 350 ? -8.117 25.906 22.328 1 96.25 350 ALA A O 1
ATOM 2854 N N . ALA A 1 351 ? -6.031 25.859 22.984 1 96.38 351 ALA A N 1
ATOM 2855 C CA . ALA A 1 351 ? -6.102 24.531 23.578 1 96.38 351 ALA A CA 1
ATOM 2856 C C . ALA A 1 351 ? -7.203 24.469 24.641 1 96.38 351 ALA A C 1
ATOM 2858 O O . ALA A 1 351 ? -7.949 23.484 24.719 1 96.38 351 ALA A O 1
ATOM 2859 N N . ASP A 1 352 ? -7.352 25.438 25.406 1 94.19 352 ASP A N 1
ATOM 2860 C CA . ASP A 1 352 ? -8.312 25.438 26.5 1 94.19 352 ASP A CA 1
ATOM 2861 C C . ASP A 1 352 ? -9.742 25.312 25.984 1 94.19 352 ASP A C 1
ATOM 2863 O O . ASP A 1 352 ? -10.609 24.766 26.656 1 94.19 352 ASP A O 1
ATOM 2867 N N . LYS A 1 353 ? -10 25.828 24.812 1 95.75 353 LYS A N 1
ATOM 2868 C CA . LYS A 1 353 ? -11.328 25.766 24.219 1 95.75 353 LYS A CA 1
ATOM 2869 C C . LYS A 1 353 ? -11.508 24.469 23.438 1 95.75 353 LYS A C 1
ATOM 2871 O O . LYS A 1 353 ? -12.609 23.906 23.406 1 95.75 353 LYS A O 1
ATOM 2876 N N . LEU A 1 354 ? -10.5 23.969 22.828 1 97.56 354 LEU A N 1
ATOM 2877 C CA . LEU A 1 354 ? -10.594 22.844 21.906 1 97.56 354 LEU A CA 1
ATOM 2878 C C . LEU A 1 354 ? -10.5 21.516 22.656 1 97.56 354 LEU A C 1
ATOM 2880 O O . LEU A 1 354 ? -11.133 20.531 22.266 1 97.56 354 LEU A O 1
ATOM 2884 N N . ILE A 1 355 ? -9.758 21.438 23.75 1 97.19 355 ILE A N 1
ATOM 2885 C CA . ILE A 1 355 ? -9.43 20.188 24.422 1 97.19 355 ILE A CA 1
ATOM 2886 C C . ILE A 1 355 ? -10.711 19.547 24.953 1 97.19 355 ILE A C 1
ATOM 2888 O O . ILE A 1 355 ? -10.914 18.328 24.812 1 97.19 355 ILE A O 1
ATOM 2892 N N . PRO A 1 356 ? -11.633 20.297 25.562 1 96.88 356 PRO A N 1
ATOM 2893 C CA . PRO A 1 356 ? -12.875 19.672 26.016 1 96.88 356 PRO A CA 1
ATOM 2894 C C . PRO A 1 356 ? -13.625 18.969 24.891 1 96.88 356 PRO A C 1
ATOM 2896 O O . PRO A 1 356 ? -14.25 17.938 25.109 1 96.88 356 PRO A O 1
ATOM 2899 N N . ARG A 1 357 ? -13.562 19.469 23.719 1 97.5 357 ARG A N 1
ATOM 2900 C CA . ARG A 1 357 ? -14.219 18.844 22.578 1 97.5 357 ARG A CA 1
ATOM 2901 C C . ARG A 1 357 ? -13.531 17.531 22.188 1 97.5 357 ARG A C 1
ATOM 2903 O O . ARG A 1 357 ? -14.195 16.531 21.906 1 97.5 357 ARG A O 1
ATOM 2910 N N . TYR A 1 358 ? -12.18 17.547 22.156 1 98.06 358 TYR A N 1
ATOM 2911 C CA . TYR A 1 358 ? -11.422 16.328 21.906 1 98.06 358 TYR A CA 1
ATOM 2912 C C . TYR A 1 358 ? -11.789 15.242 22.906 1 98.06 358 TYR A C 1
ATOM 2914 O O . TYR A 1 358 ? -12.07 14.109 22.531 1 98.06 358 TYR A O 1
ATOM 2922 N N . VAL A 1 359 ? -11.766 15.633 24.156 1 97.75 359 VAL A N 1
ATOM 2923 C CA . VAL A 1 359 ? -12.016 14.688 25.234 1 97.75 359 VAL A CA 1
ATOM 2924 C C . VAL A 1 359 ? -13.43 14.117 25.109 1 97.75 359 VAL A C 1
ATOM 2926 O O . VAL A 1 359 ? -13.625 12.906 25.234 1 97.75 359 VAL A O 1
ATOM 2929 N N . SER A 1 360 ? -14.375 14.961 24.828 1 97.38 360 SER A N 1
ATOM 2930 C CA . SER A 1 360 ? -15.758 14.523 24.672 1 97.38 360 SER A CA 1
ATOM 2931 C C . SER A 1 360 ? -15.891 13.531 23.516 1 97.38 360 SER A C 1
ATOM 2933 O O . SER A 1 360 ? -16.594 12.523 23.641 1 97.38 360 SER A O 1
ATOM 2935 N N . ILE A 1 361 ? -15.266 13.758 22.438 1 97.81 361 ILE A N 1
ATOM 2936 C CA . ILE A 1 361 ? -15.328 12.914 21.25 1 97.81 361 ILE A CA 1
ATOM 2937 C C . ILE A 1 361 ? -14.711 11.555 21.547 1 97.81 361 ILE A C 1
ATOM 2939 O O . ILE A 1 361 ? -15.281 10.516 21.219 1 97.81 361 ILE A O 1
ATOM 2943 N N . ILE A 1 362 ? -13.555 11.539 22.203 1 97.31 362 ILE A N 1
ATOM 2944 C CA . ILE A 1 362 ? -12.789 10.32 22.438 1 97.31 362 ILE A CA 1
ATOM 2945 C C . ILE A 1 362 ? -13.492 9.461 23.484 1 97.31 362 ILE A C 1
ATOM 2947 O O . ILE A 1 362 ? -13.523 8.234 23.375 1 97.31 362 ILE A O 1
ATOM 2951 N N . LYS A 1 363 ? -14.102 10.086 24.516 1 93.19 363 LYS A N 1
ATOM 2952 C CA . LYS A 1 363 ? -14.82 9.359 25.547 1 93.19 363 LYS A CA 1
ATOM 2953 C C . LYS A 1 363 ? -16.188 8.875 25.047 1 93.19 363 LYS A C 1
ATOM 2955 O O . LYS A 1 363 ? -16.781 7.98 25.641 1 93.19 363 LYS A O 1
ATOM 2960 N N . ASN A 1 364 ? -16.516 9.289 23.812 1 82.12 364 ASN A N 1
ATOM 2961 C CA . ASN A 1 364 ? -17.797 8.922 23.219 1 82.12 364 ASN A CA 1
ATOM 2962 C C . ASN A 1 364 ? -18.953 9.242 24.156 1 82.12 364 ASN A C 1
ATOM 2964 O O . ASN A 1 364 ? -19.812 8.391 24.406 1 82.12 364 ASN A O 1
ATOM 2968 N N . ASN A 1 365 ? -18.891 10.281 24.969 1 67.5 365 ASN A N 1
ATOM 2969 C CA . ASN A 1 365 ? -19.969 10.75 25.828 1 67.5 365 ASN A CA 1
ATOM 2970 C C . ASN A 1 365 ? -20.891 11.719 25.109 1 67.5 365 ASN A C 1
ATOM 2972 O O . ASN A 1 365 ? -20.469 12.414 24.188 1 67.5 365 ASN A O 1
ATOM 2976 N N . MET B 1 1 ? -30.453 -16.594 -1.009 1 86.12 1 MET B N 1
ATOM 2977 C CA . MET B 1 1 ? -29.312 -15.695 -1.083 1 86.12 1 MET B CA 1
ATOM 2978 C C . MET B 1 1 ? -28 -16.469 -0.997 1 86.12 1 MET B C 1
ATOM 2980 O O . MET B 1 1 ? -27.906 -17.469 -0.272 1 86.12 1 MET B O 1
ATOM 2984 N N . ALA B 1 2 ? -27 -16.109 -1.812 1 94.5 2 ALA B N 1
ATOM 2985 C CA . ALA B 1 2 ? -25.75 -16.844 -1.895 1 94.5 2 ALA B CA 1
ATOM 2986 C C . ALA B 1 2 ? -25.047 -16.891 -0.54 1 94.5 2 ALA B C 1
ATOM 2988 O O . ALA B 1 2 ? -25.125 -15.93 0.236 1 94.5 2 ALA B O 1
ATOM 2989 N N . TYR B 1 3 ? -24.5 -17.984 -0.225 1 96.69 3 TYR B N 1
ATOM 2990 C CA . TYR B 1 3 ? -23.781 -18.094 1.046 1 96.69 3 TYR B CA 1
ATOM 2991 C C . TYR B 1 3 ? -22.281 -18.109 0.83 1 96.69 3 TYR B C 1
ATOM 2993 O O . TYR B 1 3 ? -21.5 -18.047 1.791 1 96.69 3 TYR B O 1
ATOM 3001 N N . ILE B 1 4 ? -21.844 -18.25 -0.441 1 98 4 ILE B N 1
ATOM 3002 C CA . ILE B 1 4 ? -20.422 -18.203 -0.786 1 98 4 ILE B CA 1
ATOM 3003 C C . ILE B 1 4 ? -20.125 -16.938 -1.596 1 98 4 ILE B C 1
ATOM 3005 O O . ILE B 1 4 ? -20.812 -16.656 -2.59 1 98 4 ILE B O 1
ATOM 3009 N N . LEU B 1 5 ? -19.219 -16.156 -1.094 1 98.62 5 LEU B N 1
ATOM 3010 C CA . LEU B 1 5 ? -18.719 -15 -1.831 1 98.62 5 LEU B CA 1
ATOM 3011 C C . LEU B 1 5 ? -17.359 -15.305 -2.449 1 98.62 5 LEU B C 1
ATOM 3013 O O . LEU B 1 5 ? -16.375 -15.516 -1.73 1 98.62 5 LEU B O 1
ATOM 3017 N N . THR B 1 6 ? -17.297 -15.422 -3.771 1 98.69 6 THR B N 1
ATOM 3018 C CA . THR B 1 6 ? -16.047 -15.648 -4.492 1 98.69 6 THR B CA 1
ATOM 3019 C C . THR B 1 6 ? -15.523 -14.352 -5.094 1 98.69 6 THR B C 1
ATOM 3021 O O . THR B 1 6 ? -16.234 -13.688 -5.859 1 98.69 6 THR B O 1
ATOM 3024 N N . LEU B 1 7 ? -14.312 -13.984 -4.676 1 98.81 7 LEU B N 1
ATOM 3025 C CA . LEU B 1 7 ? -13.695 -12.742 -5.125 1 98.81 7 LEU B CA 1
ATOM 3026 C C . LEU B 1 7 ? -12.422 -13.023 -5.922 1 98.81 7 LEU B C 1
ATOM 3028 O O . LEU B 1 7 ? -11.523 -13.719 -5.438 1 98.81 7 LEU B O 1
ATOM 3032 N N . GLU B 1 8 ? -12.305 -12.492 -7.121 1 98.69 8 GLU B N 1
ATOM 3033 C CA . GLU B 1 8 ? -11.078 -12.633 -7.891 1 98.69 8 GLU B CA 1
ATOM 3034 C C . GLU B 1 8 ? -10.617 -11.281 -8.438 1 98.69 8 GLU B C 1
ATOM 3036 O O . GLU B 1 8 ? -11.211 -10.75 -9.375 1 98.69 8 GLU B O 1
ATOM 3041 N N . ALA B 1 9 ? -9.531 -10.797 -7.898 1 98.06 9 ALA B N 1
ATOM 3042 C CA . ALA B 1 9 ? -9.023 -9.461 -8.211 1 98.06 9 ALA B CA 1
ATOM 3043 C C . ALA B 1 9 ? -8.25 -9.461 -9.523 1 98.06 9 ALA B C 1
ATOM 3045 O O . ALA B 1 9 ? -7.898 -8.398 -10.047 1 98.06 9 ALA B O 1
ATOM 3046 N N . PHE B 1 10 ? -7.965 -10.57 -10.094 1 97.56 10 PHE B N 1
ATOM 3047 C CA . PHE B 1 10 ? -7.238 -10.734 -11.344 1 97.56 10 PHE B CA 1
ATOM 3048 C C . PHE B 1 10 ? -7.824 -11.875 -12.164 1 97.56 10 PHE B C 1
ATOM 3050 O O . PHE B 1 10 ? -7.176 -12.906 -12.352 1 97.56 10 PHE B O 1
ATOM 3057 N N . TYR B 1 11 ? -8.969 -11.578 -12.727 1 97.56 11 TYR B N 1
ATOM 3058 C CA . TYR B 1 11 ? -9.781 -12.625 -13.344 1 97.56 11 TYR B CA 1
ATOM 3059 C C . TYR B 1 11 ? -9.328 -12.883 -14.781 1 97.56 11 TYR B C 1
ATOM 3061 O O . TYR B 1 11 ? -9.953 -12.406 -15.727 1 97.56 11 TYR B O 1
ATOM 3069 N N . GLY B 1 12 ? -8.391 -13.703 -14.977 1 94.75 12 GLY B N 1
ATOM 3070 C CA . GLY B 1 12 ? -7.812 -14.148 -16.234 1 94.75 12 GLY B CA 1
ATOM 3071 C C . GLY B 1 12 ? -6.785 -15.258 -16.062 1 94.75 12 GLY B C 1
ATOM 3072 O O . GLY B 1 12 ? -6.402 -15.586 -14.938 1 94.75 12 GLY B O 1
ATOM 3073 N N . GLY B 1 13 ? -6.445 -15.914 -17.125 1 90.5 13 GLY B N 1
ATOM 3074 C CA . GLY B 1 13 ? -5.426 -16.953 -17.094 1 90.5 13 GLY B CA 1
ATOM 3075 C C . GLY B 1 13 ? -5.766 -18.078 -16.125 1 90.5 13 GLY B C 1
ATOM 3076 O O . GLY B 1 13 ? -6.879 -18.609 -16.156 1 90.5 13 GLY B O 1
ATOM 3077 N N . SER B 1 14 ? -4.762 -18.453 -15.328 1 92.5 14 SER B N 1
ATOM 3078 C CA . SER B 1 14 ? -4.914 -19.562 -14.391 1 92.5 14 SER B CA 1
ATOM 3079 C C . SER B 1 14 ? -5.922 -19.219 -13.297 1 92.5 14 SER B C 1
ATOM 3081 O O . SER B 1 14 ? -6.582 -20.109 -12.758 1 92.5 14 SER B O 1
ATOM 3083 N N . HIS B 1 15 ? -6.094 -17.969 -12.969 1 96.38 15 HIS B N 1
ATOM 3084 C CA . HIS B 1 15 ? -7.062 -17.562 -11.953 1 96.38 15 HIS B CA 1
ATOM 3085 C C . HIS B 1 15 ? -8.484 -17.875 -12.398 1 96.38 15 HIS B C 1
ATOM 3087 O O . HIS B 1 15 ? -9.25 -18.5 -11.648 1 96.38 15 HIS B O 1
ATOM 3093 N N . LYS B 1 16 ? -8.758 -17.453 -13.609 1 96.81 16 LYS B N 1
ATOM 3094 C CA . LYS B 1 16 ? -10.086 -17.734 -14.164 1 96.81 16 LYS B CA 1
ATOM 3095 C C . LYS B 1 16 ? -10.305 -19.234 -14.344 1 96.81 16 LYS B C 1
ATOM 3097 O O . LYS B 1 16 ? -11.391 -19.75 -14.062 1 96.81 16 LYS B O 1
ATOM 3102 N N . GLN B 1 17 ? -9.297 -19.922 -14.828 1 93.81 17 GLN B N 1
ATOM 3103 C CA . GLN B 1 17 ? -9.391 -21.359 -15.055 1 93.81 17 GLN B CA 1
ATOM 3104 C C . GLN B 1 17 ? -9.727 -22.094 -13.758 1 93.81 17 GLN B C 1
ATOM 3106 O O . GLN B 1 17 ? -10.578 -22.984 -13.75 1 93.81 17 GLN B O 1
ATOM 3111 N N . LEU B 1 18 ? -9.078 -21.703 -12.727 1 97.12 18 LEU B N 1
ATOM 3112 C CA . LEU B 1 18 ? -9.328 -22.344 -11.438 1 97.12 18 LEU B CA 1
ATOM 3113 C C . LEU B 1 18 ? -10.773 -22.156 -11.008 1 97.12 18 LEU B C 1
ATOM 3115 O O . LEU B 1 18 ? -11.453 -23.125 -10.641 1 97.12 18 LEU B O 1
ATOM 3119 N N . LEU B 1 19 ? -11.242 -20.953 -11.062 1 97.62 19 LEU B N 1
ATOM 3120 C CA . LEU B 1 19 ? -12.594 -20.641 -10.609 1 97.62 19 LEU B CA 1
ATOM 3121 C C . LEU B 1 19 ? -13.625 -21.328 -11.5 1 97.62 19 LEU B C 1
ATOM 3123 O O . LEU B 1 19 ? -14.641 -21.812 -11.008 1 97.62 19 LEU B O 1
ATOM 3127 N N . ASP B 1 20 ? -13.312 -21.359 -12.82 1 95.31 20 ASP B N 1
ATOM 3128 C CA . ASP B 1 20 ? -14.234 -22.016 -13.75 1 95.31 20 ASP B CA 1
ATOM 3129 C C . ASP B 1 20 ? -14.422 -23.484 -13.391 1 95.31 20 ASP B C 1
ATOM 3131 O O . ASP B 1 20 ? -15.547 -23.984 -13.375 1 95.31 20 ASP B O 1
ATOM 3135 N N . ILE B 1 21 ? -13.352 -24.109 -13.133 1 94.5 21 ILE B N 1
ATOM 3136 C CA . ILE B 1 21 ? -13.398 -25.547 -12.867 1 94.5 21 ILE B CA 1
ATOM 3137 C C . ILE B 1 21 ? -14.086 -25.797 -11.523 1 94.5 21 ILE B C 1
ATOM 3139 O O . ILE B 1 21 ? -14.859 -26.75 -11.375 1 94.5 21 ILE B O 1
ATOM 3143 N N . ILE B 1 22 ? -13.844 -24.938 -10.484 1 96.44 22 ILE B N 1
ATOM 3144 C CA . ILE B 1 22 ? -14.398 -25.109 -9.141 1 96.44 22 ILE B CA 1
ATOM 3145 C C . ILE B 1 22 ? -15.898 -24.812 -9.164 1 96.44 22 ILE B C 1
ATOM 3147 O O . ILE B 1 22 ? -16.703 -25.609 -8.672 1 96.44 22 ILE B O 1
ATOM 3151 N N . LEU B 1 23 ? -16.328 -23.719 -9.797 1 96.25 23 LEU B N 1
ATOM 3152 C CA . LEU B 1 23 ? -17.672 -23.172 -9.672 1 96.25 23 LEU B CA 1
ATOM 3153 C C . LEU B 1 23 ? -18.656 -24 -10.492 1 96.25 23 LEU B C 1
ATOM 3155 O O . LEU B 1 23 ? -19.875 -23.922 -10.266 1 96.25 23 LEU B O 1
ATOM 3159 N N . LYS B 1 24 ? -18.109 -24.844 -11.422 1 94.5 24 LYS B N 1
ATOM 3160 C CA . LYS B 1 24 ? -18.969 -25.781 -12.156 1 94.5 24 LYS B CA 1
ATOM 3161 C C . LYS B 1 24 ? -19.625 -26.781 -11.219 1 94.5 24 LYS B C 1
ATOM 3163 O O . LYS B 1 24 ? -20.625 -27.406 -11.578 1 94.5 24 LYS B O 1
ATOM 3168 N N . ASN B 1 25 ? -19.109 -26.906 -10.078 1 94.62 25 ASN B N 1
ATOM 3169 C CA . ASN B 1 25 ? -19.578 -27.906 -9.141 1 94.62 25 ASN B CA 1
ATOM 3170 C C . ASN B 1 25 ? -20.516 -27.312 -8.102 1 94.62 25 ASN B C 1
ATOM 3172 O O . ASN B 1 25 ? -20.875 -27.969 -7.121 1 94.62 25 ASN B O 1
ATOM 3176 N N . PHE B 1 26 ? -20.938 -26.062 -8.211 1 95.69 26 PHE B N 1
ATOM 3177 C CA . PHE B 1 26 ? -21.891 -25.359 -7.348 1 95.69 26 PHE B CA 1
ATOM 3178 C C . PHE B 1 26 ? -23.125 -24.953 -8.141 1 95.69 26 PHE B C 1
ATOM 3180 O O . PHE B 1 26 ? -23.047 -24.734 -9.352 1 95.69 26 PHE B O 1
ATOM 3187 N N . ASN B 1 27 ? -24.203 -24.875 -7.41 1 95.69 27 ASN B N 1
ATOM 3188 C CA . ASN B 1 27 ? -25.375 -24.234 -8.008 1 95.69 27 ASN B CA 1
ATOM 3189 C C . ASN B 1 27 ? -25.203 -22.719 -8.07 1 95.69 27 ASN B C 1
ATOM 3191 O O . ASN B 1 27 ? -24.594 -22.125 -7.18 1 95.69 27 ASN B O 1
ATOM 3195 N N . GLN B 1 28 ? -25.797 -22.172 -9.062 1 94.12 28 GLN B N 1
ATOM 3196 C CA . GLN B 1 28 ? -25.641 -20.75 -9.32 1 94.12 28 GLN B CA 1
ATOM 3197 C C . GLN B 1 28 ? -26.141 -19.922 -8.141 1 94.12 28 GLN B C 1
ATOM 3199 O O . GLN B 1 28 ? -25.641 -18.828 -7.895 1 94.12 28 GLN B O 1
ATOM 3204 N N . ASP B 1 29 ? -27.078 -20.359 -7.402 1 95.69 29 ASP B N 1
ATOM 3205 C CA . ASP B 1 29 ? -27.672 -19.609 -6.301 1 95.69 29 ASP B CA 1
ATOM 3206 C C . ASP B 1 29 ? -26.844 -19.75 -5.027 1 95.69 29 ASP B C 1
ATOM 3208 O O . ASP B 1 29 ? -27.078 -19.047 -4.043 1 95.69 29 ASP B O 1
ATOM 3212 N N . GLU B 1 30 ? -25.812 -20.594 -5.074 1 96.38 30 GLU B N 1
ATOM 3213 C CA . GLU B 1 30 ? -25.031 -20.859 -3.881 1 96.38 30 GLU B CA 1
ATOM 3214 C C . GLU B 1 30 ? -23.891 -19.859 -3.729 1 96.38 30 GLU B C 1
ATOM 3216 O O . GLU B 1 30 ? -23.312 -19.719 -2.65 1 96.38 30 GLU B O 1
ATOM 3221 N N . TYR B 1 31 ? -23.547 -19.234 -4.844 1 97.44 31 TYR B N 1
ATOM 3222 C CA . TYR B 1 31 ? -22.391 -18.375 -4.766 1 97.44 31 TYR B CA 1
ATOM 3223 C C . TYR B 1 31 ? -22.594 -17.094 -5.57 1 97.44 31 TYR B C 1
ATOM 3225 O O . TYR B 1 31 ? -23.406 -17.078 -6.512 1 97.44 31 TYR B O 1
ATOM 3233 N N . ASP B 1 32 ? -21.953 -15.992 -5.098 1 97.94 32 ASP B N 1
ATOM 3234 C CA . ASP B 1 32 ? -21.734 -14.789 -5.902 1 97.94 32 ASP B CA 1
ATOM 3235 C C . ASP B 1 32 ? -20.281 -14.695 -6.359 1 97.94 32 ASP B C 1
ATOM 3237 O O . ASP B 1 32 ? -19.359 -15 -5.594 1 97.94 32 ASP B O 1
ATOM 3241 N N . LEU B 1 33 ? -20.078 -14.422 -7.609 1 98.12 33 LEU B N 1
ATOM 3242 C CA . LEU B 1 33 ? -18.75 -14.203 -8.164 1 98.12 33 LEU B CA 1
ATOM 3243 C C . LEU B 1 33 ? -18.547 -12.742 -8.531 1 98.12 33 LEU B C 1
ATOM 3245 O O . LEU B 1 33 ? -19.266 -12.203 -9.383 1 98.12 33 LEU B O 1
ATOM 3249 N N . VAL B 1 34 ? -17.688 -12.031 -7.824 1 98.12 34 VAL B N 1
ATOM 3250 C CA . VAL B 1 34 ? -17.312 -10.648 -8.102 1 98.12 34 VAL B CA 1
ATOM 3251 C C . VAL B 1 34 ? -15.875 -10.586 -8.586 1 98.12 34 VAL B C 1
ATOM 3253 O O . VAL B 1 34 ? -14.961 -11.062 -7.906 1 98.12 34 VAL B O 1
ATOM 3256 N N . THR B 1 35 ? -15.617 -10.016 -9.805 1 98.06 35 THR B N 1
ATOM 3257 C CA . THR B 1 35 ? -14.297 -10.141 -10.414 1 98.06 35 THR B CA 1
ATOM 3258 C C . THR B 1 35 ? -13.797 -8.781 -10.898 1 98.06 35 THR B C 1
ATOM 3260 O O . THR B 1 35 ? -14.578 -7.832 -11.016 1 98.06 35 THR B O 1
ATOM 3263 N N . ILE B 1 36 ? -12.523 -8.625 -11.023 1 97.81 36 ILE B N 1
ATOM 3264 C CA . ILE B 1 36 ? -11.82 -7.555 -11.727 1 97.81 36 ILE B CA 1
ATOM 3265 C C . ILE B 1 36 ? -11.055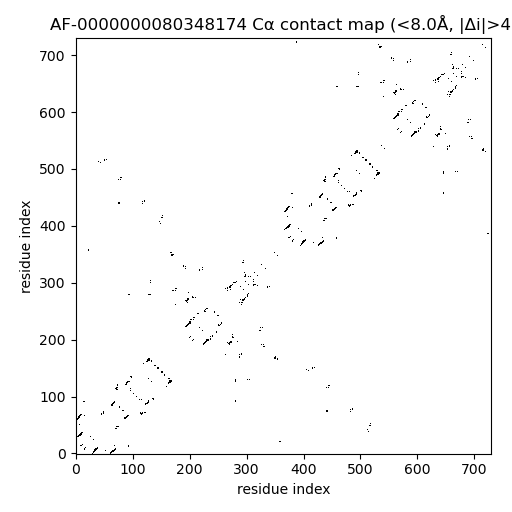 -8.133 -12.914 1 97.81 36 ILE B C 1
ATOM 3267 O O . ILE B 1 36 ? -10.359 -9.148 -12.773 1 97.81 36 ILE B O 1
ATOM 3271 N N . PRO B 1 37 ? -11.18 -7.5 -14.109 1 96.81 37 PRO B N 1
ATOM 3272 C CA . PRO B 1 37 ? -10.484 -8.039 -15.281 1 96.81 37 PRO B CA 1
ATOM 3273 C C . PRO B 1 37 ? -8.977 -8.133 -15.078 1 96.81 37 PRO B C 1
ATOM 3275 O O . PRO B 1 37 ? -8.383 -7.273 -14.422 1 96.81 37 PRO B O 1
ATOM 3278 N N . ALA B 1 38 ? -8.367 -9.086 -15.672 1 95.31 38 ALA B N 1
ATOM 3279 C CA . ALA B 1 38 ? -6.938 -9.352 -15.523 1 95.31 38 ALA B CA 1
ATOM 3280 C C . ALA B 1 38 ? -6.113 -8.391 -16.375 1 95.31 38 ALA B C 1
ATOM 3282 O O . ALA B 1 38 ? -5.477 -8.805 -17.344 1 95.31 38 ALA B O 1
ATOM 3283 N N . LYS B 1 39 ? -6.094 -7.227 -16 1 93.25 39 LYS B N 1
ATOM 3284 C CA . LYS B 1 39 ? -5.309 -6.156 -16.609 1 93.25 39 LYS B CA 1
ATOM 3285 C C . LYS B 1 39 ? -4.621 -5.309 -15.539 1 93.25 39 LYS B C 1
ATOM 3287 O O . LYS B 1 39 ? -5.215 -5.02 -14.5 1 93.25 39 LYS B O 1
ATOM 3292 N N . LYS B 1 40 ? -3.365 -4.973 -15.789 1 92.31 40 LYS B N 1
ATOM 3293 C CA . LYS B 1 40 ? -2.627 -4.098 -14.883 1 92.31 40 LYS B CA 1
ATOM 3294 C C . LYS B 1 40 ? -2.646 -4.645 -13.453 1 92.31 40 LYS B C 1
ATOM 3296 O O . LYS B 1 40 ? -3.156 -3.994 -12.539 1 92.31 40 LYS B O 1
ATOM 3301 N N . TRP B 1 41 ? -1.947 -5.715 -13.25 1 92.38 41 TRP B N 1
ATOM 3302 C CA . TRP B 1 41 ? -2.051 -6.504 -12.031 1 92.38 41 TRP B CA 1
ATOM 3303 C C . TRP B 1 41 ? -1.629 -5.684 -10.812 1 92.38 41 TRP B C 1
ATOM 3305 O O . TRP B 1 41 ? -2.154 -5.875 -9.719 1 92.38 41 TRP B O 1
ATOM 3315 N N . HIS B 1 42 ? -0.73 -4.719 -11 1 91.62 42 HIS B N 1
ATOM 3316 C CA . HIS B 1 42 ? -0.276 -3.904 -9.875 1 91.62 42 HIS B CA 1
ATOM 3317 C C . HIS B 1 42 ? -1.424 -3.098 -9.281 1 91.62 42 HIS B C 1
ATOM 3319 O O . HIS B 1 42 ? -1.536 -2.979 -8.055 1 91.62 42 HIS B O 1
ATOM 3325 N N . TRP B 1 43 ? -2.279 -2.596 -10.164 1 94.31 43 TRP B N 1
ATOM 3326 C CA . TRP B 1 43 ? -3.445 -1.842 -9.711 1 94.31 43 TRP B CA 1
ATOM 3327 C C . TRP B 1 43 ? -4.48 -2.768 -9.078 1 94.31 43 TRP B C 1
ATOM 3329 O O . TRP B 1 43 ? -5.125 -2.406 -8.094 1 94.31 43 TRP B O 1
ATOM 3339 N N . CYS B 1 44 ? -4.609 -3.951 -9.609 1 96.5 44 CYS B N 1
ATOM 3340 C CA . CYS B 1 44 ? -5.516 -4.934 -9.023 1 96.5 44 CYS B CA 1
ATOM 3341 C C . CYS B 1 44 ? -5.113 -5.258 -7.594 1 96.5 44 CYS B C 1
ATOM 3343 O O . CYS B 1 44 ? -5.961 -5.281 -6.695 1 96.5 44 CYS B O 1
ATOM 3345 N N . ALA B 1 45 ? -3.834 -5.414 -7.422 1 95.38 45 ALA B N 1
ATOM 3346 C CA . ALA B 1 45 ? -3.314 -5.789 -6.109 1 95.38 45 ALA B CA 1
ATOM 3347 C C . ALA B 1 45 ? -3.514 -4.664 -5.098 1 95.38 45 ALA B C 1
ATOM 3349 O O . ALA B 1 45 ? -3.768 -4.918 -3.918 1 95.38 45 ALA B O 1
ATOM 3350 N N . ARG B 1 46 ? -3.443 -3.432 -5.57 1 94.81 46 ARG B N 1
ATOM 3351 C CA . ARG B 1 46 ? -3.492 -2.283 -4.672 1 94.81 46 ARG B CA 1
ATOM 3352 C C . ARG B 1 46 ? -4.934 -1.862 -4.398 1 94.81 46 ARG B C 1
ATOM 3354 O O . ARG B 1 46 ? -5.266 -1.458 -3.281 1 94.81 46 ARG B O 1
ATOM 3361 N N . MET B 1 47 ? -5.809 -2.002 -5.441 1 96.81 47 MET B N 1
ATOM 3362 C CA . MET B 1 47 ? -7.078 -1.278 -5.402 1 96.81 47 MET B CA 1
ATOM 3363 C C . MET B 1 47 ? -8.25 -2.244 -5.301 1 96.81 47 MET B C 1
ATOM 3365 O O . MET B 1 47 ? -9.398 -1.819 -5.156 1 96.81 47 MET B O 1
ATOM 3369 N N . SER B 1 48 ? -8 -3.506 -5.336 1 97.75 48 SER B N 1
ATOM 3370 C CA . SER B 1 48 ? -9.086 -4.48 -5.43 1 97.75 48 SER B CA 1
ATOM 3371 C C . SER B 1 48 ? -9.977 -4.438 -4.191 1 97.75 48 SER B C 1
ATOM 3373 O O . SER B 1 48 ? -11.195 -4.602 -4.289 1 97.75 48 SER B O 1
ATOM 3375 N N . ALA B 1 49 ? -9.367 -4.219 -2.969 1 98.31 49 ALA B N 1
ATOM 3376 C CA . ALA B 1 49 ? -10.172 -4.152 -1.755 1 98.31 49 ALA B CA 1
ATOM 3377 C C . ALA B 1 49 ? -11.242 -3.064 -1.865 1 98.31 49 ALA B C 1
ATOM 3379 O O . ALA B 1 49 ? -12.414 -3.303 -1.565 1 98.31 49 ALA B O 1
ATOM 3380 N N . LEU B 1 50 ? -10.812 -1.91 -2.297 1 97.88 50 LEU B N 1
ATOM 3381 C CA . LEU B 1 50 ? -11.742 -0.796 -2.443 1 97.88 50 LEU B CA 1
ATOM 3382 C C . LEU B 1 50 ? -12.797 -1.101 -3.508 1 97.88 50 LEU B C 1
ATOM 3384 O O . LEU B 1 50 ? -13.984 -0.843 -3.305 1 97.88 50 LEU B O 1
ATOM 3388 N N . GLN B 1 51 ? -12.375 -1.651 -4.637 1 97.69 51 GLN B N 1
ATOM 3389 C CA . GLN B 1 51 ? -13.289 -1.997 -5.719 1 97.69 51 GLN B CA 1
ATOM 3390 C C . GLN B 1 51 ? -14.336 -3.002 -5.258 1 97.69 51 GLN B C 1
ATOM 3392 O O . GLN B 1 51 ? -15.531 -2.828 -5.516 1 97.69 51 GLN B O 1
ATOM 3397 N N . PHE B 1 52 ? -13.914 -4.031 -4.582 1 98.38 52 PHE B N 1
ATOM 3398 C CA . PHE B 1 52 ? -14.836 -5.059 -4.113 1 98.38 52 PHE B CA 1
ATOM 3399 C C . PHE B 1 52 ? -15.766 -4.508 -3.037 1 98.38 52 PHE B C 1
ATOM 3401 O O . PHE B 1 52 ? -16.953 -4.852 -2.996 1 98.38 52 PHE B O 1
ATOM 3408 N N . ALA B 1 53 ? -15.227 -3.65 -2.145 1 97.88 53 ALA B N 1
ATOM 3409 C CA . ALA B 1 53 ? -16.047 -3.074 -1.087 1 97.88 53 ALA B CA 1
ATOM 3410 C C . ALA B 1 53 ? -17.281 -2.373 -1.67 1 97.88 53 ALA B C 1
ATOM 3412 O O . ALA B 1 53 ? -18.359 -2.42 -1.089 1 97.88 53 ALA B O 1
ATOM 3413 N N . GLU B 1 54 ? -17.094 -1.781 -2.809 1 95.56 54 GLU B N 1
ATOM 3414 C CA . GLU B 1 54 ? -18.172 -1.023 -3.451 1 95.56 54 GLU B CA 1
ATOM 3415 C C . GLU B 1 54 ? -19.125 -1.947 -4.191 1 95.56 54 GLU B C 1
ATOM 3417 O O . GLU B 1 54 ? -20.281 -1.589 -4.43 1 95.56 54 GLU B O 1
ATOM 3422 N N . ASN B 1 55 ? -18.688 -3.182 -4.527 1 96.62 55 ASN B N 1
ATOM 3423 C CA . ASN B 1 55 ? -19.453 -4 -5.457 1 96.62 55 ASN B CA 1
ATOM 3424 C C . ASN B 1 55 ? -20.062 -5.215 -4.762 1 96.62 55 ASN B C 1
ATOM 3426 O O . ASN B 1 55 ? -20.875 -5.934 -5.352 1 96.62 55 ASN B O 1
ATOM 3430 N N . ILE B 1 56 ? -19.688 -5.453 -3.561 1 97.56 56 ILE B N 1
ATOM 3431 C CA . ILE B 1 56 ? -20.312 -6.492 -2.752 1 97.56 56 ILE B CA 1
ATOM 3432 C C . ILE B 1 56 ? -21.594 -5.961 -2.127 1 97.56 56 ILE B C 1
ATOM 3434 O O . ILE B 1 56 ? -21.609 -4.883 -1.529 1 97.56 56 ILE B O 1
ATOM 3438 N N . PRO B 1 57 ? -22.688 -6.668 -2.217 1 95.69 57 PRO B N 1
ATOM 3439 C CA . PRO B 1 57 ? -23.938 -6.191 -1.637 1 95.69 57 PRO B CA 1
ATOM 3440 C C . PRO B 1 57 ? -23.859 -5.977 -0.127 1 95.69 57 PRO B C 1
ATOM 3442 O O . PRO B 1 57 ? -23.188 -6.75 0.57 1 95.69 57 PRO B O 1
ATOM 3445 N N . ILE B 1 58 ? -24.531 -4.953 0.307 1 92.69 58 ILE B N 1
ATOM 3446 C CA . ILE B 1 58 ? -24.547 -4.629 1.729 1 92.69 58 ILE B CA 1
ATOM 3447 C C . ILE B 1 58 ? -25.344 -5.684 2.488 1 92.69 58 ILE B C 1
ATOM 3449 O O . ILE B 1 58 ? -24.938 -6.141 3.553 1 92.69 58 ILE B O 1
ATOM 3453 N N . THR B 1 59 ? -26.531 -5.988 1.976 1 95.38 59 THR B N 1
ATOM 3454 C CA . THR B 1 59 ? -27.344 -7.059 2.551 1 95.38 59 THR B CA 1
ATOM 3455 C C . THR B 1 59 ? -26.969 -8.406 1.929 1 95.38 59 THR B C 1
ATOM 3457 O O . THR B 1 59 ? -27.109 -8.594 0.718 1 95.38 59 THR B O 1
ATOM 3460 N N . HIS B 1 60 ? -26.484 -9.25 2.764 1 96.31 60 HIS B N 1
ATOM 3461 C CA . HIS B 1 60 ? -26.047 -10.547 2.262 1 96.31 60 HIS B CA 1
ATOM 3462 C C . HIS B 1 60 ? -26.156 -11.617 3.34 1 96.31 60 HIS B C 1
ATOM 3464 O O . HIS B 1 60 ? -26.438 -11.312 4.5 1 96.31 60 HIS B O 1
ATOM 3470 N N . ALA B 1 61 ? -25.969 -12.859 2.922 1 97.12 61 ALA B N 1
ATOM 3471 C CA . ALA B 1 61 ? -25.984 -14 3.832 1 97.12 61 ALA B CA 1
ATOM 3472 C C . ALA B 1 61 ? -24.703 -14.828 3.688 1 97.12 61 ALA B C 1
ATOM 3474 O O . ALA B 1 61 ? -24.734 -16.047 3.879 1 97.12 61 ALA B O 1
ATOM 3475 N N . TYR B 1 62 ? -23.625 -14.211 3.285 1 97.81 62 TYR B N 1
ATOM 3476 C CA . TYR B 1 62 ? -22.375 -14.914 3.033 1 97.81 62 TYR B CA 1
ATOM 3477 C C . TYR B 1 62 ? -21.875 -15.594 4.301 1 97.81 62 TYR B C 1
ATOM 3479 O O . TYR B 1 62 ? -21.938 -15.023 5.391 1 97.81 62 TYR B O 1
ATOM 3487 N N . ARG B 1 63 ? -21.359 -16.75 4.145 1 97.81 63 ARG B N 1
ATOM 3488 C CA . ARG B 1 63 ? -20.75 -17.516 5.238 1 97.81 63 ARG B CA 1
ATOM 3489 C C . ARG B 1 63 ? -19.281 -17.797 4.949 1 97.81 63 ARG B C 1
ATOM 3491 O O . ARG B 1 63 ? -18.484 -17.984 5.875 1 97.81 63 ARG B O 1
ATOM 3498 N N . THR B 1 64 ? -18.953 -17.875 3.662 1 98.38 64 THR B N 1
ATOM 3499 C CA . THR B 1 64 ? -17.594 -18.188 3.236 1 98.38 64 THR B CA 1
ATOM 3500 C C . THR B 1 64 ? -17.125 -17.203 2.156 1 98.38 64 THR B C 1
ATOM 3502 O O . THR B 1 64 ? -17.891 -16.875 1.251 1 98.38 64 THR B O 1
ATOM 3505 N N . ILE B 1 65 ? -15.906 -16.734 2.328 1 98.69 65 ILE B N 1
ATOM 3506 C CA . ILE B 1 65 ? -15.227 -15.961 1.287 1 98.69 65 ILE B CA 1
ATOM 3507 C C . ILE B 1 65 ? -14.102 -16.797 0.68 1 98.69 65 ILE B C 1
ATOM 3509 O O . ILE B 1 65 ? -13.297 -17.375 1.405 1 98.69 65 ILE B O 1
ATOM 3513 N N . PHE B 1 66 ? -14.078 -17 -0.604 1 98.81 66 PHE B N 1
ATOM 3514 C CA . PHE B 1 66 ? -12.977 -17.594 -1.35 1 98.81 66 PHE B CA 1
ATOM 3515 C C . PHE B 1 66 ? -12.344 -16.578 -2.287 1 98.81 66 PHE B C 1
ATOM 3517 O O . PHE B 1 66 ? -13.031 -15.977 -3.115 1 98.81 66 PHE B O 1
ATOM 3524 N N . CYS B 1 67 ? -11.094 -16.312 -2.125 1 98.75 67 CYS B N 1
ATOM 3525 C CA . CYS B 1 67 ? -10.422 -15.312 -2.949 1 98.75 67 CYS B CA 1
ATOM 3526 C C . CYS B 1 67 ? -8.977 -15.703 -3.209 1 98.75 67 CYS B C 1
ATOM 3528 O O . CYS B 1 67 ? -8.469 -16.656 -2.619 1 98.75 67 CYS B O 1
ATOM 3530 N N . SER B 1 68 ? -8.312 -15.086 -4.18 1 98.5 68 SER B N 1
ATOM 3531 C CA . SER B 1 68 ? -6.887 -15.297 -4.41 1 98.5 68 SER B CA 1
ATOM 3532 C C . SER B 1 68 ? -6.043 -14.312 -3.604 1 98.5 68 SER B C 1
ATOM 3534 O O . SER B 1 68 ? -6.57 -13.359 -3.033 1 98.5 68 SER B O 1
ATOM 3536 N N . SER B 1 69 ? -4.758 -14.539 -3.602 1 97.94 69 SER B N 1
ATOM 3537 C CA . SER B 1 69 ? -3.822 -13.742 -2.814 1 97.94 69 SER B CA 1
ATOM 3538 C C . SER B 1 69 ? -3.58 -12.383 -3.457 1 97.94 69 SER B C 1
ATOM 3540 O O . SER B 1 69 ? -2.844 -11.555 -2.914 1 97.94 69 SER B O 1
ATOM 3542 N N . VAL B 1 70 ? -4.195 -12.094 -4.629 1 98.06 70 VAL B N 1
ATOM 3543 C CA . VAL B 1 70 ? -4.062 -10.789 -5.258 1 98.06 70 VAL B CA 1
ATOM 3544 C C . VAL B 1 70 ? -4.809 -9.742 -4.434 1 98.06 70 VAL B C 1
ATOM 3546 O O . VAL B 1 70 ? -4.375 -8.586 -4.344 1 98.06 70 VAL B O 1
ATOM 3549 N N . LEU B 1 71 ? -5.898 -10.133 -3.902 1 98.38 71 LEU B N 1
ATOM 3550 C CA . LEU B 1 71 ? -6.738 -9.258 -3.094 1 98.38 71 LEU B CA 1
ATOM 3551 C C . LEU B 1 71 ? -6.078 -8.969 -1.749 1 98.38 71 LEU B C 1
ATOM 3553 O O . LEU B 1 71 ? -5.578 -9.883 -1.086 1 98.38 71 LEU B O 1
ATOM 3557 N N . ASN B 1 72 ? -6.02 -7.68 -1.374 1 97.88 72 ASN B N 1
ATOM 3558 C CA . ASN B 1 72 ? -5.742 -7.348 0.019 1 97.88 72 ASN B CA 1
ATOM 3559 C C . ASN B 1 72 ? -6.953 -7.602 0.912 1 97.88 72 ASN B C 1
ATOM 3561 O O . ASN B 1 72 ? -7.746 -6.691 1.159 1 97.88 72 ASN B O 1
ATOM 3565 N N . LEU B 1 73 ? -7.039 -8.805 1.418 1 98.81 73 LEU B N 1
ATOM 3566 C CA . LEU B 1 73 ? -8.203 -9.258 2.162 1 98.81 73 LEU B CA 1
ATOM 3567 C C . LEU B 1 73 ? -8.375 -8.469 3.455 1 98.81 73 LEU B C 1
ATOM 3569 O O . LEU B 1 73 ? -9.5 -8.164 3.857 1 98.81 73 LEU B O 1
ATOM 3573 N N . ALA B 1 74 ? -7.277 -8.164 4.145 1 98.69 74 ALA B N 1
ATOM 3574 C CA . ALA B 1 74 ? -7.34 -7.43 5.406 1 98.69 74 ALA B CA 1
ATOM 3575 C C . ALA B 1 74 ? -8 -6.066 5.211 1 98.69 74 ALA B C 1
ATOM 3577 O O . ALA B 1 74 ? -8.875 -5.684 5.988 1 98.69 74 ALA B O 1
ATOM 3578 N N . GLU B 1 75 ? -7.562 -5.375 4.207 1 98.5 75 GLU B N 1
ATOM 3579 C CA . GLU B 1 75 ? -8.133 -4.062 3.912 1 98.5 75 GLU B CA 1
ATOM 3580 C C . GLU B 1 75 ? -9.625 -4.168 3.602 1 98.5 75 GLU B C 1
ATOM 3582 O O . GLU B 1 75 ? -10.422 -3.344 4.062 1 98.5 75 GLU B O 1
ATOM 3587 N N . LEU B 1 76 ? -10.008 -5.176 2.793 1 98.81 76 LEU B N 1
ATOM 3588 C CA . LEU B 1 76 ? -11.422 -5.359 2.473 1 98.81 76 LEU B CA 1
ATOM 3589 C C . LEU B 1 76 ? -12.242 -5.562 3.738 1 98.81 76 LEU B C 1
ATOM 3591 O O . LEU B 1 76 ? -13.281 -4.914 3.922 1 98.81 76 LEU B O 1
ATOM 3595 N N . ILE B 1 77 ? -11.797 -6.43 4.621 1 98.75 77 ILE B N 1
ATOM 3596 C CA . ILE B 1 77 ? -12.531 -6.746 5.84 1 98.75 77 ILE B CA 1
ATOM 3597 C C . ILE B 1 77 ? -12.617 -5.5 6.723 1 98.75 77 ILE B C 1
ATOM 3599 O O . ILE B 1 77 ? -13.641 -5.273 7.383 1 98.75 77 ILE B O 1
ATOM 3603 N N . GLY B 1 78 ? -11.57 -4.707 6.723 1 98.44 78 GLY B N 1
ATOM 3604 C CA . GLY B 1 78 ? -11.586 -3.469 7.484 1 98.44 78 GLY B CA 1
ATOM 3605 C C . GLY B 1 78 ? -12.633 -2.482 6.988 1 98.44 78 GLY B C 1
ATOM 3606 O O . GLY B 1 78 ? -13.281 -1.806 7.785 1 98.44 78 GLY B O 1
ATOM 3607 N N . ILE B 1 79 ? -12.781 -2.357 5.68 1 98.06 79 ILE B N 1
ATOM 3608 C CA . ILE B 1 79 ? -13.758 -1.46 5.07 1 98.06 79 ILE B CA 1
ATOM 3609 C C . ILE B 1 79 ? -15.164 -2.025 5.254 1 98.06 79 ILE B C 1
ATOM 3611 O O . ILE B 1 79 ? -16.125 -1.272 5.406 1 98.06 79 ILE B O 1
ATOM 3615 N N . ARG B 1 80 ? -15.273 -3.389 5.188 1 98 80 ARG B N 1
ATOM 3616 C CA . ARG B 1 80 ? -16.531 -4.129 5.27 1 98 80 ARG B CA 1
ATOM 3617 C C . ARG B 1 80 ? -16.531 -5.078 6.461 1 98 80 ARG B C 1
ATOM 3619 O O . ARG B 1 80 ? -16.469 -6.297 6.289 1 98 80 ARG B O 1
ATOM 3626 N N . PRO B 1 81 ? -16.703 -4.492 7.633 1 96.31 81 PRO B N 1
ATOM 3627 C CA . PRO B 1 81 ? -16.625 -5.34 8.82 1 96.31 81 PRO B CA 1
ATOM 3628 C C . PRO B 1 81 ? -17.75 -6.375 8.883 1 96.31 81 PRO B C 1
ATOM 3630 O O . PRO B 1 81 ? -17.656 -7.355 9.625 1 96.31 81 PRO B O 1
ATOM 3633 N N . ASP B 1 82 ? -18.828 -6.195 8.125 1 96.62 82 ASP B N 1
ATOM 3634 C CA . ASP B 1 82 ? -19.922 -7.164 8.055 1 96.62 82 ASP B CA 1
ATOM 3635 C C . ASP B 1 82 ? -19.438 -8.484 7.457 1 96.62 82 ASP B C 1
ATOM 3637 O O . ASP B 1 82 ? -20.078 -9.523 7.645 1 96.62 82 ASP B O 1
ATOM 3641 N N . LEU B 1 83 ? -18.297 -8.484 6.754 1 98 83 LEU B N 1
ATOM 3642 C CA . LEU B 1 83 ? -17.766 -9.695 6.133 1 98 83 LEU B CA 1
ATOM 3643 C C . LEU B 1 83 ? -16.828 -10.422 7.086 1 98 83 LEU B C 1
ATOM 3645 O O . LEU B 1 83 ? -16.375 -11.539 6.797 1 98 83 LEU B O 1
ATOM 3649 N N . ALA B 1 84 ? -16.516 -9.828 8.242 1 97.25 84 ALA B N 1
ATOM 3650 C CA . ALA B 1 84 ? -15.508 -10.344 9.156 1 97.25 84 ALA B CA 1
ATOM 3651 C C . ALA B 1 84 ? -15.922 -11.703 9.719 1 97.25 84 ALA B C 1
ATOM 3653 O O . ALA B 1 84 ? -15.062 -12.523 10.047 1 97.25 84 ALA B O 1
ATOM 3654 N N . SER B 1 85 ? -17.172 -11.945 9.781 1 95.88 85 SER B N 1
ATOM 3655 C CA . SER B 1 85 ? -17.656 -13.18 10.398 1 95.88 85 SER B CA 1
ATOM 3656 C C . SER B 1 85 ? -17.562 -14.352 9.438 1 95.88 85 SER B C 1
ATOM 3658 O O . SER B 1 85 ? -17.703 -15.508 9.836 1 95.88 85 SER B O 1
ATOM 3660 N N . CYS B 1 86 ? -17.391 -14.117 8.156 1 97.81 86 CYS B N 1
ATOM 3661 C CA . CYS B 1 86 ? -17.266 -15.188 7.168 1 97.81 86 CYS B CA 1
ATOM 3662 C C . CYS B 1 86 ? -15.992 -15.984 7.387 1 97.81 86 CYS B C 1
ATOM 3664 O O . CYS B 1 86 ? -14.992 -15.445 7.871 1 97.81 86 CYS B O 1
ATOM 3666 N N . ARG B 1 87 ? -16.078 -17.328 7.059 1 98.44 87 ARG B N 1
ATOM 3667 C CA . ARG B 1 87 ? -14.836 -18.094 6.906 1 98.44 87 ARG B CA 1
ATOM 3668 C C . ARG B 1 87 ? -14.062 -17.625 5.676 1 98.44 87 ARG B C 1
ATOM 3670 O O . ARG B 1 87 ? -14.586 -17.641 4.562 1 98.44 87 ARG B O 1
ATOM 3677 N N . LYS B 1 88 ? -12.859 -17.234 5.875 1 98.56 88 LYS B N 1
ATOM 3678 C CA . LYS B 1 88 ? -12.07 -16.641 4.797 1 98.56 88 LYS B CA 1
ATOM 3679 C C . LYS B 1 88 ? -11.016 -17.625 4.293 1 98.56 88 LYS B C 1
ATOM 3681 O O . LYS B 1 88 ? -10.062 -17.953 5.012 1 98.56 88 LYS B O 1
ATOM 3686 N N . VAL B 1 89 ? -11.109 -18.031 2.994 1 98.88 89 VAL B N 1
ATOM 3687 C CA . VAL B 1 89 ? -10.18 -18.938 2.344 1 98.88 89 VAL B CA 1
ATOM 3688 C C . VAL B 1 89 ? -9.438 -18.219 1.226 1 98.88 89 VAL B C 1
ATOM 3690 O O . VAL B 1 89 ? -10.055 -17.656 0.314 1 98.88 89 VAL B O 1
ATOM 3693 N N . VAL B 1 90 ? -8.117 -18.25 1.305 1 98.88 90 VAL B N 1
ATOM 3694 C CA . VAL B 1 90 ? -7.297 -17.547 0.331 1 98.88 90 VAL B CA 1
ATOM 3695 C C . VAL B 1 90 ? -6.453 -18.547 -0.461 1 98.88 90 VAL B C 1
ATOM 3697 O O . VAL B 1 90 ? -5.871 -19.469 0.113 1 98.88 90 VAL B O 1
ATOM 3700 N N . TYR B 1 91 ? -6.398 -18.375 -1.76 1 98.88 91 TYR B N 1
ATOM 3701 C CA . TYR B 1 91 ? -5.621 -19.25 -2.623 1 98.88 91 TYR B CA 1
ATOM 3702 C C . TYR B 1 91 ? -4.434 -18.516 -3.227 1 98.88 91 TYR B C 1
ATOM 3704 O O . TYR B 1 91 ? -4.594 -17.438 -3.801 1 98.88 91 TYR B O 1
ATOM 3712 N N . PHE B 1 92 ? -3.252 -19.078 -3.115 1 98.69 92 PHE B N 1
ATOM 3713 C CA . PHE B 1 92 ? -2.018 -18.5 -3.643 1 98.69 92 PHE B CA 1
ATOM 3714 C C . PHE B 1 92 ? -1.624 -19.172 -4.949 1 98.69 92 PHE B C 1
ATOM 3716 O O . PHE B 1 92 ? -1.05 -20.266 -4.945 1 98.69 92 PHE B O 1
ATOM 3723 N N . HIS B 1 93 ? -1.893 -18.422 -6.023 1 97.06 93 HIS B N 1
ATOM 3724 C CA . HIS B 1 93 ? -1.311 -18.828 -7.293 1 97.06 93 HIS B CA 1
ATOM 3725 C C . HIS B 1 93 ? 0.186 -18.547 -7.336 1 97.06 93 HIS B C 1
ATOM 3727 O O . HIS B 1 93 ? 0.951 -19.281 -7.953 1 97.06 93 HIS B O 1
ATOM 3733 N N . GLU B 1 94 ? 0.579 -17.453 -6.816 1 94.62 94 GLU B N 1
ATOM 3734 C CA . GLU B 1 94 ? 1.939 -16.938 -6.719 1 94.62 94 GLU B CA 1
ATOM 3735 C C . GLU B 1 94 ? 2.137 -16.141 -5.434 1 94.62 94 GLU B C 1
ATOM 3737 O O . GLU B 1 94 ? 1.164 -15.719 -4.805 1 94.62 94 GLU B O 1
ATOM 3742 N N . ASN B 1 95 ? 3.354 -16.094 -5 1 94.94 95 ASN B N 1
ATOM 3743 C CA . ASN B 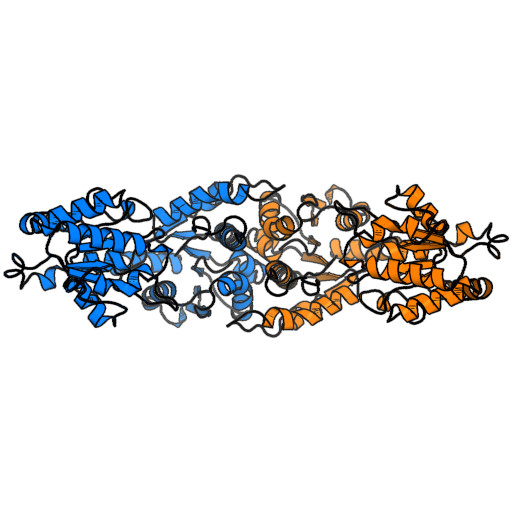1 95 ? 3.615 -15.203 -3.867 1 94.94 95 ASN B CA 1
ATOM 3744 C C . ASN B 1 95 ? 4.574 -14.078 -4.246 1 94.94 95 ASN B C 1
ATOM 3746 O O . ASN B 1 95 ? 5.32 -14.195 -5.219 1 94.94 95 ASN B O 1
ATOM 3750 N N . GLN B 1 96 ? 4.512 -12.984 -3.607 1 93.69 96 GLN B N 1
ATOM 3751 C CA . GLN B 1 96 ? 5.223 -11.758 -3.961 1 93.69 96 GLN B CA 1
ATOM 3752 C C . GLN B 1 96 ? 6.438 -11.547 -3.061 1 93.69 96 GLN B C 1
ATOM 3754 O O . GLN B 1 96 ? 7.074 -10.492 -3.105 1 93.69 96 GLN B O 1
ATOM 3759 N N . LEU B 1 97 ? 6.746 -12.453 -2.184 1 93.62 97 LEU B N 1
ATOM 3760 C CA . LEU B 1 97 ? 7.934 -12.328 -1.344 1 93.62 97 LEU B CA 1
ATOM 3761 C C . LEU B 1 97 ? 9.156 -12.922 -2.035 1 93.62 97 LEU B C 1
ATOM 3763 O O . LEU B 1 97 ? 10.289 -12.523 -1.756 1 93.62 97 LEU B O 1
ATOM 3767 N N . SER B 1 98 ? 8.961 -13.891 -2.834 1 78.81 98 SER B N 1
ATOM 3768 C CA . SER B 1 98 ? 10.031 -14.602 -3.523 1 78.81 98 SER B CA 1
ATOM 3769 C C . SER B 1 98 ? 10.125 -14.18 -4.984 1 78.81 98 SER B C 1
ATOM 3771 O O . SER B 1 98 ? 10.758 -14.852 -5.793 1 78.81 98 SER B O 1
ATOM 3773 N N . TYR B 1 99 ? 9.539 -13.141 -5.301 1 64.12 99 TYR B N 1
ATOM 3774 C CA . TYR B 1 99 ? 9.578 -12.727 -6.703 1 64.12 99 TYR B CA 1
ATOM 3775 C C . TYR B 1 99 ? 10.883 -12.016 -7.023 1 64.12 99 TYR B C 1
ATOM 3777 O O . TYR B 1 99 ? 11.359 -11.188 -6.238 1 64.12 99 TYR B O 1
ATOM 3785 N N . PRO B 1 100 ? 11.625 -12.547 -8.023 1 55.41 100 PRO B N 1
ATOM 3786 C CA . PRO B 1 100 ? 12.906 -11.938 -8.391 1 55.41 100 PRO B CA 1
ATOM 3787 C C . PRO B 1 100 ? 12.789 -10.445 -8.695 1 55.41 100 PRO B C 1
ATOM 3789 O O . PRO B 1 100 ? 11.875 -10.031 -9.414 1 55.41 100 PRO B O 1
ATOM 3792 N N . VAL B 1 101 ? 12.953 -9.562 -7.738 1 52.34 101 VAL B N 1
ATOM 3793 C CA . VAL B 1 101 ? 12.914 -8.141 -8.07 1 52.34 101 VAL B CA 1
ATOM 3794 C C . VAL B 1 101 ? 14.164 -7.766 -8.867 1 52.34 101 VAL B C 1
ATOM 3796 O O . VAL B 1 101 ? 15.281 -8.117 -8.484 1 52.34 101 VAL B O 1
ATOM 3799 N N . ARG B 1 102 ? 14.016 -7.492 -10.156 1 46.56 102 ARG B N 1
ATOM 3800 C CA . ARG B 1 102 ? 15.141 -7.074 -10.977 1 46.56 102 ARG B CA 1
ATOM 3801 C C . ARG B 1 102 ? 16.047 -6.105 -10.227 1 46.56 102 ARG B C 1
ATOM 3803 O O . ARG B 1 102 ? 17.266 -6.195 -10.305 1 46.56 102 ARG B O 1
ATOM 3810 N N . GLU B 1 103 ? 15.531 -4.965 -9.789 1 46.25 103 GLU B N 1
ATOM 3811 C CA . GLU B 1 103 ? 16.359 -3.971 -9.109 1 46.25 103 GLU B CA 1
ATOM 3812 C C . GLU B 1 103 ? 15.922 -3.797 -7.652 1 46.25 103 GLU B C 1
ATOM 3814 O O . GLU B 1 103 ? 14.781 -3.41 -7.383 1 46.25 103 GLU B O 1
ATOM 3819 N N . SER B 1 104 ? 16.641 -4.363 -6.719 1 46.84 104 SER B N 1
ATOM 3820 C CA . SER B 1 104 ? 16.438 -4.371 -5.273 1 46.84 104 SER B CA 1
ATOM 3821 C C . SER B 1 104 ? 15.992 -3.002 -4.77 1 46.84 104 SER B C 1
ATOM 3823 O O . SER B 1 104 ? 15.117 -2.908 -3.91 1 46.84 104 SER B O 1
ATOM 3825 N N . LYS B 1 105 ? 16.656 -1.992 -5.238 1 47.12 105 LYS B N 1
ATOM 3826 C CA . LYS B 1 105 ? 16.5 -0.657 -4.672 1 47.12 105 LYS B CA 1
ATOM 3827 C C . LYS B 1 105 ? 15.094 -0.122 -4.922 1 47.12 105 LYS B C 1
ATOM 3829 O O . LYS B 1 105 ? 14.641 0.803 -4.242 1 47.12 105 LYS B O 1
ATOM 3834 N N . SER B 1 106 ? 14.484 -0.772 -5.848 1 54.62 106 SER B N 1
ATOM 3835 C CA . SER B 1 106 ? 13.211 -0.174 -6.246 1 54.62 106 SER B CA 1
ATOM 3836 C C . SER B 1 106 ? 12.047 -1.111 -5.961 1 54.62 106 SER B C 1
ATOM 3838 O O . SER B 1 106 ? 10.977 -0.985 -6.562 1 54.62 106 SER B O 1
ATOM 3840 N N . ARG B 1 107 ? 12.367 -1.986 -4.98 1 59.44 107 ARG B N 1
ATOM 3841 C CA . ARG B 1 107 ? 11.312 -2.973 -4.789 1 59.44 107 ARG B CA 1
ATOM 3842 C C . ARG B 1 107 ? 10.117 -2.361 -4.07 1 59.44 107 ARG B C 1
ATOM 3844 O O . ARG B 1 107 ? 10.273 -1.72 -3.031 1 59.44 107 ARG B O 1
ATOM 3851 N N . ASP B 1 108 ? 9.062 -2.422 -4.754 1 81.06 108 ASP B N 1
ATOM 3852 C CA . ASP B 1 108 ? 7.793 -2.055 -4.137 1 81.06 108 ASP B CA 1
ATOM 3853 C C . ASP B 1 108 ? 7.359 -3.1 -3.109 1 81.06 108 ASP B C 1
ATOM 3855 O O . ASP B 1 108 ? 7.012 -4.227 -3.473 1 81.06 108 ASP B O 1
ATOM 3859 N N . VAL B 1 109 ? 7.441 -2.85 -1.876 1 88.25 109 VAL B N 1
ATOM 3860 C CA . VAL B 1 109 ? 7.23 -3.787 -0.778 1 88.25 109 VAL B CA 1
ATOM 3861 C C . VAL B 1 109 ? 5.734 -3.961 -0.525 1 88.25 109 VAL B C 1
ATOM 3863 O O . VAL B 1 109 ? 5.324 -4.875 0.193 1 88.25 109 VAL B O 1
ATOM 3866 N N . GLN B 1 110 ? 4.969 -3.246 -1.166 1 92.19 110 GLN B N 1
ATOM 3867 C CA . GLN B 1 110 ? 3.553 -3.188 -0.821 1 92.19 110 GLN B CA 1
ATOM 3868 C C . GLN B 1 110 ? 2.863 -4.523 -1.094 1 92.19 110 GLN B C 1
ATOM 3870 O O . GLN B 1 110 ? 2.006 -4.953 -0.321 1 92.19 110 GLN B O 1
ATOM 3875 N N . TYR B 1 111 ? 3.227 -5.172 -2.111 1 94.56 111 TYR B N 1
ATOM 3876 C CA . TYR B 1 111 ? 2.539 -6.395 -2.514 1 94.56 111 TYR B CA 1
ATOM 3877 C C . TYR B 1 111 ? 2.848 -7.535 -1.552 1 94.56 111 TYR B C 1
ATOM 3879 O O . TYR B 1 111 ? 1.973 -8.344 -1.237 1 94.56 111 TYR B O 1
ATOM 3887 N N . GLY B 1 112 ? 4.121 -7.574 -1.155 1 95.25 112 GLY B N 1
ATOM 3888 C CA . GLY B 1 112 ? 4.469 -8.539 -0.126 1 95.25 112 GLY B CA 1
ATOM 3889 C C . GLY B 1 112 ? 3.742 -8.297 1.185 1 95.25 112 GLY B C 1
ATOM 3890 O O . GLY B 1 112 ? 3.242 -9.242 1.804 1 95.25 112 GLY B O 1
ATOM 3891 N N . VAL B 1 113 ? 3.596 -7.047 1.578 1 95.75 113 VAL B N 1
ATOM 3892 C CA . VAL B 1 113 ? 2.893 -6.68 2.803 1 95.75 113 VAL B CA 1
ATOM 3893 C C . VAL B 1 113 ? 1.423 -7.078 2.697 1 95.75 113 VAL B C 1
ATOM 3895 O O . VAL B 1 113 ? 0.86 -7.656 3.631 1 95.75 113 VAL B O 1
ATOM 3898 N N . ASN B 1 114 ? 0.859 -6.805 1.533 1 97.25 114 ASN B N 1
ATOM 3899 C CA . ASN B 1 114 ? -0.536 -7.164 1.303 1 97.25 114 ASN B CA 1
ATOM 3900 C C . ASN B 1 114 ? -0.77 -8.656 1.508 1 97.25 114 ASN B C 1
ATOM 3902 O O . ASN B 1 114 ? -1.757 -9.055 2.129 1 97.25 114 ASN B O 1
ATOM 3906 N N . GLN B 1 115 ? 0.123 -9.406 1.005 1 98.31 115 GLN B N 1
ATOM 3907 C CA . GLN B 1 115 ? -0.056 -10.852 1.096 1 98.31 115 GLN B CA 1
ATOM 3908 C C . GLN B 1 115 ? 0.145 -11.344 2.525 1 98.31 115 GLN B C 1
ATOM 3910 O O . GLN B 1 115 ? -0.562 -12.242 2.984 1 98.31 115 GLN B O 1
ATOM 3915 N N . ILE B 1 116 ? 1.086 -10.75 3.23 1 98.38 116 ILE B N 1
ATOM 3916 C CA . ILE B 1 116 ? 1.302 -11.117 4.625 1 98.38 116 ILE B CA 1
ATOM 3917 C C . ILE B 1 116 ? 0.059 -10.773 5.445 1 98.38 116 ILE B C 1
ATOM 3919 O O . ILE B 1 116 ? -0.443 -11.609 6.199 1 98.38 116 ILE B O 1
ATOM 3923 N N . THR B 1 117 ? -0.45 -9.57 5.285 1 98.44 117 THR B N 1
ATOM 3924 C CA . THR B 1 117 ? -1.611 -9.156 6.062 1 98.44 117 THR B CA 1
ATOM 3925 C C . THR B 1 117 ? -2.85 -9.945 5.656 1 98.44 117 THR B C 1
ATOM 3927 O O . THR B 1 117 ? -3.713 -10.234 6.488 1 98.44 117 THR B O 1
ATOM 3930 N N . THR B 1 118 ? -2.955 -10.328 4.402 1 98.75 118 THR B N 1
ATOM 3931 C CA . THR B 1 118 ? -4.02 -11.203 3.924 1 98.75 118 THR B CA 1
ATOM 3932 C C . THR B 1 118 ? -3.982 -12.547 4.645 1 98.75 118 THR B C 1
ATOM 3934 O O . THR B 1 118 ? -5.016 -13.047 5.098 1 98.75 118 THR B O 1
ATOM 3937 N N . CYS B 1 119 ? -2.803 -13.07 4.785 1 98.81 119 CYS B N 1
ATOM 3938 C CA . CYS B 1 119 ? -2.654 -14.359 5.445 1 98.81 119 CYS B CA 1
ATOM 3939 C C . CYS B 1 119 ? -3.031 -14.266 6.918 1 98.81 119 CYS B C 1
ATOM 3941 O O . CYS B 1 119 ? -3.605 -15.195 7.48 1 98.81 119 CYS B O 1
ATOM 3943 N N . LEU B 1 120 ? -2.693 -13.164 7.543 1 98.62 120 LEU B N 1
ATOM 3944 C CA . LEU B 1 120 ? -3.029 -12.984 8.953 1 98.62 120 LEU B CA 1
ATOM 3945 C C . LEU B 1 120 ? -4.539 -12.867 9.141 1 98.62 120 LEU B C 1
ATOM 3947 O O . LEU B 1 120 ? -5.07 -13.281 10.172 1 98.62 120 LEU B O 1
ATOM 3951 N N . CYS B 1 121 ? -5.203 -12.328 8.172 1 98.31 121 CYS B N 1
ATOM 3952 C CA . CYS B 1 121 ? -6.648 -12.125 8.195 1 98.31 121 CYS B CA 1
ATOM 3953 C C . CYS B 1 121 ? -7.383 -13.414 7.852 1 98.31 121 CYS B C 1
ATOM 3955 O O . CYS B 1 121 ? -8.492 -13.648 8.32 1 98.31 121 CYS B O 1
ATOM 3957 N N . ALA B 1 122 ? -6.805 -14.297 7.055 1 98.62 122 ALA B N 1
ATOM 3958 C CA . ALA B 1 122 ? -7.43 -15.5 6.52 1 98.62 122 ALA B CA 1
ATOM 3959 C C . ALA B 1 122 ? -7.586 -16.562 7.598 1 98.62 122 ALA B C 1
ATOM 3961 O O . ALA B 1 122 ? -6.855 -16.562 8.594 1 98.62 122 ALA B O 1
ATOM 3962 N N . ASP B 1 123 ? -8.578 -17.422 7.434 1 98.5 123 ASP B N 1
ATOM 3963 C CA . ASP B 1 123 ? -8.766 -18.594 8.289 1 98.5 123 ASP B CA 1
ATOM 3964 C C . ASP B 1 123 ? -8.039 -19.812 7.723 1 98.5 123 ASP B C 1
ATOM 3966 O O . ASP B 1 123 ? -7.613 -20.688 8.469 1 98.5 123 ASP B O 1
ATOM 3970 N N . LEU B 1 124 ? -7.961 -19.875 6.434 1 98.75 124 LEU B N 1
ATOM 3971 C CA . LEU B 1 124 ? -7.277 -20.922 5.695 1 98.75 124 LEU B CA 1
ATOM 3972 C C . LEU B 1 124 ? -6.543 -20.359 4.484 1 98.75 124 LEU B C 1
ATOM 3974 O O . LEU B 1 124 ? -7.098 -19.547 3.742 1 98.75 124 LEU B O 1
ATOM 3978 N N . VAL B 1 125 ? -5.277 -20.75 4.352 1 98.94 125 VAL B N 1
ATOM 3979 C CA . VAL B 1 125 ? -4.441 -20.297 3.244 1 98.94 125 VAL B CA 1
ATOM 3980 C C . VAL B 1 125 ? -4 -21.484 2.406 1 98.94 125 VAL B C 1
ATOM 3982 O O . VAL B 1 125 ? -3.301 -22.375 2.902 1 98.94 125 VAL B O 1
ATOM 3985 N N . LEU B 1 126 ? -4.426 -21.5 1.158 1 98.88 126 LEU B N 1
ATOM 3986 C CA . LEU B 1 126 ? -4.121 -22.609 0.254 1 98.88 126 LEU B CA 1
ATOM 3987 C C . LEU B 1 126 ? -3.059 -22.203 -0.762 1 98.88 126 LEU B C 1
ATOM 3989 O O . LEU B 1 126 ? -3.154 -21.141 -1.372 1 98.88 126 LEU B O 1
ATOM 3993 N N . PHE B 1 127 ? -2.039 -23.047 -0.92 1 98.75 127 PHE B N 1
ATOM 3994 C CA . PHE B 1 127 ? -0.994 -22.812 -1.91 1 98.75 127 PHE B CA 1
ATOM 3995 C C . PHE B 1 127 ? -1.063 -23.844 -3.025 1 98.75 127 PHE B C 1
ATOM 3997 O O . PHE B 1 127 ? -1.361 -25.016 -2.777 1 98.75 127 PHE B O 1
ATOM 4004 N N . ASN B 1 128 ? -0.685 -23.438 -4.203 1 98.31 128 ASN B N 1
ATOM 4005 C CA . ASN B 1 128 ? -0.788 -24.328 -5.348 1 98.31 128 ASN B CA 1
ATOM 4006 C C . ASN B 1 128 ? 0.349 -25.344 -5.367 1 98.31 128 ASN B C 1
ATOM 4008 O O . ASN B 1 128 ? 0.33 -26.281 -6.16 1 98.31 128 ASN B O 1
ATOM 4012 N N . SER B 1 129 ? 1.361 -25.219 -4.551 1 98.25 129 SER B N 1
ATOM 4013 C CA . SER B 1 129 ? 2.475 -26.172 -4.473 1 98.25 129 SER B CA 1
ATOM 4014 C C . SER B 1 129 ? 3.209 -26.047 -3.143 1 98.25 129 SER B C 1
ATOM 4016 O O . SER B 1 129 ? 3.039 -25.062 -2.42 1 98.25 129 SER B O 1
ATOM 4018 N N . LYS B 1 130 ? 3.951 -27.062 -2.773 1 98.12 130 LYS B N 1
ATOM 4019 C CA . LYS B 1 130 ? 4.793 -27 -1.582 1 98.12 130 LYS B CA 1
ATOM 4020 C C . LYS B 1 130 ? 5.879 -25.953 -1.721 1 98.12 130 LYS B C 1
ATOM 4022 O O . LYS B 1 130 ? 6.195 -25.25 -0.758 1 98.12 130 LYS B O 1
ATOM 4027 N N . TYR B 1 131 ? 6.418 -25.844 -2.838 1 97.88 131 TYR B N 1
ATOM 4028 C CA . TYR B 1 131 ? 7.449 -24.844 -3.088 1 97.88 131 TYR B CA 1
ATOM 4029 C C . TYR B 1 131 ? 6.918 -23.438 -2.836 1 97.88 131 TYR B C 1
ATOM 4031 O O . TYR B 1 131 ? 7.57 -22.625 -2.17 1 97.88 131 TYR B O 1
ATOM 4039 N N . ASN B 1 132 ? 5.758 -23.141 -3.453 1 98 132 ASN B N 1
ATOM 4040 C CA . ASN B 1 132 ? 5.141 -21.844 -3.24 1 98 132 ASN B CA 1
ATOM 4041 C C . ASN B 1 132 ? 4.934 -21.547 -1.757 1 98 132 ASN B C 1
ATOM 4043 O O . ASN B 1 132 ? 5.328 -20.484 -1.267 1 98 132 ASN B O 1
ATOM 4047 N N . MET B 1 133 ? 4.426 -22.5 -1.053 1 98.56 133 MET B N 1
ATOM 4048 C CA . MET B 1 133 ? 4.148 -22.359 0.374 1 98.56 133 MET B CA 1
ATOM 4049 C C . MET B 1 133 ? 5.434 -22.141 1.161 1 98.56 133 MET B C 1
ATOM 4051 O O . MET B 1 133 ? 5.547 -21.172 1.916 1 98.56 133 MET B O 1
ATOM 4055 N N . SER B 1 134 ? 6.422 -23.031 0.921 1 98 134 SER B N 1
ATOM 4056 C CA . SER B 1 134 ? 7.648 -22.984 1.71 1 98 134 SER B CA 1
ATOM 4057 C C . SER B 1 134 ? 8.461 -21.734 1.391 1 98 134 SER B C 1
ATOM 4059 O O . SER B 1 134 ? 9.078 -21.141 2.281 1 98 134 SER B O 1
ATOM 4061 N N . SER B 1 135 ? 8.484 -21.359 0.124 1 97.31 135 SER B N 1
ATOM 4062 C CA . SER B 1 135 ? 9.227 -20.156 -0.245 1 97.31 135 SER B CA 1
ATOM 4063 C C . SER B 1 135 ? 8.578 -18.906 0.353 1 97.31 135 SER B C 1
ATOM 4065 O O . SER B 1 135 ? 9.281 -18 0.798 1 97.31 135 SER B O 1
ATOM 4067 N N . PHE B 1 136 ? 7.266 -18.859 0.38 1 98.12 136 PHE B N 1
ATOM 4068 C CA . PHE B 1 136 ? 6.566 -17.734 0.998 1 98.12 136 PHE B CA 1
ATOM 4069 C C . PHE B 1 136 ? 6.871 -17.672 2.488 1 98.12 136 PHE B C 1
ATOM 4071 O O . PHE B 1 136 ? 7.367 -16.641 2.977 1 98.12 136 PHE B O 1
ATOM 4078 N N . LEU B 1 137 ? 6.586 -18.766 3.174 1 98.44 137 LEU B N 1
ATOM 4079 C CA . LEU B 1 137 ? 6.766 -18.828 4.621 1 98.44 137 LEU B CA 1
ATOM 4080 C C . LEU B 1 137 ? 8.219 -18.562 5 1 98.44 137 LEU B C 1
ATOM 4082 O O . LEU B 1 137 ? 8.484 -17.828 5.957 1 98.44 137 LEU B O 1
ATOM 4086 N N . GLY B 1 138 ? 9.078 -19.141 4.227 1 97.69 138 GLY B N 1
ATOM 4087 C CA . GLY B 1 138 ? 10.5 -18.984 4.516 1 97.69 138 GLY B CA 1
ATOM 4088 C C . GLY B 1 138 ? 11 -17.562 4.293 1 97.69 138 GLY B C 1
ATOM 4089 O O . GLY B 1 138 ? 12.039 -17.172 4.836 1 97.69 138 GLY B O 1
ATOM 4090 N N . SER B 1 139 ? 10.32 -16.781 3.527 1 96.75 139 SER B N 1
ATOM 4091 C CA . SER B 1 139 ? 10.773 -15.445 3.15 1 96.75 139 SER B CA 1
ATOM 4092 C C . SER B 1 139 ? 10.164 -14.375 4.047 1 96.75 139 SER B C 1
ATOM 4094 O O . SER B 1 139 ? 10.578 -13.211 4.016 1 96.75 139 SER B O 1
ATOM 4096 N N . ILE B 1 140 ? 9.211 -14.672 4.895 1 97.25 140 ILE B N 1
ATOM 4097 C CA . ILE B 1 140 ? 8.438 -13.695 5.66 1 97.25 140 ILE B CA 1
ATOM 4098 C C . ILE B 1 140 ? 9.375 -12.875 6.539 1 97.25 140 ILE B C 1
ATOM 4100 O O . ILE B 1 140 ? 9.359 -11.641 6.488 1 97.25 140 ILE B O 1
ATOM 4104 N N . GLN B 1 141 ? 10.211 -13.562 7.305 1 96.12 141 GLN B N 1
ATOM 4105 C CA . GLN B 1 141 ? 11.031 -12.852 8.281 1 96.12 141 GLN B CA 1
ATOM 4106 C C . GLN B 1 141 ? 12.039 -11.938 7.586 1 96.12 141 GLN B C 1
ATOM 4108 O O . GLN B 1 141 ? 12.211 -10.781 7.977 1 96.12 141 GLN B O 1
ATOM 4113 N N . SER B 1 142 ? 12.773 -12.461 6.594 1 94 142 SER B N 1
ATOM 4114 C CA . SER B 1 142 ? 13.758 -11.648 5.871 1 94 142 SER B CA 1
ATOM 4115 C C . SER B 1 142 ? 13.094 -10.453 5.195 1 94 142 SER B C 1
ATOM 4117 O O . SER B 1 142 ? 13.68 -9.367 5.133 1 94 142 SER B O 1
ATOM 4119 N N . PHE B 1 143 ? 11.953 -10.672 4.688 1 94.25 143 PHE B N 1
ATOM 4120 C CA . PHE B 1 143 ? 11.188 -9.594 4.066 1 94.25 143 PHE B CA 1
ATOM 4121 C C . PHE B 1 143 ? 10.875 -8.508 5.082 1 94.25 143 PHE B C 1
ATOM 4123 O O . PHE B 1 143 ? 11.047 -7.316 4.805 1 94.25 143 PHE B O 1
ATOM 4130 N N . LEU B 1 144 ? 10.422 -8.875 6.223 1 95.44 144 LEU B N 1
ATOM 4131 C CA . LEU B 1 144 ? 10.016 -7.922 7.25 1 95.44 144 LEU B CA 1
ATOM 4132 C C . LEU B 1 144 ? 11.227 -7.223 7.855 1 95.44 144 LEU B C 1
ATOM 4134 O O . LEU B 1 144 ? 11.117 -6.102 8.359 1 95.44 144 LEU B O 1
ATOM 4138 N N . ASN B 1 145 ? 12.359 -7.84 7.762 1 93.56 145 ASN B N 1
ATOM 4139 C CA . ASN B 1 145 ? 13.586 -7.27 8.305 1 93.56 145 ASN B CA 1
ATOM 4140 C C . ASN B 1 145 ? 14.039 -6.051 7.508 1 93.56 145 ASN B C 1
ATOM 4142 O O . ASN B 1 145 ? 14.891 -5.285 7.969 1 93.56 145 ASN B O 1
ATOM 4146 N N . ILE B 1 146 ? 13.531 -5.914 6.324 1 90.69 146 ILE B N 1
ATOM 4147 C CA . ILE B 1 146 ? 13.906 -4.781 5.492 1 90.69 146 ILE B CA 1
ATOM 4148 C C . ILE B 1 146 ? 13.375 -3.488 6.109 1 90.69 146 ILE B C 1
ATOM 4150 O O . ILE B 1 146 ? 13.875 -2.4 5.812 1 90.69 146 ILE B O 1
ATOM 4154 N N . VAL B 1 147 ? 12.234 -3.516 6.84 1 90.06 147 VAL B N 1
ATOM 4155 C CA . VAL B 1 147 ? 11.594 -2.354 7.445 1 90.06 147 VAL B CA 1
ATOM 4156 C C . VAL B 1 147 ? 12.508 -1.759 8.516 1 90.06 147 VAL B C 1
ATOM 4158 O O . VAL B 1 147 ? 12.867 -2.436 9.484 1 90.06 147 VAL B O 1
ATOM 4161 N N . PRO B 1 148 ? 12.688 -0.454 8.273 1 88.75 148 PRO B N 1
ATOM 4162 C CA . PRO B 1 148 ? 13.562 0.168 9.273 1 88.75 148 PRO B CA 1
ATOM 4163 C C . PRO B 1 148 ? 12.805 0.6 10.523 1 88.75 148 PRO B C 1
ATOM 4165 O O . PRO B 1 148 ? 11.594 0.849 10.469 1 88.75 148 PRO B O 1
ATOM 4168 N N . ASN B 1 149 ? 13.266 0.527 11.703 1 88.81 149 ASN B N 1
ATOM 4169 C CA . ASN B 1 149 ? 12.828 1.143 12.953 1 88.81 149 ASN B CA 1
ATOM 4170 C C . ASN B 1 149 ? 11.664 0.379 13.578 1 88.81 149 ASN B C 1
ATOM 4172 O O . ASN B 1 149 ? 10.977 0.898 14.461 1 88.81 149 ASN B O 1
ATOM 4176 N N . MET B 1 150 ? 11.172 -0.647 12.906 1 93.75 150 MET B N 1
ATOM 4177 C CA . MET B 1 150 ? 10.164 -1.537 13.477 1 93.75 150 MET B CA 1
ATOM 4178 C C . MET B 1 150 ? 10.656 -2.98 13.484 1 93.75 150 MET B C 1
ATOM 4180 O O . MET B 1 150 ? 11.531 -3.35 12.703 1 93.75 150 MET B O 1
ATOM 4184 N N . SER B 1 151 ? 10.148 -3.686 14.383 1 93.12 151 SER B N 1
ATOM 4185 C CA . SER B 1 151 ? 10.5 -5.102 14.477 1 93.12 151 SER B CA 1
ATOM 4186 C C . SER B 1 151 ? 9.25 -5.977 14.492 1 93.12 151 SER B C 1
ATOM 4188 O O . SER B 1 151 ? 8.25 -5.629 15.117 1 93.12 151 SER B O 1
ATOM 4190 N N . PHE B 1 152 ? 9.328 -7.027 13.742 1 95.19 152 PHE B N 1
ATOM 4191 C CA . PHE B 1 152 ? 8.234 -7.992 13.641 1 95.19 152 PHE B CA 1
ATOM 4192 C C . PHE B 1 152 ? 8.719 -9.391 13.992 1 95.19 152 PHE B C 1
ATOM 4194 O O . PHE B 1 152 ? 9.711 -9.867 13.438 1 95.19 152 PHE B O 1
ATOM 4201 N N . LYS B 1 153 ? 8.102 -9.977 14.961 1 92.88 153 LYS B N 1
ATOM 4202 C CA . LYS B 1 153 ? 8.484 -11.32 15.367 1 92.88 153 LYS B CA 1
ATOM 4203 C C . LYS B 1 153 ? 7.277 -12.258 15.391 1 92.88 153 LYS B C 1
ATOM 4205 O O . LYS B 1 153 ? 6.164 -11.828 15.703 1 92.88 153 LYS B O 1
ATOM 4210 N N . GLY B 1 154 ? 7.512 -13.461 14.961 1 96 154 GLY B N 1
ATOM 4211 C CA . GLY B 1 154 ? 6.516 -14.508 15.141 1 96 154 GLY B CA 1
ATOM 4212 C C . GLY B 1 154 ? 5.426 -14.477 14.086 1 96 154 GLY B C 1
ATOM 4213 O O . GLY B 1 154 ? 4.383 -15.117 14.242 1 96 154 GLY B O 1
ATOM 4214 N N . ILE B 1 155 ? 5.629 -13.719 13.023 1 97.81 155 ILE B N 1
ATOM 4215 C CA . ILE B 1 155 ? 4.598 -13.586 11.992 1 97.81 155 ILE B CA 1
ATOM 4216 C C . ILE B 1 155 ? 4.449 -14.906 11.242 1 97.81 155 ILE B C 1
ATOM 4218 O O . ILE B 1 155 ? 3.33 -15.375 11.016 1 97.81 155 ILE B O 1
ATOM 4222 N N . ARG B 1 156 ? 5.594 -15.5 10.867 1 97.81 156 ARG B N 1
ATOM 4223 C CA . ARG B 1 156 ? 5.551 -16.797 10.188 1 97.81 156 ARG B CA 1
ATOM 4224 C C . ARG B 1 156 ? 4.793 -17.812 11.023 1 97.81 156 ARG B C 1
ATOM 4226 O O . ARG B 1 156 ? 3.971 -18.562 10.5 1 97.81 156 ARG B O 1
ATOM 4233 N N . GLU B 1 157 ? 5.059 -17.844 12.297 1 98.12 157 GLU B N 1
ATOM 4234 C CA . GLU B 1 157 ? 4.48 -18.812 13.211 1 98.12 157 GLU B CA 1
ATOM 4235 C C . GLU B 1 157 ? 2.971 -18.641 13.328 1 98.12 157 GLU B C 1
ATOM 4237 O O . GLU B 1 157 ? 2.246 -19.609 13.578 1 98.12 157 GLU B O 1
ATOM 4242 N N . LYS B 1 158 ? 2.463 -17.484 13.141 1 97.75 158 LYS B N 1
ATOM 4243 C CA . LYS B 1 158 ? 1.028 -17.219 13.188 1 97.75 158 LYS B CA 1
ATOM 4244 C C . LYS B 1 158 ? 0.343 -17.656 11.898 1 97.75 158 LYS B C 1
ATOM 4246 O O . LYS B 1 158 ? -0.83 -18.031 11.906 1 97.75 158 LYS B O 1
ATOM 4251 N N . ILE B 1 159 ? 1.063 -17.594 10.797 1 98.62 159 ILE B N 1
ATOM 4252 C CA . ILE B 1 159 ? 0.49 -17.844 9.477 1 98.62 159 ILE B CA 1
ATOM 4253 C C . ILE B 1 159 ? 0.591 -19.328 9.141 1 98.62 159 ILE B C 1
ATOM 4255 O O . ILE B 1 159 ? -0.353 -19.922 8.609 1 98.62 159 ILE B O 1
ATOM 4259 N N . GLU B 1 160 ? 1.66 -20 9.508 1 98.69 160 GLU B N 1
ATOM 4260 C CA . GLU B 1 160 ? 2.027 -21.344 9.07 1 98.69 160 GLU B CA 1
ATOM 4261 C C . GLU B 1 160 ? 0.94 -22.359 9.422 1 98.69 160 GLU B C 1
ATOM 4263 O O . GLU B 1 160 ? 0.562 -23.188 8.586 1 98.69 160 GLU B O 1
ATOM 4268 N N . PRO B 1 161 ? 0.31 -22.266 10.617 1 98.69 161 PRO B N 1
ATOM 4269 C CA . PRO B 1 161 ? -0.671 -23.297 10.977 1 98.69 161 PRO B CA 1
ATOM 4270 C C . PRO B 1 161 ? -1.918 -23.25 10.094 1 98.69 161 PRO B C 1
ATOM 4272 O O . PRO B 1 161 ? -2.688 -24.219 10.062 1 98.69 161 PRO B O 1
ATOM 4275 N N . LYS B 1 162 ? -2.162 -22.172 9.406 1 98.31 162 LYS B N 1
ATOM 4276 C CA . LYS B 1 162 ? -3.344 -22 8.57 1 98.31 162 LYS B CA 1
ATOM 4277 C C . LYS B 1 162 ? -3.066 -22.438 7.133 1 98.31 162 LYS B C 1
ATOM 4279 O O . LYS B 1 162 ? -3.971 -22.453 6.297 1 98.31 162 LYS B O 1
ATOM 4284 N N . CYS B 1 163 ? -1.827 -22.797 6.816 1 98.81 163 CYS B N 1
ATOM 4285 C CA . CYS B 1 163 ? -1.407 -23.016 5.438 1 98.81 163 CYS B CA 1
ATOM 4286 C C . CYS B 1 163 ? -1.51 -24.484 5.062 1 98.81 163 CYS B C 1
ATOM 4288 O O . CYS B 1 163 ? -1.192 -25.359 5.867 1 98.81 163 CYS B O 1
ATOM 4290 N N . GLU B 1 164 ? -1.984 -24.719 3.9 1 98.62 164 GLU B N 1
ATOM 4291 C CA . GLU B 1 164 ? -2.053 -26.047 3.305 1 98.62 164 GLU B CA 1
ATOM 4292 C C . GLU B 1 164 ? -1.779 -26 1.805 1 98.62 164 GLU B C 1
ATOM 4294 O O . GLU B 1 164 ? -1.941 -24.953 1.174 1 98.62 164 GLU B O 1
ATOM 4299 N N . VAL B 1 165 ? -1.257 -27.141 1.333 1 98.62 165 VAL B N 1
ATOM 4300 C CA . VAL B 1 165 ? -1.072 -27.25 -0.11 1 98.62 165 VAL B CA 1
ATOM 4301 C C . VAL B 1 165 ? -2.301 -27.906 -0.741 1 98.62 165 VAL B C 1
ATOM 4303 O O . VAL B 1 165 ? -2.756 -28.953 -0.285 1 98.62 165 VAL B O 1
ATOM 4306 N N . LEU B 1 166 ? -2.883 -27.281 -1.624 1 98.5 166 LEU B N 1
ATOM 4307 C CA . LEU B 1 166 ? -3.904 -27.812 -2.523 1 98.5 166 LEU B CA 1
ATOM 4308 C C . LEU B 1 166 ? -3.578 -27.469 -3.975 1 98.5 166 LEU B C 1
ATOM 4310 O O . LEU B 1 166 ? -3.799 -26.344 -4.418 1 98.5 166 LEU B O 1
ATOM 4314 N N . TYR B 1 167 ? -3.076 -28.469 -4.695 1 98.31 167 TYR B N 1
ATOM 4315 C CA . TYR B 1 167 ? -2.498 -28.281 -6.02 1 98.31 167 TYR B CA 1
ATOM 4316 C C . TYR B 1 167 ? -3.521 -27.703 -6.984 1 98.31 167 TYR B C 1
ATOM 4318 O O . TYR B 1 167 ? -4.73 -27.859 -6.789 1 98.31 167 TYR B O 1
ATOM 4326 N N . PHE B 1 168 ? -3.012 -26.953 -7.926 1 98.06 168 PHE B N 1
ATOM 4327 C CA . PHE B 1 168 ? -3.838 -26.453 -9.016 1 98.06 168 PHE B CA 1
ATOM 4328 C C . PHE B 1 168 ? -4.398 -27.609 -9.844 1 98.06 168 PHE B C 1
ATOM 4330 O O . PHE B 1 168 ? -3.65 -28.469 -10.312 1 98.06 168 PHE B O 1
ATOM 4337 N N . PRO B 1 169 ? -5.691 -27.641 -10.047 1 97.56 169 PRO B N 1
ATOM 4338 C CA . PRO B 1 169 ? -6.289 -28.766 -10.773 1 97.56 169 PRO B CA 1
ATOM 4339 C C . PRO B 1 169 ? -6.125 -28.641 -12.289 1 97.56 169 PRO B C 1
ATOM 4341 O O . PRO B 1 169 ? -6.477 -27.625 -12.867 1 97.56 169 PRO B O 1
ATOM 4344 N N . ILE B 1 170 ? -5.598 -29.641 -12.875 1 95.81 170 ILE B N 1
ATOM 4345 C CA . ILE B 1 170 ? -5.461 -29.703 -14.32 1 95.81 170 ILE B CA 1
ATOM 4346 C C . ILE B 1 170 ? -6.488 -30.688 -14.891 1 95.81 170 ILE B C 1
ATOM 4348 O O . ILE B 1 170 ? -6.613 -31.812 -14.414 1 95.81 170 ILE B O 1
ATOM 4352 N N . ASP B 1 171 ? -7.227 -30.25 -15.836 1 93.12 171 ASP B N 1
ATOM 4353 C CA . ASP B 1 171 ? -8.234 -31.094 -16.469 1 93.12 171 ASP B CA 1
ATOM 4354 C C . ASP B 1 171 ? -7.617 -31.984 -17.531 1 93.12 171 ASP B C 1
ATOM 4356 O O . ASP B 1 171 ? -7.781 -31.75 -18.734 1 93.12 171 ASP B O 1
ATOM 4360 N N . PHE B 1 172 ? -7.07 -33.125 -17.125 1 92.88 172 PHE B N 1
ATOM 4361 C CA . PHE B 1 172 ? -6.344 -34 -18.016 1 92.88 172 PHE B CA 1
ATOM 4362 C C . PHE B 1 172 ? -7.297 -34.719 -18.969 1 92.88 172 PHE B C 1
ATOM 4364 O O . PHE B 1 172 ? -6.875 -35.219 -20 1 92.88 172 PHE B O 1
ATOM 4371 N N . GLN B 1 173 ? -8.539 -34.688 -18.641 1 87.75 173 GLN B N 1
ATOM 4372 C CA . GLN B 1 173 ? -9.523 -35.406 -19.469 1 87.75 173 GLN B CA 1
ATOM 4373 C C . GLN B 1 173 ? -9.633 -34.781 -20.844 1 87.75 173 GLN B C 1
ATOM 4375 O O . GLN B 1 173 ? -9.961 -35.469 -21.812 1 87.75 173 GLN B O 1
ATOM 4380 N N . HIS B 1 174 ? -9.32 -33.531 -20.922 1 86.06 174 HIS B N 1
ATOM 4381 C CA . HIS B 1 174 ? -9.461 -32.812 -22.188 1 86.06 174 HIS B CA 1
ATOM 4382 C C . HIS B 1 174 ? -8.109 -32.656 -22.875 1 86.06 174 HIS B C 1
ATOM 4384 O O . HIS B 1 174 ? -7.992 -31.891 -23.844 1 86.06 174 HIS B O 1
ATOM 4390 N N . ILE B 1 175 ? -7.117 -33.344 -22.406 1 90.94 175 ILE B N 1
ATOM 4391 C CA . ILE B 1 175 ? -5.766 -33.312 -22.953 1 90.94 175 ILE B CA 1
ATOM 4392 C C . ILE B 1 175 ? -5.402 -34.719 -23.484 1 90.94 175 ILE B C 1
ATOM 4394 O O . ILE B 1 175 ? -5.648 -35.719 -22.812 1 90.94 175 ILE B O 1
ATOM 4398 N N . PRO B 1 176 ? -4.855 -34.719 -24.719 1 88.88 176 PRO B N 1
ATOM 4399 C CA . PRO B 1 176 ? -4.445 -36.031 -25.219 1 88.88 176 PRO B CA 1
ATOM 4400 C C . PRO B 1 176 ? -3.457 -36.75 -24.297 1 88.88 176 PRO B C 1
ATOM 4402 O O . PRO B 1 176 ? -2.594 -36.094 -23.703 1 88.88 176 PRO B O 1
ATOM 4405 N N . SER B 1 177 ? -3.686 -38.062 -24.156 1 86.69 177 SER B N 1
ATOM 4406 C CA . SER B 1 177 ? -2.795 -38.844 -23.297 1 86.69 177 SER B CA 1
ATOM 4407 C C . SER B 1 177 ? -1.798 -39.656 -24.125 1 86.69 177 SER B C 1
ATOM 4409 O O . SER B 1 177 ? -2.07 -40 -25.266 1 86.69 177 SER B O 1
ATOM 4411 N N . ARG B 1 178 ? -0.703 -39.969 -23.531 1 74.94 178 ARG B N 1
ATOM 4412 C CA . ARG B 1 178 ? 0.342 -40.781 -24.141 1 74.94 178 ARG B CA 1
ATOM 4413 C C . ARG B 1 178 ? -0.235 -42.062 -24.688 1 74.94 178 ARG B C 1
ATOM 4415 O O . ARG B 1 178 ? 0.116 -42.5 -25.797 1 74.94 178 ARG B O 1
ATOM 4422 N N . SER B 1 179 ? -0.937 -42.688 -23.859 1 63.88 179 SER B N 1
ATOM 4423 C CA . SER B 1 179 ? -1.469 -44 -24.219 1 63.88 179 SER B CA 1
ATOM 4424 C C . SER B 1 179 ? -2.262 -43.938 -25.516 1 63.88 179 SER B C 1
ATOM 4426 O O . SER B 1 179 ? -2.234 -44.875 -26.312 1 63.88 179 SER B O 1
ATOM 4428 N N . ALA B 1 180 ? -2.938 -42.938 -25.75 1 56.69 180 ALA B N 1
ATOM 4429 C CA . ALA B 1 180 ? -3.75 -42.812 -26.953 1 56.69 180 ALA B CA 1
ATOM 4430 C C . ALA B 1 180 ? -2.871 -42.688 -28.188 1 56.69 180 ALA B C 1
ATOM 4432 O O . ALA B 1 180 ? -3.291 -43.031 -29.297 1 56.69 180 ALA B O 1
ATOM 4433 N N . MET B 1 181 ? -1.626 -42.281 -27.969 1 53.97 181 MET B N 1
ATOM 4434 C CA . MET B 1 181 ? -0.797 -41.938 -29.125 1 53.97 181 MET B CA 1
ATOM 4435 C C . MET B 1 181 ? 0.175 -43.094 -29.438 1 53.97 181 MET B C 1
ATOM 4437 O O . MET B 1 181 ? 0.844 -43.062 -30.469 1 53.97 181 MET B O 1
ATOM 4441 N N . ASN B 1 182 ? 0.498 -43.969 -28.531 1 52.62 182 ASN B N 1
ATOM 4442 C CA . ASN B 1 182 ? 1.456 -45.062 -28.766 1 52.62 182 ASN B CA 1
ATOM 4443 C C . ASN B 1 182 ? 1.018 -45.938 -29.922 1 52.62 182 ASN B C 1
ATOM 4445 O O . ASN B 1 182 ? 1.763 -46.844 -30.344 1 52.62 182 ASN B O 1
ATOM 4449 N N . SER B 1 183 ? -0.128 -45.906 -30.344 1 47.56 183 SER B N 1
ATOM 4450 C CA . SER B 1 183 ? -0.5 -46.906 -31.359 1 47.56 183 SER B CA 1
ATOM 4451 C C . SER B 1 183 ? 0.357 -46.75 -32.594 1 47.56 183 SER B C 1
ATOM 4453 O O . SER B 1 183 ? 0.513 -47.688 -33.375 1 47.56 183 SER B O 1
ATOM 4455 N N . GLY B 1 184 ? 0.912 -45.656 -32.906 1 48.78 184 GLY B N 1
ATOM 4456 C CA . GLY B 1 184 ? 1.613 -45.531 -34.188 1 48.78 184 GLY B CA 1
ATOM 4457 C C . GLY B 1 184 ? 3.123 -45.5 -34.031 1 48.78 184 GLY B C 1
ATOM 4458 O O . GLY B 1 184 ? 3.828 -44.969 -34.875 1 48.78 184 GLY B O 1
ATOM 4459 N N . LEU B 1 185 ? 3.703 -45.906 -32.938 1 51.44 185 LEU B N 1
ATOM 4460 C CA . LEU B 1 185 ? 5.09 -45.719 -32.5 1 51.44 185 LEU B CA 1
ATOM 4461 C C . LEU B 1 185 ? 6.02 -46.594 -33.344 1 51.44 185 LEU B C 1
ATOM 4463 O O . LEU B 1 185 ? 7.207 -46.719 -33.031 1 51.44 185 LEU B O 1
ATOM 4467 N N . GLN B 1 186 ? 5.555 -47.469 -34.094 1 49.69 186 GLN B N 1
ATOM 4468 C CA . GLN B 1 186 ? 6.488 -48.312 -34.812 1 49.69 186 GLN B CA 1
ATOM 4469 C C . GLN B 1 186 ? 7.566 -47.469 -35.5 1 49.69 186 GLN B C 1
ATOM 4471 O O . GLN B 1 186 ? 8.727 -47.875 -35.562 1 49.69 186 GLN B O 1
ATOM 4476 N N . ASP B 1 187 ? 7.207 -46.281 -36 1 56.28 187 ASP B N 1
ATOM 4477 C CA . ASP B 1 187 ? 8.164 -45.688 -36.906 1 56.28 187 ASP B CA 1
ATOM 4478 C C . ASP B 1 187 ? 8.969 -44.594 -36.188 1 56.28 187 ASP B C 1
ATOM 4480 O O . ASP B 1 187 ? 9.617 -43.75 -36.844 1 56.28 187 ASP B O 1
ATOM 4484 N N . ARG B 1 188 ? 9.109 -44.594 -34.812 1 68.12 188 ARG B N 1
ATOM 4485 C CA . ARG B 1 188 ? 9.758 -43.5 -34.062 1 68.12 188 ARG B CA 1
ATOM 4486 C C . ARG B 1 188 ? 11.258 -43.75 -33.938 1 68.12 188 ARG B C 1
ATOM 4488 O O . ARG B 1 188 ? 12.023 -42.812 -33.656 1 68.12 188 ARG B O 1
ATOM 4495 N N . GLU B 1 189 ? 11.68 -44.969 -34.156 1 64.94 189 GLU B N 1
ATOM 4496 C CA . GLU B 1 189 ? 13.07 -45.312 -33.906 1 64.94 189 GLU B CA 1
ATOM 4497 C C . GLU B 1 189 ? 14.008 -44.469 -34.781 1 64.94 189 GLU B C 1
ATOM 4499 O O . GLU B 1 189 ? 15.148 -44.219 -34.375 1 64.94 189 GLU B O 1
ATOM 4504 N N . ASN B 1 190 ? 13.406 -44 -35.844 1 75.56 190 ASN B N 1
ATOM 4505 C CA . ASN B 1 190 ? 14.336 -43.281 -36.719 1 75.56 190 ASN B CA 1
ATOM 4506 C C . ASN B 1 190 ? 14.016 -41.781 -36.781 1 75.56 190 ASN B C 1
ATOM 4508 O O . ASN B 1 190 ? 14.648 -41.062 -37.562 1 75.56 190 ASN B O 1
ATOM 4512 N N . LYS B 1 191 ? 13.234 -41.312 -35.938 1 86.94 191 LYS B N 1
ATOM 4513 C CA . LYS B 1 191 ? 12.875 -39.906 -36 1 86.94 191 LYS B CA 1
ATOM 4514 C C . LYS B 1 191 ? 13.672 -39.094 -34.969 1 86.94 191 LYS B C 1
ATOM 4516 O O . LYS B 1 191 ? 13.953 -39.594 -33.875 1 86.94 191 LYS B O 1
ATOM 4521 N N . PRO B 1 192 ? 14.055 -37.906 -35.375 1 93.44 192 PRO B N 1
ATOM 4522 C CA . PRO B 1 192 ? 14.734 -37.062 -34.406 1 93.44 192 PRO B CA 1
ATOM 4523 C C . PRO B 1 192 ? 13.867 -36.75 -33.188 1 93.44 192 PRO B C 1
ATOM 4525 O O . PRO B 1 192 ? 12.641 -36.719 -33.312 1 93.44 192 PRO B O 1
ATOM 4528 N N . LEU B 1 193 ? 14.547 -36.625 -32.031 1 95.69 193 LEU B N 1
ATOM 4529 C CA . LEU B 1 193 ? 13.812 -36.25 -30.844 1 95.69 193 LEU B CA 1
ATOM 4530 C C . LEU B 1 193 ? 13.172 -34.875 -31.016 1 95.69 193 LEU B C 1
ATOM 4532 O O . LEU B 1 193 ? 13.797 -33.938 -31.547 1 95.69 193 LEU B O 1
ATOM 4536 N N . HIS B 1 194 ? 11.93 -34.781 -30.641 1 97 194 HIS B N 1
ATOM 4537 C CA . HIS B 1 194 ? 11.188 -33.531 -30.688 1 97 194 HIS B CA 1
ATOM 4538 C C . HIS B 1 194 ? 11.125 -32.875 -29.312 1 97 194 HIS B C 1
ATOM 4540 O O . HIS B 1 194 ? 10.438 -33.344 -28.406 1 97 194 HIS B O 1
ATOM 4546 N N . LEU B 1 195 ? 11.875 -31.75 -29.172 1 98.12 195 LEU B N 1
ATOM 4547 C CA . LEU B 1 195 ? 11.938 -30.984 -27.938 1 98.12 195 LEU B CA 1
ATOM 4548 C C . LEU B 1 195 ? 10.859 -29.906 -27.922 1 98.12 195 LEU B C 1
ATOM 4550 O O . LEU B 1 195 ? 10.625 -29.234 -28.922 1 98.12 195 LEU B O 1
ATOM 4554 N N . ILE B 1 196 ? 10.203 -29.797 -26.75 1 98.06 196 ILE B N 1
ATOM 4555 C CA . ILE B 1 196 ? 9.133 -28.812 -26.625 1 98.06 196 ILE B CA 1
ATOM 4556 C C . ILE B 1 196 ? 9.469 -27.828 -25.5 1 98.06 196 ILE B C 1
ATOM 4558 O O . ILE B 1 196 ? 9.828 -28.234 -24.391 1 98.06 196 ILE B O 1
ATOM 4562 N N . TRP B 1 197 ? 9.438 -26.562 -25.734 1 97.75 197 TRP B N 1
ATOM 4563 C CA . TRP B 1 197 ? 9.516 -25.5 -24.734 1 97.75 197 TRP B CA 1
ATOM 4564 C C . TRP B 1 197 ? 8.211 -24.703 -24.688 1 97.75 197 TRP B C 1
ATOM 4566 O O . TRP B 1 197 ? 8.016 -23.766 -25.484 1 97.75 197 TRP B O 1
ATOM 4576 N N . PRO B 1 198 ? 7.297 -25.016 -23.688 1 96 198 PRO B N 1
ATOM 4577 C CA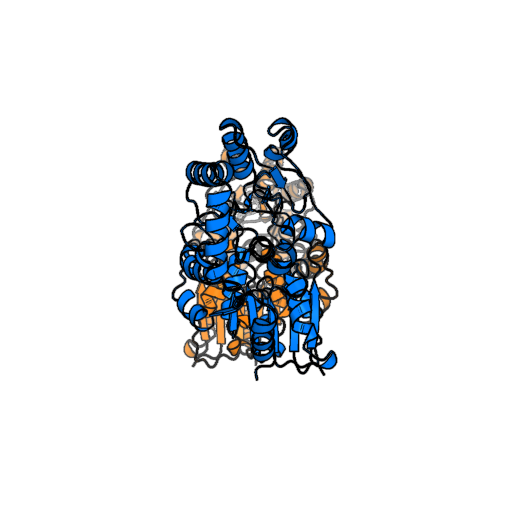 . PRO B 1 198 ? 5.93 -24.5 -23.703 1 96 198 PRO B CA 1
ATOM 4578 C C . PRO B 1 198 ? 5.762 -23.281 -22.797 1 96 198 PRO B C 1
ATOM 4580 O O . PRO B 1 198 ? 4.77 -23.172 -22.078 1 96 198 PRO B O 1
ATOM 4583 N N . HIS B 1 199 ? 6.656 -22.312 -22.812 1 93.88 199 HIS B N 1
ATOM 4584 C CA . HIS B 1 199 ? 6.637 -21.203 -21.859 1 93.88 199 HIS B CA 1
ATOM 4585 C C . HIS B 1 199 ? 6.395 -19.875 -22.547 1 93.88 199 HIS B C 1
ATOM 4587 O O . HIS B 1 199 ? 6.668 -19.734 -23.734 1 93.88 199 HIS B O 1
ATOM 4593 N N . ARG B 1 200 ? 5.781 -18.938 -21.75 1 89.56 200 ARG B N 1
ATOM 4594 C CA . ARG B 1 200 ? 5.715 -17.562 -22.234 1 89.56 200 ARG B CA 1
ATOM 4595 C C . ARG B 1 200 ? 7.113 -17 -22.484 1 89.56 200 ARG B C 1
ATOM 4597 O O . ARG B 1 200 ? 8.07 -17.391 -21.812 1 89.56 200 ARG B O 1
ATOM 4604 N N . TRP B 1 201 ? 7.176 -16.047 -23.469 1 89.88 201 TRP B N 1
ATOM 4605 C CA . TRP B 1 201 ? 8.469 -15.5 -23.859 1 89.88 201 TRP B CA 1
ATOM 4606 C C . TRP B 1 201 ? 8.859 -14.32 -22.969 1 89.88 201 TRP B C 1
ATOM 4608 O O . TRP B 1 201 ? 8.898 -13.172 -23.438 1 89.88 201 TRP B O 1
ATOM 4618 N N . GLU B 1 202 ? 9.133 -14.633 -21.734 1 87.88 202 GLU B N 1
ATOM 4619 C CA . GLU B 1 202 ? 9.492 -13.641 -20.734 1 87.88 202 GLU B CA 1
ATOM 4620 C C . GLU B 1 202 ? 10.836 -13.953 -20.094 1 87.88 202 GLU B C 1
ATOM 4622 O O . GLU B 1 202 ? 11.273 -15.109 -20.094 1 87.88 202 GLU B O 1
ATOM 4627 N N . HIS B 1 203 ? 11.422 -12.984 -19.609 1 85.75 203 HIS B N 1
ATOM 4628 C CA . HIS B 1 203 ? 12.758 -13.125 -19.031 1 85.75 203 HIS B CA 1
ATOM 4629 C C . HIS B 1 203 ? 12.766 -14.164 -17.906 1 85.75 203 HIS B C 1
ATOM 4631 O O . HIS B 1 203 ? 13.75 -14.875 -17.719 1 85.75 203 HIS B O 1
ATOM 4637 N N . ASP B 1 204 ? 11.672 -14.203 -17.203 1 88.94 204 ASP B N 1
ATOM 4638 C CA . ASP B 1 204 ? 11.633 -15.094 -16.062 1 88.94 204 ASP B CA 1
ATOM 4639 C C . ASP B 1 204 ? 11.625 -16.562 -16.5 1 88.94 204 ASP B C 1
ATOM 4641 O O . ASP B 1 204 ? 11.883 -17.453 -15.695 1 88.94 204 ASP B O 1
ATOM 4645 N N . LYS B 1 205 ? 11.359 -16.812 -17.75 1 93 205 LYS B N 1
ATOM 4646 C CA . LYS B 1 205 ? 11.383 -18.172 -18.25 1 93 205 LYS B CA 1
ATOM 4647 C C . LYS B 1 205 ? 12.727 -18.5 -18.906 1 93 205 LYS B C 1
ATOM 4649 O O . LYS B 1 205 ? 12.945 -19.625 -19.344 1 93 205 LYS B O 1
ATOM 4654 N N . ASN B 1 206 ? 13.602 -17.531 -19.047 1 94.25 206 ASN B N 1
ATOM 4655 C CA . ASN B 1 206 ? 15 -17.672 -19.438 1 94.25 206 ASN B CA 1
ATOM 4656 C C . ASN B 1 206 ? 15.156 -18.281 -20.828 1 94.25 206 ASN B C 1
ATOM 4658 O O . ASN B 1 206 ? 15.828 -19.297 -20.984 1 94.25 206 ASN B O 1
ATOM 4662 N N . PRO B 1 207 ? 14.617 -17.594 -21.797 1 94.75 207 PRO B N 1
ATOM 4663 C CA . PRO B 1 207 ? 14.781 -18.094 -23.156 1 94.75 207 PRO B CA 1
ATOM 4664 C C . PRO B 1 207 ? 16.25 -18.109 -23.609 1 94.75 207 PRO B C 1
ATOM 4666 O O . PRO B 1 207 ? 16.625 -18.906 -24.469 1 94.75 207 PRO B O 1
ATOM 4669 N N . GLU B 1 208 ? 17.094 -17.281 -23.031 1 95.25 208 GLU B N 1
ATOM 4670 C CA . GLU B 1 208 ? 18.516 -17.234 -23.375 1 95.25 208 GLU B CA 1
ATOM 4671 C C . GLU B 1 208 ? 19.188 -18.578 -23.109 1 95.25 208 GLU B C 1
ATOM 4673 O O . GLU B 1 208 ? 19.938 -19.078 -23.953 1 95.25 208 GLU B O 1
ATOM 4678 N N . GLN B 1 209 ? 18.938 -19.078 -21.938 1 96.94 209 GLN B N 1
ATOM 4679 C CA . GLN B 1 209 ? 19.516 -20.375 -21.609 1 96.94 209 GLN B CA 1
ATOM 4680 C C . GLN B 1 209 ? 19.016 -21.453 -22.578 1 96.94 209 GLN B C 1
ATOM 4682 O O . GLN B 1 209 ? 19.766 -22.359 -22.938 1 96.94 209 GLN B O 1
ATOM 4687 N N . LEU B 1 210 ? 17.766 -21.438 -22.953 1 97.12 210 LEU B N 1
ATOM 4688 C CA . LEU B 1 210 ? 17.203 -22.375 -23.922 1 97.12 210 LEU B CA 1
ATOM 4689 C C . LEU B 1 210 ? 18 -22.328 -25.219 1 97.12 210 LEU B C 1
ATOM 4691 O O . LEU B 1 210 ? 18.438 -23.375 -25.719 1 97.12 210 LEU B O 1
ATOM 4695 N N . VAL B 1 211 ? 18.188 -21.109 -25.734 1 96.69 211 VAL B N 1
ATOM 4696 C CA . VAL B 1 211 ? 18.859 -20.922 -27.016 1 96.69 211 VAL B CA 1
ATOM 4697 C C . VAL B 1 211 ? 20.312 -21.406 -26.922 1 96.69 211 VAL B C 1
ATOM 4699 O O . VAL B 1 211 ? 20.797 -22.109 -27.812 1 96.69 211 VAL B O 1
ATOM 4702 N N . ASP B 1 212 ? 20.922 -21.031 -25.844 1 97.12 212 ASP B N 1
ATOM 4703 C CA . ASP B 1 212 ? 22.297 -21.469 -25.625 1 97.12 212 ASP B CA 1
ATOM 4704 C C . ASP B 1 212 ? 22.391 -23 -25.672 1 97.12 212 ASP B C 1
ATOM 4706 O O . ASP B 1 212 ? 23.297 -23.547 -26.297 1 97.12 212 ASP B O 1
ATOM 4710 N N . ALA B 1 213 ? 21.531 -23.609 -25 1 97.94 213 ALA B N 1
ATOM 4711 C CA . ALA B 1 213 ? 21.531 -25.078 -24.938 1 97.94 213 ALA B CA 1
ATOM 4712 C C . ALA B 1 213 ? 21.281 -25.688 -26.312 1 97.94 213 ALA B C 1
ATOM 4714 O O . ALA B 1 213 ? 21.953 -26.656 -26.688 1 97.94 213 ALA B O 1
ATOM 4715 N N . LEU B 1 214 ? 20.375 -25.188 -27.078 1 97.69 214 LEU B N 1
ATOM 4716 C CA . LEU B 1 214 ? 20.031 -25.719 -28.375 1 97.69 214 LEU B CA 1
ATOM 4717 C C . LEU B 1 214 ? 21.172 -25.547 -29.375 1 97.69 214 LEU B C 1
ATOM 4719 O O . LEU B 1 214 ? 21.453 -26.438 -30.172 1 97.69 214 LEU B O 1
ATOM 4723 N N . VAL B 1 215 ? 21.766 -24.359 -29.328 1 97 215 VAL B N 1
ATOM 4724 C CA . VAL B 1 215 ? 22.891 -24.078 -30.203 1 97 215 VAL B CA 1
ATOM 4725 C C . VAL B 1 215 ? 24.047 -25.031 -29.875 1 97 215 VAL B C 1
ATOM 4727 O O . VAL B 1 215 ? 24.688 -25.578 -30.766 1 97 215 VAL B O 1
ATOM 4730 N N . ALA B 1 216 ? 24.281 -25.156 -28.594 1 97.56 216 ALA B N 1
ATOM 4731 C CA . ALA B 1 216 ? 25.328 -26.094 -28.172 1 97.56 216 ALA B CA 1
ATOM 4732 C C . ALA B 1 216 ? 25.016 -27.516 -28.641 1 97.56 216 ALA B C 1
ATOM 4734 O O . ALA B 1 216 ? 25.922 -28.25 -29.047 1 97.56 216 ALA B O 1
ATOM 4735 N N . LEU B 1 217 ? 23.781 -27.922 -28.531 1 97.12 217 LEU B N 1
ATOM 4736 C CA . LEU B 1 217 ? 23.359 -29.25 -28.984 1 97.12 217 LEU B CA 1
ATOM 4737 C C . LEU B 1 217 ? 23.562 -29.422 -30.484 1 97.12 217 LEU B C 1
ATOM 4739 O O . LEU B 1 217 ? 24.016 -30.469 -30.938 1 97.12 217 LEU B O 1
ATOM 4743 N N . GLN B 1 218 ? 23.219 -28.422 -31.219 1 95.31 218 GLN B N 1
ATOM 4744 C CA . GLN B 1 218 ? 23.438 -28.422 -32.656 1 95.31 218 GLN B CA 1
ATOM 4745 C C . GLN B 1 218 ? 24.922 -28.594 -33 1 95.31 218 GLN B C 1
ATOM 4747 O O . GLN B 1 218 ? 25.281 -29.297 -33.938 1 95.31 218 GLN B O 1
ATOM 4752 N N . GLY B 1 219 ? 25.688 -27.938 -32.25 1 95.56 219 GLY B N 1
ATOM 4753 C CA . GLY B 1 219 ? 27.125 -28.016 -32.438 1 95.56 219 GLY B CA 1
ATOM 4754 C C . GLY B 1 219 ? 27.672 -29.422 -32.25 1 95.56 219 GLY B C 1
ATOM 4755 O O . GLY B 1 219 ? 28.75 -29.75 -32.75 1 95.56 219 GLY B O 1
ATOM 4756 N N . LYS B 1 220 ? 26.984 -30.172 -31.516 1 95.75 220 LYS B N 1
ATOM 4757 C CA . LYS B 1 220 ? 27.391 -31.562 -31.266 1 95.75 220 LYS B CA 1
ATOM 4758 C C . LYS B 1 220 ? 26.906 -32.5 -32.375 1 95.75 220 LYS B C 1
ATOM 4760 O O . LYS B 1 220 ? 27.125 -33.688 -32.312 1 95.75 220 LYS B O 1
ATOM 4765 N N . ASN B 1 221 ? 26.266 -32.031 -33.312 1 93.25 221 ASN B N 1
ATOM 4766 C CA . ASN B 1 221 ? 25.859 -32.688 -34.562 1 93.25 221 ASN B CA 1
ATOM 4767 C C . ASN B 1 221 ? 24.906 -33.844 -34.312 1 93.25 221 ASN B C 1
ATOM 4769 O O . ASN B 1 221 ? 25.109 -34.938 -34.844 1 93.25 221 ASN B O 1
ATOM 4773 N N . VAL B 1 222 ? 24 -33.594 -33.438 1 93.62 222 VAL B N 1
ATOM 4774 C CA . VAL B 1 222 ? 22.938 -34.562 -33.219 1 93.62 222 VAL B CA 1
ATOM 4775 C C . VAL B 1 222 ? 21.641 -34.094 -33.844 1 93.62 222 VAL B C 1
ATOM 4777 O O . VAL B 1 222 ? 21.469 -32.875 -34.094 1 93.62 222 VAL B O 1
ATOM 4780 N N . ASP B 1 223 ? 20.844 -35.094 -34.188 1 93 223 ASP B N 1
ATOM 4781 C CA . ASP B 1 223 ? 19.594 -34.75 -34.875 1 93 223 ASP B CA 1
ATOM 4782 C C . ASP B 1 223 ? 18.469 -34.562 -33.844 1 93 223 ASP B C 1
ATOM 4784 O O . ASP B 1 223 ? 18.25 -35.406 -32.969 1 93 223 ASP B O 1
ATOM 4788 N N . PHE B 1 224 ? 17.859 -33.438 -33.906 1 96.69 224 PHE B N 1
ATOM 4789 C CA . PHE B 1 224 ? 16.703 -33.094 -33.062 1 96.69 224 PHE B CA 1
ATOM 4790 C C . PHE B 1 224 ? 15.828 -32.062 -33.75 1 96.69 224 PHE B C 1
ATOM 4792 O O . PHE B 1 224 ? 16.219 -31.438 -34.719 1 96.69 224 PHE B O 1
ATOM 4799 N N . GLN B 1 225 ? 14.633 -31.922 -33.25 1 97 225 GLN B N 1
ATOM 4800 C CA . GLN B 1 225 ? 13.695 -30.859 -33.594 1 97 225 GLN B CA 1
ATOM 4801 C C . GLN B 1 225 ? 13.211 -30.141 -32.344 1 97 225 GLN B C 1
ATOM 4803 O O . GLN B 1 225 ? 13.25 -30.688 -31.25 1 97 225 GLN B O 1
ATOM 4808 N N . VAL B 1 226 ? 12.82 -28.906 -32.594 1 97.56 226 VAL B N 1
ATOM 4809 C CA . VAL B 1 226 ? 12.383 -28.156 -31.406 1 97.56 226 VAL B CA 1
ATOM 4810 C C . VAL B 1 226 ? 11.141 -27.344 -31.734 1 97.56 226 VAL B C 1
ATOM 4812 O O . VAL B 1 226 ? 11.031 -26.797 -32.844 1 97.56 226 VAL B O 1
ATOM 4815 N N . SER B 1 227 ? 10.172 -27.359 -30.859 1 97.19 227 SER B N 1
ATOM 4816 C CA . SER B 1 227 ? 9.016 -26.469 -30.891 1 97.19 227 SER B CA 1
ATOM 4817 C C . SER B 1 227 ? 9.055 -25.469 -29.734 1 97.19 227 SER B C 1
ATOM 4819 O O . SER B 1 227 ? 9.07 -25.875 -28.562 1 97.19 227 SER B O 1
ATOM 4821 N N . ILE B 1 228 ? 9.164 -24.234 -30.047 1 95.75 228 ILE B N 1
ATOM 4822 C CA . ILE B 1 228 ? 9.109 -23.141 -29.078 1 95.75 228 ILE B CA 1
ATOM 4823 C C . ILE B 1 228 ? 7.715 -22.516 -29.094 1 95.75 228 ILE B C 1
ATOM 4825 O O . ILE B 1 228 ? 7.371 -21.75 -30 1 95.75 228 ILE B O 1
ATOM 4829 N N . LEU B 1 229 ? 7.043 -22.859 -27.953 1 93.62 229 LEU B N 1
ATOM 4830 C CA . LEU B 1 229 ? 5.633 -22.484 -27.906 1 93.62 229 LEU B CA 1
ATOM 4831 C C . LEU B 1 229 ? 5.41 -21.312 -26.953 1 93.62 229 LEU B C 1
ATOM 4833 O O . LEU B 1 229 ? 6.371 -20.734 -26.438 1 93.62 229 LEU B O 1
ATOM 4837 N N . GLY B 1 230 ? 4.211 -20.891 -26.734 1 82.38 230 GLY B N 1
ATOM 4838 C CA . GLY B 1 230 ? 3.873 -19.922 -25.703 1 82.38 230 GLY B CA 1
ATOM 4839 C C . GLY B 1 230 ? 3.559 -18.547 -26.266 1 82.38 230 GLY B C 1
ATOM 4840 O O . GLY B 1 230 ? 3.855 -18.25 -27.438 1 82.38 230 GLY B O 1
ATOM 4841 N N . GLU B 1 231 ? 2.965 -17.812 -25.406 1 75.25 231 GLU B N 1
ATOM 4842 C CA . GLU B 1 231 ? 2.461 -16.5 -25.781 1 75.25 231 GLU B CA 1
ATOM 4843 C C . GLU B 1 231 ? 3.602 -15.5 -25.938 1 75.25 231 GLU B C 1
ATOM 4845 O O . GLU B 1 231 ? 4.574 -15.539 -25.188 1 75.25 231 GLU B O 1
ATOM 4850 N N . ARG B 1 232 ? 3.475 -14.828 -27.125 1 70.56 232 ARG B N 1
ATOM 4851 C CA . ARG B 1 232 ? 4.387 -13.727 -27.406 1 70.56 232 ARG B CA 1
ATOM 4852 C C . ARG B 1 232 ? 3.895 -12.43 -26.781 1 70.56 232 ARG B C 1
ATOM 4854 O O . ARG B 1 232 ? 2.697 -12.133 -26.797 1 70.56 232 ARG B O 1
ATOM 4861 N N . PHE B 1 233 ? 4.676 -11.914 -25.969 1 63.97 233 PHE B N 1
ATOM 4862 C CA . PHE B 1 233 ? 4.297 -10.594 -25.484 1 63.97 233 PHE B CA 1
ATOM 4863 C C . PHE B 1 233 ? 4.82 -9.5 -26.406 1 63.97 233 PHE B C 1
ATOM 4865 O O . PHE B 1 233 ? 5.293 -9.789 -27.516 1 63.97 233 PHE B O 1
ATOM 4872 N N . GLU B 1 234 ? 4.629 -8.297 -26.094 1 59.84 234 GLU B N 1
ATOM 4873 C CA . GLU B 1 234 ? 4.91 -7.148 -26.953 1 59.84 234 GLU B CA 1
ATOM 4874 C C . GLU B 1 234 ? 6.336 -7.203 -27.484 1 59.84 234 GLU B C 1
ATOM 4876 O O . GLU B 1 234 ? 6.57 -6.922 -28.672 1 59.84 234 GLU B O 1
ATOM 4881 N N . THR B 1 235 ? 7.227 -7.695 -26.641 1 68.25 235 THR B N 1
ATOM 4882 C CA . THR B 1 235 ? 8.609 -7.711 -27.094 1 68.25 235 THR B CA 1
ATOM 4883 C C . THR B 1 235 ? 9.156 -9.133 -27.109 1 68.25 235 THR B C 1
ATOM 4885 O O . THR B 1 235 ? 9.109 -9.828 -26.078 1 68.25 235 THR B O 1
ATOM 4888 N N . VAL B 1 236 ? 9.484 -9.547 -28.266 1 77.5 236 VAL B N 1
ATOM 4889 C CA . VAL B 1 236 ? 10.172 -10.828 -28.391 1 77.5 236 VAL B CA 1
ATOM 4890 C C . VAL B 1 236 ? 11.602 -10.703 -27.875 1 77.5 236 VAL B C 1
ATOM 4892 O O . VAL B 1 236 ? 12.32 -9.766 -28.234 1 77.5 236 VAL B O 1
ATOM 4895 N N . PRO B 1 237 ? 11.93 -11.648 -27.016 1 85 237 PRO B N 1
ATOM 4896 C CA . PRO B 1 237 ? 13.328 -11.625 -26.562 1 85 237 PRO B CA 1
ATOM 4897 C C . PRO B 1 237 ? 14.312 -11.711 -27.734 1 85 237 PRO B C 1
ATOM 4899 O O . PRO B 1 237 ? 14.094 -12.469 -28.688 1 85 237 PRO B O 1
ATOM 4902 N N . LYS B 1 238 ? 15.359 -10.914 -27.672 1 86.12 238 LYS B N 1
ATOM 4903 C CA . LYS B 1 238 ? 16.344 -10.789 -28.75 1 86.12 238 LYS B CA 1
ATOM 4904 C C . LYS B 1 238 ? 16.938 -12.148 -29.109 1 86.12 238 LYS B C 1
ATOM 4906 O O . LYS B 1 238 ? 17.188 -12.43 -30.281 1 86.12 238 LYS B O 1
ATOM 4911 N N . CYS B 1 239 ? 17.062 -13.008 -28.141 1 89.25 239 CYS B N 1
ATOM 4912 C CA . CYS B 1 239 ? 17.703 -14.297 -28.359 1 89.25 239 CYS B CA 1
ATOM 4913 C C . CYS B 1 239 ? 16.844 -15.203 -29.234 1 89.25 239 CYS B C 1
ATOM 4915 O O . CYS B 1 239 ? 17.359 -16.141 -29.859 1 89.25 239 CYS B O 1
ATOM 4917 N N . LEU B 1 240 ? 15.594 -14.906 -29.297 1 90.38 240 LEU B N 1
ATOM 4918 C CA . LEU B 1 240 ? 14.68 -15.75 -30.062 1 90.38 240 LEU B CA 1
ATOM 4919 C C . LEU B 1 240 ? 14.492 -15.211 -31.484 1 90.38 240 LEU B C 1
ATOM 4921 O O . LEU B 1 240 ? 13.992 -15.914 -32.375 1 90.38 240 LEU B O 1
ATOM 4925 N N . GLU B 1 241 ? 14.883 -13.992 -31.703 1 87.12 241 GLU B N 1
ATOM 4926 C CA . GLU B 1 241 ? 14.664 -13.336 -33 1 87.12 241 GLU B CA 1
ATOM 4927 C C . GLU B 1 241 ? 15.383 -14.086 -34.125 1 87.12 241 GLU B C 1
ATOM 4929 O O . GLU B 1 241 ? 14.859 -14.211 -35.219 1 87.12 241 GLU B O 1
ATOM 4934 N N . ASN B 1 242 ? 16.547 -14.586 -33.875 1 87.12 242 ASN B N 1
ATOM 4935 C CA . ASN B 1 242 ? 17.344 -15.227 -34.938 1 87.12 242 ASN B CA 1
ATOM 4936 C C . ASN B 1 242 ? 17.422 -16.734 -34.719 1 87.12 242 ASN B C 1
ATOM 4938 O O . ASN B 1 242 ? 18.375 -17.375 -35.188 1 87.12 242 ASN B O 1
ATOM 4942 N N . ILE B 1 243 ? 16.406 -17.266 -34.094 1 91.12 243 ILE B N 1
ATOM 4943 C CA . ILE B 1 243 ? 16.484 -18.672 -33.719 1 91.12 243 ILE B CA 1
ATOM 4944 C C . ILE B 1 243 ? 16.5 -19.547 -34.938 1 91.12 243 ILE B C 1
ATOM 4946 O O . ILE B 1 243 ? 17.188 -20.578 -35 1 91.12 243 ILE B O 1
ATOM 4950 N N . GLN B 1 244 ? 15.781 -19.203 -35.969 1 90.12 244 GLN B N 1
ATOM 4951 C CA . GLN B 1 244 ? 15.719 -19.984 -37.219 1 90.12 244 GLN B CA 1
ATOM 4952 C C . GLN B 1 244 ? 17.078 -20 -37.938 1 90.12 244 GLN B C 1
ATOM 4954 O O . GLN B 1 244 ? 17.438 -20.984 -38.562 1 90.12 244 GLN B O 1
ATOM 4959 N N . GLU B 1 245 ? 17.703 -18.922 -37.812 1 92.19 245 GLU B N 1
ATOM 4960 C CA . GLU B 1 245 ? 19.031 -18.844 -38.406 1 92.19 245 GLU B CA 1
ATOM 4961 C C . GLU B 1 245 ? 20.047 -19.641 -37.594 1 92.19 245 GLU B C 1
ATOM 4963 O O . GLU B 1 245 ? 20.953 -20.25 -38.156 1 92.19 245 GLU B O 1
ATOM 4968 N N . LEU B 1 246 ? 19.859 -19.656 -36.344 1 92.44 246 LEU B N 1
ATOM 4969 C CA . LEU B 1 246 ? 20.781 -20.344 -35.469 1 92.44 246 LEU B CA 1
ATOM 4970 C C . LEU B 1 246 ? 20.578 -21.844 -35.531 1 92.44 246 LEU B C 1
ATOM 4972 O O . LEU B 1 246 ? 21.516 -22.625 -35.312 1 92.44 246 LEU B O 1
ATOM 4976 N N . LEU B 1 247 ? 19.328 -22.219 -35.75 1 94.5 247 LEU B N 1
ATOM 4977 C CA . LEU B 1 247 ? 18.953 -23.641 -35.812 1 94.5 247 LEU B CA 1
ATOM 4978 C C . LEU B 1 247 ? 18.266 -23.984 -37.125 1 94.5 247 LEU B C 1
ATOM 4980 O O . LEU B 1 247 ? 17.094 -24.375 -37.125 1 94.5 247 LEU B O 1
ATOM 4984 N N . PRO B 1 248 ? 19.031 -23.906 -38.188 1 93.06 248 PRO B N 1
ATOM 4985 C CA . PRO B 1 248 ? 18.406 -24.125 -39.5 1 93.06 248 PRO B CA 1
ATOM 4986 C C . PRO B 1 248 ? 17.766 -25.5 -39.625 1 93.06 248 PRO B C 1
ATOM 4988 O O . PRO B 1 248 ? 18.453 -26.516 -39.469 1 93.06 248 PRO B O 1
ATOM 4991 N N . GLY B 1 249 ? 16.484 -25.516 -39.938 1 92.44 249 GLY B N 1
ATOM 4992 C CA . GLY B 1 249 ? 15.773 -26.75 -40.219 1 92.44 249 GLY B CA 1
ATOM 4993 C C . GLY B 1 249 ? 15.336 -27.5 -39 1 92.44 249 GLY B C 1
ATOM 4994 O O . GLY B 1 249 ? 14.766 -28.594 -39.094 1 92.44 249 GLY B O 1
ATOM 4995 N N . LYS B 1 250 ? 15.578 -26.984 -37.844 1 95.25 250 LYS B N 1
ATOM 4996 C CA . LYS B 1 250 ? 15.312 -27.719 -36.625 1 95.25 250 LYS B CA 1
ATOM 4997 C C . LYS B 1 250 ? 14.039 -27.234 -35.938 1 95.25 250 LYS B C 1
ATOM 4999 O O . LYS B 1 250 ? 13.43 -27.969 -35.156 1 95.25 250 LYS B O 1
ATOM 5004 N N . VAL B 1 251 ? 13.602 -26.016 -36.219 1 95.5 251 VAL B N 1
ATOM 5005 C CA . VAL B 1 251 ? 12.445 -25.422 -35.531 1 95.5 251 VAL B CA 1
ATOM 5006 C C . VAL B 1 251 ? 11.164 -25.844 -36.25 1 95.5 251 VAL B C 1
ATOM 5008 O O . VAL B 1 251 ? 10.938 -25.469 -37.406 1 95.5 251 VAL B O 1
ATOM 5011 N N . VAL B 1 252 ? 10.344 -26.531 -35.5 1 94.44 252 VAL B N 1
ATOM 5012 C CA . VAL B 1 252 ? 9.117 -27.078 -36.062 1 94.44 252 VAL B CA 1
ATOM 5013 C C . VAL B 1 252 ? 7.969 -26.094 -35.875 1 94.44 252 VAL B C 1
ATOM 5015 O O . VAL B 1 252 ? 7.148 -25.875 -36.75 1 94.44 252 VAL B O 1
ATOM 5018 N N . GLN B 1 253 ? 7.797 -25.641 -34.719 1 93.88 253 GLN B N 1
ATOM 5019 C CA . GLN B 1 253 ? 6.801 -24.641 -34.344 1 93.88 253 GLN B CA 1
ATOM 5020 C C . GLN B 1 253 ? 7.445 -23.484 -33.594 1 93.88 253 GLN B C 1
ATOM 5022 O O . GLN B 1 253 ? 8.367 -23.672 -32.781 1 93.88 253 GLN B O 1
ATOM 5027 N N . PHE B 1 254 ? 6.969 -22.297 -33.938 1 93.19 254 PHE B N 1
ATOM 5028 C CA . PHE B 1 254 ? 7.531 -21.094 -33.344 1 93.19 254 PHE B CA 1
ATOM 5029 C C . PHE B 1 254 ? 6.441 -20.062 -33.062 1 93.19 254 PHE B C 1
ATOM 5031 O O . PHE B 1 254 ? 6.059 -19.297 -33.969 1 93.19 254 PHE B O 1
ATOM 5038 N N . GLY B 1 255 ? 6.066 -20.016 -31.781 1 90.62 255 GLY B N 1
ATOM 5039 C CA . GLY B 1 255 ? 5.047 -19.047 -31.422 1 90.62 255 GLY B CA 1
ATOM 5040 C C . GLY B 1 255 ? 3.805 -19.688 -30.812 1 90.62 255 GLY B C 1
ATOM 5041 O O . GLY B 1 255 ? 3.76 -20.891 -30.609 1 90.62 255 GLY B O 1
ATOM 5042 N N . PRO B 1 256 ? 2.863 -18.797 -30.5 1 90.62 256 PRO B N 1
ATOM 5043 C CA . PRO B 1 256 ? 1.631 -19.297 -29.891 1 90.62 256 PRO B CA 1
ATOM 5044 C C . PRO B 1 256 ? 0.788 -20.125 -30.844 1 90.62 256 PRO B C 1
ATOM 5046 O O . PRO B 1 256 ? 0.792 -19.875 -32.062 1 90.62 256 PRO B O 1
ATOM 5049 N N . LEU B 1 257 ? 0.078 -21.125 -30.266 1 92.38 257 LEU B N 1
ATOM 5050 C CA . LEU B 1 257 ? -0.817 -22 -31.016 1 92.38 257 LEU B CA 1
ATOM 5051 C C . LEU B 1 257 ? -2.203 -22.031 -30.391 1 92.38 257 LEU B C 1
ATOM 5053 O O . LEU B 1 257 ? -2.338 -21.906 -29.172 1 92.38 257 LEU B O 1
ATOM 5057 N N . PRO B 1 258 ? -3.199 -22.203 -31.297 1 91.44 258 PRO B N 1
ATOM 5058 C CA . PRO B 1 258 ? -4.508 -22.5 -30.703 1 91.44 258 PRO B CA 1
ATOM 5059 C C . PRO B 1 258 ? -4.496 -23.781 -29.859 1 91.44 258 PRO B C 1
ATOM 5061 O O . PRO B 1 258 ? -3.637 -24.641 -30.047 1 91.44 258 PRO B O 1
ATOM 5064 N N . LYS B 1 259 ? -5.453 -23.891 -29 1 89.81 259 LYS B N 1
ATOM 5065 C CA . LYS B 1 259 ? -5.484 -24.953 -28 1 89.81 259 LYS B CA 1
ATOM 5066 C C . LYS B 1 259 ? -5.375 -26.328 -28.641 1 89.81 259 LYS B C 1
ATOM 5068 O O . LYS B 1 259 ? -4.594 -27.172 -28.203 1 89.81 259 LYS B O 1
ATOM 5073 N N . VAL B 1 260 ? -6.082 -26.547 -29.656 1 90.81 260 VAL B N 1
ATOM 5074 C CA . VAL B 1 260 ? -6.105 -27.844 -30.312 1 90.81 260 VAL B CA 1
ATOM 5075 C C . VAL B 1 260 ? -4.727 -28.156 -30.891 1 90.81 260 VAL B C 1
ATOM 5077 O O . VAL B 1 260 ? -4.199 -29.266 -30.688 1 90.81 260 VAL B O 1
ATOM 5080 N N . ASP B 1 261 ? -4.176 -27.219 -31.609 1 93.38 261 ASP B N 1
ATOM 5081 C CA . ASP B 1 261 ? -2.854 -27.391 -32.188 1 93.38 261 ASP B CA 1
ATOM 5082 C C . ASP B 1 261 ? -1.775 -27.484 -31.125 1 93.38 261 ASP B C 1
ATOM 5084 O O . ASP B 1 261 ? -0.777 -28.188 -31.297 1 93.38 261 ASP B O 1
ATOM 5088 N N . TYR B 1 262 ? -2.008 -26.734 -30.141 1 94.5 262 TYR B N 1
ATOM 5089 C CA . TYR B 1 262 ? -1.096 -26.766 -29 1 94.5 262 TYR B CA 1
ATOM 5090 C C . TYR B 1 262 ? -0.977 -28.172 -28.438 1 94.5 262 TYR B C 1
ATOM 5092 O O . TYR B 1 262 ? 0.123 -28.734 -28.344 1 94.5 262 TYR B O 1
ATOM 5100 N N . TYR B 1 263 ? -2.078 -28.844 -28.109 1 94.06 263 TYR B N 1
ATOM 5101 C CA . TYR B 1 263 ? -2.064 -30.172 -27.531 1 94.06 263 TYR B CA 1
ATOM 5102 C C . TYR B 1 263 ? -1.58 -31.203 -28.531 1 94.06 263 TYR B C 1
ATOM 5104 O O . TYR B 1 263 ? -0.925 -32.188 -28.156 1 94.06 263 TYR B O 1
ATOM 5112 N N . ARG B 1 264 ? -1.854 -30.969 -29.75 1 92.31 264 ARG B N 1
ATOM 5113 C CA . ARG B 1 264 ? -1.324 -31.859 -30.781 1 92.31 264 ARG B CA 1
ATOM 5114 C C . ARG B 1 264 ? 0.2 -31.828 -30.797 1 92.31 264 ARG B C 1
ATOM 5116 O O . ARG B 1 264 ? 0.854 -32.875 -30.875 1 92.31 264 ARG B O 1
ATOM 5123 N N . THR B 1 265 ? 0.649 -30.594 -30.75 1 94.38 265 THR B N 1
ATOM 5124 C CA . THR B 1 265 ? 2.098 -30.422 -30.75 1 94.38 265 THR B CA 1
ATOM 5125 C C . THR B 1 265 ? 2.721 -31.078 -29.516 1 94.38 265 THR B C 1
ATOM 5127 O O . THR B 1 265 ? 3.762 -31.734 -29.625 1 94.38 265 THR B O 1
ATOM 5130 N N . LEU B 1 266 ? 2.096 -30.922 -28.391 1 95.94 266 LEU B N 1
ATOM 5131 C CA . LEU B 1 266 ? 2.596 -31.562 -27.172 1 95.94 266 LEU B CA 1
ATOM 5132 C C . LEU B 1 266 ? 2.621 -33.094 -27.344 1 95.94 266 LEU B C 1
ATOM 5134 O O . LEU B 1 266 ? 3.578 -33.75 -26.938 1 95.94 266 LEU B O 1
ATOM 5138 N N . ALA B 1 267 ? 1.642 -33.594 -27.969 1 93.81 267 ALA B N 1
ATOM 5139 C CA . ALA B 1 267 ? 1.509 -35.031 -28.156 1 93.81 267 ALA B CA 1
ATOM 5140 C C . ALA B 1 267 ? 2.576 -35.562 -29.109 1 93.81 267 ALA B C 1
ATOM 5142 O O . ALA B 1 267 ? 2.951 -36.75 -29.047 1 93.81 267 ALA B O 1
ATOM 5143 N N . GLU B 1 268 ? 3.012 -34.75 -29.953 1 92.38 268 GLU B N 1
ATOM 5144 C CA . GLU B 1 268 ? 4.043 -35.125 -30.906 1 92.38 268 GLU B CA 1
ATOM 5145 C C . GLU B 1 268 ? 5.438 -35 -30.297 1 92.38 268 GLU B C 1
ATOM 5147 O O . GLU B 1 268 ? 6.418 -35.469 -30.875 1 92.38 268 GLU B O 1
ATOM 5152 N N . GLY B 1 269 ? 5.492 -34.406 -29.172 1 95 269 GLY B N 1
ATOM 5153 C CA . GLY B 1 269 ? 6.773 -34.125 -28.531 1 95 269 GLY B CA 1
ATOM 5154 C C . GLY B 1 269 ? 7.344 -35.344 -27.828 1 95 269 GLY B C 1
ATOM 5155 O O . GLY B 1 269 ? 6.617 -36.281 -27.516 1 95 269 GLY B O 1
ATOM 5156 N N . ASP B 1 270 ? 8.633 -35.281 -27.609 1 96.44 270 ASP B N 1
ATOM 5157 C CA . ASP B 1 270 ? 9.328 -36.344 -26.875 1 96.44 270 ASP B CA 1
ATOM 5158 C C . ASP B 1 270 ? 9.82 -35.844 -25.516 1 96.44 270 ASP B C 1
ATOM 5160 O O . ASP B 1 270 ? 9.695 -36.531 -24.516 1 96.44 270 ASP B O 1
ATOM 5164 N N . VAL B 1 271 ? 10.383 -34.656 -25.531 1 97.94 271 VAL B N 1
ATOM 5165 C CA . VAL B 1 271 ? 10.945 -34.062 -24.328 1 97.94 271 VAL B CA 1
ATOM 5166 C C . VAL B 1 271 ? 10.352 -32.656 -24.125 1 97.94 271 VAL B C 1
ATOM 5168 O O . VAL B 1 271 ? 10.227 -31.891 -25.078 1 97.94 271 VAL B O 1
ATOM 5171 N N . VAL B 1 272 ? 9.875 -32.406 -22.938 1 98.44 272 VAL B N 1
ATOM 5172 C CA . VAL B 1 272 ? 9.469 -31.047 -22.594 1 98.44 272 VAL B CA 1
ATOM 5173 C C . VAL B 1 272 ? 10.531 -30.391 -21.719 1 98.44 272 VAL B C 1
ATOM 5175 O O . VAL B 1 272 ? 11 -31 -20.75 1 98.44 272 VAL B O 1
ATOM 5178 N N . LEU B 1 273 ? 10.875 -29.156 -22.078 1 98.25 273 LEU B N 1
ATOM 5179 C CA . LEU B 1 273 ? 11.984 -28.453 -21.422 1 98.25 273 LEU B CA 1
ATOM 5180 C C . LEU B 1 273 ? 11.484 -27.219 -20.688 1 98.25 273 LEU B C 1
ATOM 5182 O O . LEU B 1 273 ? 10.609 -26.516 -21.172 1 98.25 273 LEU B O 1
ATOM 5186 N N . SER B 1 274 ? 12.07 -27.031 -19.5 1 98.44 274 SER B N 1
ATOM 5187 C CA . SER B 1 274 ? 11.961 -25.734 -18.844 1 98.44 274 SER B CA 1
ATOM 5188 C C . SER B 1 274 ? 13.336 -25.172 -18.5 1 98.44 274 SER B C 1
ATOM 5190 O O . SER B 1 274 ? 14.234 -25.922 -18.109 1 98.44 274 SER B O 1
ATOM 5192 N N . THR B 1 275 ? 13.492 -23.891 -18.703 1 97.81 275 THR B N 1
ATOM 5193 C CA . THR B 1 275 ? 14.688 -23.156 -18.281 1 97.81 275 THR B CA 1
ATOM 5194 C C . THR B 1 275 ? 14.328 -22.031 -17.328 1 97.81 275 THR B C 1
ATOM 5196 O O . THR B 1 275 ? 15.094 -21.078 -17.172 1 97.81 275 THR B O 1
ATOM 5199 N N . ALA B 1 276 ? 13.227 -22.172 -16.688 1 96.06 276 ALA B N 1
ATOM 5200 C CA . ALA B 1 276 ? 12.602 -21.062 -15.953 1 96.06 276 ALA B CA 1
ATOM 5201 C C . ALA B 1 276 ? 13.453 -20.641 -14.758 1 96.06 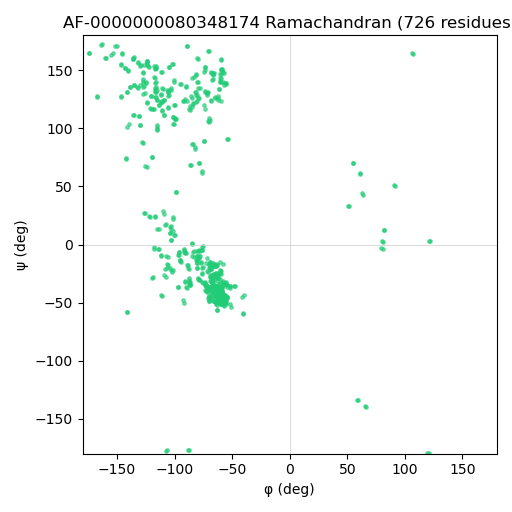276 ALA B C 1
ATOM 5203 O O . ALA B 1 276 ? 14.031 -21.5 -14.07 1 96.06 276 ALA B O 1
ATOM 5204 N N . LEU B 1 277 ? 13.453 -19.312 -14.562 1 94.31 277 LEU B N 1
ATOM 5205 C CA . LEU B 1 277 ? 14.047 -18.719 -13.367 1 94.31 277 LEU B CA 1
ATOM 5206 C C . LEU B 1 277 ? 12.984 -18.469 -12.305 1 94.31 277 LEU B C 1
ATOM 5208 O O . LEU B 1 277 ? 13.312 -18.25 -11.133 1 94.31 277 LEU B O 1
ATOM 5212 N N . HIS B 1 278 ? 11.742 -18.562 -12.727 1 92.81 278 HIS B N 1
ATOM 5213 C CA . HIS B 1 278 ? 10.602 -18.391 -11.844 1 92.81 278 HIS B CA 1
ATOM 5214 C C . HIS B 1 278 ? 9.438 -19.281 -12.258 1 92.81 278 HIS B C 1
ATOM 5216 O O . HIS B 1 278 ? 9.039 -19.281 -13.422 1 92.81 278 HIS B O 1
ATOM 5222 N N . GLU B 1 279 ? 8.953 -20.047 -11.289 1 94.56 279 GLU B N 1
ATOM 5223 C CA . GLU B 1 279 ? 7.836 -20.969 -11.508 1 94.56 279 GLU B CA 1
ATOM 5224 C C . GLU B 1 279 ? 7.285 -21.484 -10.18 1 94.56 279 GLU B C 1
ATOM 5226 O O . GLU B 1 279 ? 8.023 -22.047 -9.375 1 94.56 279 GLU B O 1
ATOM 5231 N N . PHE B 1 280 ? 5.938 -21.328 -10.016 1 95.75 280 PHE B N 1
ATOM 5232 C CA . PHE B 1 280 ? 5.383 -21.766 -8.742 1 95.75 280 PHE B CA 1
ATOM 5233 C C . PHE B 1 280 ? 4.609 -23.078 -8.914 1 95.75 280 PHE B C 1
ATOM 5235 O O . PHE B 1 280 ? 4.277 -23.734 -7.93 1 95.75 280 PHE B O 1
ATOM 5242 N N . TYR B 1 281 ? 4.223 -23.484 -10.094 1 96.12 281 TYR B N 1
ATOM 5243 C CA . TYR B 1 281 ? 3.424 -24.688 -10.242 1 96.12 281 TYR B CA 1
ATOM 5244 C C . TYR B 1 281 ? 3.854 -25.469 -11.477 1 96.12 281 TYR B C 1
ATOM 5246 O O . TYR B 1 281 ? 4.289 -26.625 -11.367 1 96.12 281 TYR B O 1
ATOM 5254 N N . GLY B 1 282 ? 3.812 -24.828 -12.781 1 94.25 282 GLY B N 1
ATOM 5255 C CA . GLY B 1 282 ? 4.277 -25.484 -13.992 1 94.25 282 GLY B CA 1
ATOM 5256 C C . GLY B 1 282 ? 3.189 -26.266 -14.703 1 94.25 282 GLY B C 1
ATOM 5257 O O . GLY B 1 282 ? 3.377 -27.438 -15.055 1 94.25 282 GLY B O 1
ATOM 5258 N N . VAL B 1 283 ? 2.127 -25.625 -14.922 1 94.62 283 VAL B N 1
ATOM 5259 C CA . VAL B 1 283 ? 0.979 -26.234 -15.578 1 94.62 283 VAL B CA 1
ATOM 5260 C C . VAL B 1 283 ? 1.382 -26.75 -16.953 1 94.62 283 VAL B C 1
ATOM 5262 O O . VAL B 1 283 ? 1.127 -27.906 -17.312 1 94.62 283 VAL B O 1
ATOM 5265 N N . ALA B 1 284 ? 2.062 -25.953 -17.703 1 94.69 284 ALA B N 1
ATOM 5266 C CA . ALA B 1 284 ? 2.441 -26.297 -19.078 1 94.69 284 ALA B CA 1
ATOM 5267 C C . ALA B 1 284 ? 3.33 -27.531 -19.109 1 94.69 284 ALA B C 1
ATOM 5269 O O . ALA B 1 284 ? 3.176 -28.391 -19.984 1 94.69 284 ALA B O 1
ATOM 5270 N N . MET B 1 285 ? 4.238 -27.609 -18.203 1 97.56 285 MET B N 1
ATOM 5271 C CA . MET B 1 285 ? 5.129 -28.766 -18.109 1 97.56 285 MET B CA 1
ATOM 5272 C C . MET B 1 285 ? 4.336 -30.031 -17.828 1 97.56 285 MET B C 1
ATOM 5274 O O . MET B 1 285 ? 4.559 -31.062 -18.453 1 97.56 285 MET B O 1
ATOM 5278 N N . LEU B 1 286 ? 3.396 -29.906 -16.906 1 97.06 286 LEU B N 1
ATOM 5279 C CA . LEU B 1 286 ? 2.594 -31.062 -16.516 1 97.06 286 LEU B CA 1
ATOM 5280 C C . LEU B 1 286 ? 1.69 -31.5 -17.672 1 97.06 286 LEU B C 1
ATOM 5282 O O . LEU B 1 286 ? 1.48 -32.688 -17.875 1 97.06 286 LEU B O 1
ATOM 5286 N N . GLU B 1 287 ? 1.165 -30.578 -18.375 1 95.88 287 GLU B N 1
ATOM 5287 C CA . GLU B 1 287 ? 0.36 -30.906 -19.547 1 95.88 287 GLU B CA 1
ATOM 5288 C C . GLU B 1 287 ? 1.179 -31.672 -20.578 1 95.88 287 GLU B C 1
ATOM 5290 O O . GLU B 1 287 ? 0.712 -32.656 -21.125 1 95.88 287 GLU B O 1
ATOM 5295 N N . ALA B 1 288 ? 2.354 -31.219 -20.859 1 96.94 288 ALA B N 1
ATOM 5296 C CA . ALA B 1 288 ? 3.23 -31.875 -21.812 1 96.94 288 ALA B CA 1
ATOM 5297 C C . ALA B 1 288 ? 3.574 -33.281 -21.375 1 96.94 288 ALA B C 1
ATOM 5299 O O . ALA B 1 288 ? 3.6 -34.219 -22.188 1 96.94 288 ALA B O 1
ATOM 5300 N N . VAL B 1 289 ? 3.855 -33.406 -20.125 1 97.5 289 VAL B N 1
ATOM 5301 C CA . VAL B 1 289 ? 4.152 -34.719 -19.578 1 97.5 289 VAL B CA 1
ATOM 5302 C C . VAL B 1 289 ? 2.941 -35.625 -19.75 1 97.5 289 VAL B C 1
ATOM 5304 O O . VAL B 1 289 ? 3.084 -36.812 -20.125 1 97.5 289 VAL B O 1
ATOM 5307 N N . HIS B 1 290 ? 1.793 -35.094 -19.469 1 96.19 290 HIS B N 1
ATOM 5308 C CA . HIS B 1 290 ? 0.575 -35.875 -19.656 1 96.19 290 HIS B CA 1
ATOM 5309 C C . HIS B 1 290 ? 0.432 -36.344 -21.109 1 96.19 290 HIS B C 1
ATOM 5311 O O . HIS B 1 290 ? -0.078 -37.438 -21.359 1 96.19 290 HIS B O 1
ATOM 5317 N N . CYS B 1 291 ? 0.905 -35.594 -22.016 1 95.62 291 CYS B N 1
ATOM 5318 C CA . CYS B 1 291 ? 0.829 -35.906 -23.438 1 95.62 291 CYS B CA 1
ATOM 5319 C C . CYS B 1 291 ? 1.906 -36.906 -23.828 1 95.62 291 CYS B C 1
ATOM 5321 O O . CYS B 1 291 ? 1.922 -37.406 -24.969 1 95.62 291 CYS B O 1
ATOM 5323 N N . GLY B 1 292 ? 2.885 -37.125 -22.922 1 95.06 292 GLY B N 1
ATOM 5324 C CA . GLY B 1 292 ? 3.844 -38.188 -23.188 1 95.06 292 GLY B CA 1
ATOM 5325 C C . GLY B 1 292 ? 5.277 -37.688 -23.234 1 95.06 292 GLY B C 1
ATOM 5326 O O . GLY B 1 292 ? 6.199 -38.469 -23.484 1 95.06 292 GLY B O 1
ATOM 5327 N N . CYS B 1 293 ? 5.477 -36.469 -22.984 1 97 293 CYS B N 1
ATOM 5328 C CA . CYS B 1 293 ? 6.832 -35.938 -23.016 1 97 293 CYS B CA 1
ATOM 5329 C C . CYS B 1 293 ? 7.582 -36.25 -21.734 1 97 293 CYS B C 1
ATOM 5331 O O . CYS B 1 293 ? 6.996 -36.25 -20.656 1 97 293 CYS B O 1
ATOM 5333 N N . VAL B 1 294 ? 8.867 -36.594 -21.875 1 97.81 294 VAL B N 1
ATOM 5334 C CA . VAL B 1 294 ? 9.742 -36.688 -20.719 1 97.81 294 VAL B CA 1
ATOM 5335 C C . VAL B 1 294 ? 10.234 -35.312 -20.297 1 97.81 294 VAL B C 1
ATOM 5337 O O . VAL B 1 294 ? 10.711 -34.531 -21.141 1 97.81 294 VAL B O 1
ATOM 5340 N N . PRO B 1 295 ? 10.086 -35 -19.047 1 98.5 295 PRO B N 1
ATOM 5341 C CA . PRO B 1 295 ? 10.469 -33.656 -18.625 1 98.5 295 PRO B CA 1
ATOM 5342 C C . PRO B 1 295 ? 11.969 -33.5 -18.375 1 98.5 295 PRO B C 1
ATOM 5344 O O . PRO B 1 295 ? 12.617 -34.469 -17.969 1 98.5 295 PRO B O 1
ATOM 5347 N N . LEU B 1 296 ? 12.484 -32.438 -18.641 1 98.62 296 LEU B N 1
ATOM 5348 C CA . LEU B 1 296 ? 13.805 -31.953 -18.234 1 98.62 296 LEU B CA 1
ATOM 5349 C C . LEU B 1 296 ? 13.734 -30.5 -17.75 1 98.62 296 LEU B C 1
ATOM 5351 O O . LEU B 1 296 ? 13.438 -29.594 -18.531 1 98.62 296 LEU B O 1
ATOM 5355 N N . ALA B 1 297 ? 13.945 -30.297 -16.453 1 98.62 297 ALA B N 1
ATOM 5356 C CA . ALA B 1 297 ? 13.734 -28.984 -15.828 1 98.62 297 ALA B CA 1
ATOM 5357 C C . ALA B 1 297 ? 14.875 -28.641 -14.875 1 98.62 297 ALA B C 1
ATOM 5359 O O . ALA B 1 297 ? 15.672 -29.5 -14.508 1 98.62 297 ALA B O 1
ATOM 5360 N N . PRO B 1 298 ? 15.008 -27.344 -14.562 1 98.31 298 PRO B N 1
ATOM 5361 C CA . PRO B 1 298 ? 16.078 -26.969 -13.633 1 98.31 298 PRO B CA 1
ATOM 5362 C C . PRO B 1 298 ? 15.836 -27.516 -12.227 1 98.31 298 PRO B C 1
ATOM 5364 O O . PRO B 1 298 ? 14.695 -27.578 -11.766 1 98.31 298 PRO B O 1
ATOM 5367 N N . ASN B 1 299 ? 16.953 -27.844 -11.586 1 98.44 299 ASN B N 1
ATOM 5368 C CA . ASN B 1 299 ? 16.906 -28.312 -10.203 1 98.44 299 ASN B CA 1
ATOM 5369 C C . ASN B 1 299 ? 16.688 -27.156 -9.234 1 98.44 299 ASN B C 1
ATOM 5371 O O . ASN B 1 299 ? 17.531 -26.906 -8.367 1 98.44 299 ASN B O 1
ATOM 5375 N N . ARG B 1 300 ? 15.555 -26.516 -9.406 1 96.5 300 ARG B N 1
ATOM 5376 C CA . ARG B 1 300 ? 15.117 -25.391 -8.594 1 96.5 300 ARG B CA 1
ATOM 5377 C C . ARG B 1 300 ? 13.625 -25.141 -8.766 1 96.5 300 ARG B C 1
ATOM 5379 O O . ARG B 1 300 ? 12.969 -25.797 -9.57 1 96.5 300 ARG B O 1
ATOM 5386 N N . LEU B 1 301 ? 13.039 -24.219 -7.938 1 96.88 301 LEU B N 1
ATOM 5387 C CA . LEU B 1 301 ? 11.633 -23.812 -8.023 1 96.88 301 LEU B CA 1
ATOM 5388 C C . LEU B 1 301 ? 10.719 -24.984 -7.676 1 96.88 301 LEU B C 1
ATOM 5390 O O . LEU B 1 301 ? 10.945 -25.688 -6.691 1 96.88 301 LEU B O 1
ATOM 5394 N N . VAL B 1 302 ? 9.664 -25.141 -8.383 1 97.88 302 VAL B N 1
ATOM 5395 C CA . VAL B 1 302 ? 8.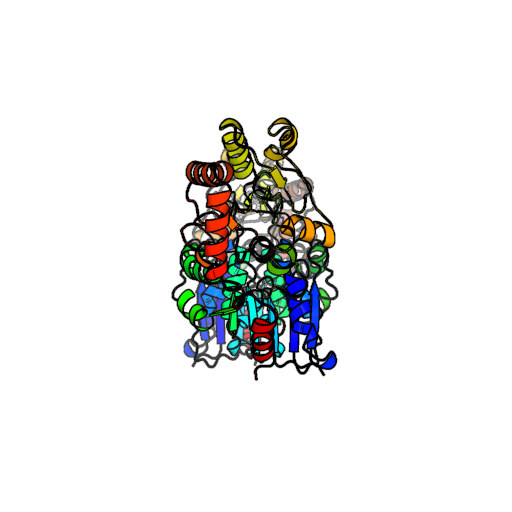672 -26.172 -8.062 1 97.88 302 VAL B CA 1
ATOM 5396 C C . VAL B 1 302 ? 9.133 -27.516 -8.617 1 97.88 302 VAL B C 1
ATOM 5398 O O . VAL B 1 302 ? 8.617 -28.562 -8.227 1 97.88 302 VAL B O 1
ATOM 5401 N N . TYR B 1 303 ? 10.102 -27.594 -9.477 1 98.25 303 TYR B N 1
ATOM 5402 C CA . TYR B 1 303 ? 10.375 -28.75 -10.328 1 98.25 303 TYR B CA 1
ATOM 5403 C C . TYR B 1 303 ? 10.883 -29.938 -9.508 1 98.25 303 TYR B C 1
ATOM 5405 O O . TYR B 1 303 ? 10.508 -31.078 -9.758 1 98.25 303 TYR B O 1
ATOM 5413 N N . PRO B 1 304 ? 11.695 -29.656 -8.453 1 98.19 304 PRO B N 1
ATOM 5414 C CA . PRO B 1 304 ? 12.094 -30.797 -7.621 1 98.19 304 PRO B CA 1
ATOM 5415 C C . PRO B 1 304 ? 10.906 -31.484 -6.953 1 98.19 304 PRO B C 1
ATOM 5417 O O . PRO B 1 304 ? 11 -32.656 -6.566 1 98.19 304 PRO B O 1
ATOM 5420 N N . GLU B 1 305 ? 9.836 -30.734 -6.77 1 97.12 305 GLU B N 1
ATOM 5421 C CA . GLU B 1 305 ? 8.602 -31.266 -6.203 1 97.12 305 GLU B CA 1
ATOM 5422 C C . GLU B 1 305 ? 7.828 -32.094 -7.234 1 97.12 305 GLU B C 1
ATOM 5424 O O . GLU B 1 305 ? 7.098 -33 -6.879 1 97.12 305 GLU B O 1
ATOM 5429 N N . LEU B 1 306 ? 8.016 -31.844 -8.516 1 97.19 306 LEU B N 1
ATOM 5430 C CA . LEU B 1 306 ? 7.227 -32.438 -9.586 1 97.19 306 LEU B CA 1
ATOM 5431 C C . LEU B 1 306 ? 7.934 -33.656 -10.18 1 97.19 306 LEU B C 1
ATOM 5433 O O . LEU B 1 306 ? 7.285 -34.625 -10.555 1 97.19 306 LEU B O 1
ATOM 5437 N N . TYR B 1 307 ? 9.258 -33.594 -10.266 1 97.81 307 TYR B N 1
ATOM 5438 C CA . TYR B 1 307 ? 9.969 -34.562 -11.078 1 97.81 307 TYR B CA 1
ATOM 5439 C C . TYR B 1 307 ? 11.117 -35.188 -10.297 1 97.81 307 TYR B C 1
ATOM 5441 O O . TYR B 1 307 ? 11.688 -34.562 -9.406 1 97.81 307 TYR B O 1
ATOM 5449 N N . PRO B 1 308 ? 11.484 -36.406 -10.672 1 97.38 308 PRO B N 1
ATOM 5450 C CA . PRO B 1 308 ? 12.617 -37.062 -10.016 1 97.38 308 PRO B CA 1
ATOM 5451 C C . PRO B 1 308 ? 13.953 -36.406 -10.367 1 97.38 308 PRO B C 1
ATOM 5453 O O . PRO B 1 308 ? 14.055 -35.719 -11.375 1 97.38 308 PRO B O 1
ATOM 5456 N N . LYS B 1 309 ? 14.938 -36.719 -9.656 1 97 309 LYS B N 1
ATOM 5457 C CA . LYS B 1 309 ? 16.25 -36.062 -9.711 1 97 309 LYS B CA 1
ATOM 5458 C C . LYS B 1 309 ? 16.875 -36.219 -11.094 1 97 309 LYS B C 1
ATOM 5460 O O . LYS B 1 309 ? 17.578 -35.312 -11.57 1 97 309 LYS B O 1
ATOM 5465 N N . ASP B 1 310 ? 16.625 -37.312 -11.711 1 96.31 310 ASP B N 1
ATOM 5466 C CA . ASP B 1 310 ? 17.297 -37.594 -12.977 1 96.31 310 ASP B CA 1
ATOM 5467 C C . ASP B 1 310 ? 16.641 -36.812 -14.125 1 96.31 310 ASP B C 1
ATOM 5469 O O . ASP B 1 310 ? 17.125 -36.875 -15.258 1 96.31 310 ASP B O 1
ATOM 5473 N N . LYS B 1 311 ? 15.609 -36.156 -13.867 1 98.19 311 LYS B N 1
ATOM 5474 C CA . LYS B 1 311 ? 14.961 -35.281 -14.852 1 98.19 311 LYS B CA 1
ATOM 5475 C C . LYS B 1 311 ? 15.25 -33.812 -14.562 1 98.19 311 LYS B C 1
ATOM 5477 O O . LYS B 1 311 ? 14.609 -32.906 -15.125 1 98.19 311 LYS B O 1
ATOM 5482 N N . LEU B 1 312 ? 16.156 -33.562 -13.648 1 98.56 312 LEU B N 1
ATOM 5483 C CA . LEU B 1 312 ? 16.516 -32.219 -13.25 1 98.56 312 LEU B CA 1
ATOM 5484 C C . LEU B 1 312 ? 17.969 -31.938 -13.57 1 98.56 312 LEU B C 1
ATOM 5486 O O . LEU B 1 312 ? 18.828 -32.812 -13.492 1 98.56 312 LEU B O 1
ATOM 5490 N N . PHE B 1 313 ? 18.25 -30.688 -13.984 1 98.5 313 PHE B N 1
ATOM 5491 C CA . PHE B 1 313 ? 19.625 -30.297 -14.266 1 98.5 313 PHE B CA 1
ATOM 5492 C C . PHE B 1 313 ? 20.016 -29.078 -13.453 1 98.5 313 PHE B C 1
ATOM 5494 O O . PHE B 1 313 ? 19.156 -28.266 -13.078 1 98.5 313 PHE B O 1
ATOM 5501 N N . ASN B 1 314 ? 21.344 -28.891 -13.25 1 97.81 314 ASN B N 1
ATOM 5502 C CA . ASN B 1 314 ? 21.859 -27.781 -12.469 1 97.81 314 ASN B CA 1
ATOM 5503 C C . ASN B 1 314 ? 22.531 -26.734 -13.359 1 97.81 314 ASN B C 1
ATOM 5505 O O . ASN B 1 314 ? 22.609 -25.562 -12.992 1 97.81 314 ASN B O 1
ATOM 5509 N N . THR B 1 315 ? 23.047 -27.156 -14.484 1 97.38 315 THR B N 1
ATOM 5510 C CA . THR B 1 315 ? 23.812 -26.281 -15.375 1 97.38 315 THR B CA 1
ATOM 5511 C C . THR B 1 315 ? 23.391 -26.484 -16.828 1 97.38 315 THR B C 1
ATOM 5513 O O . THR B 1 315 ? 22.797 -27.516 -17.172 1 97.38 315 THR B O 1
ATOM 5516 N N . THR B 1 316 ? 23.734 -25.484 -17.609 1 97.69 316 THR B N 1
ATOM 5517 C CA . THR B 1 316 ? 23.484 -25.609 -19.031 1 97.69 316 THR B CA 1
ATOM 5518 C C . THR B 1 316 ? 24.234 -26.797 -19.625 1 97.69 316 THR B C 1
ATOM 5520 O O . THR B 1 316 ? 23.719 -27.5 -20.5 1 97.69 316 THR B O 1
ATOM 5523 N N . ALA B 1 317 ? 25.391 -27.016 -19.125 1 97.69 317 ALA B N 1
ATOM 5524 C CA . ALA B 1 317 ? 26.203 -28.141 -19.609 1 97.69 317 ALA B CA 1
ATOM 5525 C C . ALA B 1 317 ? 25.516 -29.469 -19.312 1 97.69 317 ALA B C 1
ATOM 5527 O O . ALA B 1 317 ? 25.531 -30.375 -20.156 1 97.69 317 ALA B O 1
ATOM 5528 N N . GLN B 1 318 ? 24.969 -29.578 -18.141 1 97.81 318 GLN B N 1
ATOM 5529 C CA . GLN B 1 318 ? 24.25 -30.797 -17.766 1 97.81 318 GLN B CA 1
ATOM 5530 C C . GLN B 1 318 ? 23.016 -30.984 -18.641 1 97.81 318 GLN B C 1
ATOM 5532 O O . GLN B 1 318 ? 22.688 -32.125 -19.047 1 97.81 318 GLN B O 1
ATOM 5537 N N . LEU B 1 319 ? 22.312 -29.938 -18.875 1 98.19 319 LEU B N 1
ATOM 5538 C CA . LEU B 1 319 ? 21.156 -29.938 -19.75 1 98.19 319 LEU B CA 1
ATOM 5539 C C . LEU B 1 319 ? 21.531 -30.453 -21.141 1 98.19 319 LEU B C 1
ATOM 5541 O O . LEU B 1 319 ? 20.906 -31.375 -21.656 1 98.19 319 LEU B O 1
ATOM 5545 N N . VAL B 1 320 ? 22.609 -29.906 -21.734 1 98.31 320 VAL B N 1
ATOM 5546 C CA . VAL B 1 320 ? 23.062 -30.25 -23.078 1 98.31 320 VAL B CA 1
ATOM 5547 C C . VAL B 1 320 ? 23.531 -31.703 -23.109 1 98.31 320 VAL B C 1
ATOM 5549 O O . VAL B 1 320 ? 23.234 -32.438 -24.062 1 98.31 320 VAL B O 1
ATOM 5552 N N . LYS B 1 321 ? 24.203 -32.062 -22.094 1 97.88 321 LYS B N 1
ATOM 5553 C CA . LYS B 1 321 ? 24.719 -33.438 -22.031 1 97.88 321 LYS B CA 1
ATOM 5554 C C . LYS B 1 321 ? 23.578 -34.469 -22.047 1 97.88 321 LYS B C 1
ATOM 5556 O O . LYS B 1 321 ? 23.625 -35.438 -22.766 1 97.88 321 LYS B O 1
ATOM 5561 N N . GLN B 1 322 ? 22.594 -34.219 -21.234 1 97.19 322 GLN B N 1
ATOM 5562 C CA . GLN B 1 322 ? 21.453 -35.125 -21.156 1 97.19 322 GLN B CA 1
ATOM 5563 C C . GLN B 1 322 ? 20.719 -35.188 -22.484 1 97.19 322 GLN B C 1
ATOM 5565 O O . GLN B 1 322 ? 20.359 -36.25 -22.969 1 97.19 322 GLN B O 1
ATOM 5570 N N . LEU B 1 323 ? 20.453 -34.062 -23.094 1 97.81 323 LEU B N 1
ATOM 5571 C CA . LEU B 1 323 ? 19.781 -34 -24.375 1 97.81 323 LEU B CA 1
ATOM 5572 C C . LEU B 1 323 ? 20.609 -34.719 -25.453 1 97.81 323 LEU B C 1
ATOM 5574 O O . LEU B 1 323 ? 20.062 -35.469 -26.281 1 97.81 323 LEU B O 1
ATOM 5578 N N . TYR B 1 324 ? 21.906 -34.469 -25.438 1 97.69 324 TYR B N 1
ATOM 5579 C CA . TYR B 1 324 ? 22.812 -35.125 -26.375 1 97.69 324 TYR B CA 1
ATOM 5580 C C . TYR B 1 324 ? 22.703 -36.656 -26.281 1 97.69 324 TYR B C 1
ATOM 5582 O O . TYR B 1 324 ? 22.594 -37.312 -27.297 1 97.69 324 TYR B O 1
ATOM 5590 N N . ASN B 1 325 ? 22.75 -37.094 -25.047 1 96.75 325 ASN B N 1
ATOM 5591 C CA . ASN B 1 325 ? 22.656 -38.531 -24.828 1 96.75 325 ASN B CA 1
ATOM 5592 C C . ASN B 1 325 ? 21.328 -39.094 -25.344 1 96.75 325 ASN B C 1
ATOM 5594 O O . ASN B 1 325 ? 21.312 -40.188 -25.969 1 96.75 325 ASN B O 1
ATOM 5598 N N . TRP B 1 326 ? 20.266 -38.406 -25.156 1 96.19 326 TRP B N 1
ATOM 5599 C CA . TRP B 1 326 ? 18.938 -38.875 -25.594 1 96.19 326 TRP B CA 1
ATOM 5600 C C . TRP B 1 326 ? 18.828 -38.781 -27.109 1 96.19 326 TRP B C 1
ATOM 5602 O O . TRP B 1 326 ? 18.234 -39.688 -27.734 1 96.19 326 TRP B O 1
ATOM 5612 N N . CYS B 1 327 ? 19.406 -37.781 -27.703 1 95.62 327 CYS B N 1
ATOM 5613 C CA . CYS B 1 327 ? 19.344 -37.625 -29.156 1 95.62 327 CYS B CA 1
ATOM 5614 C C . CYS B 1 327 ? 20.172 -38.656 -29.859 1 95.62 327 CYS B C 1
ATOM 5616 O O . CYS B 1 327 ? 19.797 -39.156 -30.922 1 95.62 327 CYS B O 1
ATOM 5618 N N . ARG B 1 328 ? 21.25 -38.938 -29.297 1 93.94 328 ARG B N 1
ATOM 5619 C CA . ARG B 1 328 ? 22.188 -39.844 -29.922 1 93.94 328 ARG B CA 1
ATOM 5620 C C . ARG B 1 328 ? 21.703 -41.312 -29.844 1 93.94 328 ARG B C 1
ATOM 5622 O O . ARG B 1 328 ? 22.016 -42.125 -30.703 1 93.94 328 ARG B O 1
ATOM 5629 N N . ASN B 1 329 ? 21.016 -41.594 -28.781 1 92.75 329 ASN B N 1
ATOM 5630 C CA . ASN B 1 329 ? 20.531 -42.938 -28.547 1 92.75 329 ASN B CA 1
ATOM 5631 C C . ASN B 1 329 ? 19.031 -42.938 -28.266 1 92.75 329 ASN B C 1
ATOM 5633 O O . ASN B 1 329 ? 18.625 -43.062 -27.109 1 92.75 329 ASN B O 1
ATOM 5637 N N . ARG B 1 330 ? 18.219 -43 -29.219 1 90.62 330 ARG B N 1
ATOM 5638 C CA . ARG B 1 330 ? 16.766 -42.938 -29.109 1 90.62 330 ARG B CA 1
ATOM 5639 C C . ARG B 1 330 ? 16.219 -44.125 -28.344 1 90.62 330 ARG B C 1
ATOM 5641 O O . ARG B 1 330 ? 15.258 -44 -27.594 1 90.62 330 ARG B O 1
ATOM 5648 N N . SER B 1 331 ? 16.844 -45.312 -28.609 1 90.19 331 SER B N 1
ATOM 5649 C CA . SER B 1 331 ? 16.406 -46.5 -27.891 1 90.19 331 SER B CA 1
ATOM 5650 C C . SER B 1 331 ? 16.562 -46.312 -26.375 1 90.19 331 SER B C 1
ATOM 5652 O O . SER B 1 331 ? 15.688 -46.688 -25.609 1 90.19 331 SER B O 1
ATOM 5654 N N . LEU B 1 332 ? 17.641 -45.781 -26.062 1 90.56 332 LEU B N 1
ATOM 5655 C CA . LEU B 1 332 ? 17.891 -45.5 -24.656 1 90.56 332 LEU B CA 1
ATOM 5656 C C . LEU B 1 332 ? 16.875 -44.5 -24.125 1 90.56 332 LEU B C 1
ATOM 5658 O O . LEU B 1 332 ? 16.391 -44.625 -23 1 90.56 332 LEU B O 1
ATOM 5662 N N . PHE B 1 333 ? 16.531 -43.5 -24.875 1 95.19 333 PHE B N 1
ATOM 5663 C CA . PHE B 1 333 ? 15.539 -42.5 -24.5 1 95.19 333 PHE B CA 1
ATOM 5664 C C . PHE B 1 333 ? 14.188 -43.156 -24.25 1 95.19 333 PHE B C 1
ATOM 5666 O O . PHE B 1 333 ? 13.523 -42.875 -23.25 1 95.19 333 PHE B O 1
ATOM 5673 N N . GLU B 1 334 ? 13.844 -44.031 -25.125 1 93.81 334 GLU B N 1
ATOM 5674 C CA . GLU B 1 334 ? 12.547 -44.688 -25 1 93.81 334 GLU B CA 1
ATOM 5675 C C . GLU B 1 334 ? 12.477 -45.531 -23.734 1 93.81 334 GLU B C 1
ATOM 5677 O O . GLU B 1 334 ? 11.422 -45.625 -23.094 1 93.81 334 GLU B O 1
ATOM 5682 N N . LYS B 1 335 ? 13.562 -46.125 -23.391 1 92.69 335 LYS B N 1
ATOM 5683 C CA . LYS B 1 335 ? 13.617 -46.844 -22.125 1 92.69 335 LYS B CA 1
ATOM 5684 C C . LYS B 1 335 ? 13.43 -45.906 -20.938 1 92.69 335 LYS B C 1
ATOM 5686 O O . LYS B 1 335 ? 12.711 -46.25 -19.984 1 92.69 335 LYS B O 1
ATOM 5691 N N . HIS B 1 336 ? 14.07 -44.812 -20.984 1 92.62 336 HIS B N 1
ATOM 5692 C CA . HIS B 1 336 ? 13.93 -43.812 -19.938 1 92.62 336 HIS B CA 1
ATOM 5693 C C . HIS B 1 336 ? 12.5 -43.281 -19.875 1 92.62 336 HIS B C 1
ATOM 5695 O O . HIS B 1 336 ? 11.977 -43.031 -18.781 1 92.62 336 HIS B O 1
ATOM 5701 N N . ARG B 1 337 ? 11.953 -43.062 -20.984 1 95.31 337 ARG B N 1
ATOM 5702 C CA . ARG B 1 337 ? 10.57 -42.594 -21.062 1 95.31 337 ARG B CA 1
ATOM 5703 C C . ARG B 1 337 ? 9.625 -43.594 -20.406 1 95.31 337 ARG B C 1
ATOM 5705 O O . ARG B 1 337 ? 8.781 -43.219 -19.594 1 95.31 337 ARG B O 1
ATOM 5712 N N . GLU B 1 338 ? 9.797 -44.812 -20.734 1 94.25 338 GLU B N 1
ATOM 5713 C CA . GLU B 1 338 ? 8.953 -45.844 -20.156 1 94.25 338 GLU B CA 1
ATOM 5714 C C . GLU B 1 338 ? 9.125 -45.938 -18.641 1 94.25 338 GLU B C 1
ATOM 5716 O O . GLU B 1 338 ? 8.148 -46.062 -17.906 1 94.25 338 GLU B O 1
ATOM 5721 N N . ALA B 1 339 ? 10.32 -45.875 -18.266 1 95 339 ALA B N 1
ATOM 5722 C CA . ALA B 1 339 ? 10.617 -45.938 -16.828 1 95 339 ALA B CA 1
ATOM 5723 C C . ALA B 1 339 ? 9.992 -44.75 -16.094 1 95 339 ALA B C 1
ATOM 5725 O O . ALA B 1 339 ? 9.453 -44.906 -15 1 95 339 ALA B O 1
ATOM 5726 N N . PHE B 1 340 ? 10.07 -43.656 -16.656 1 96.06 340 PHE B N 1
ATOM 5727 C CA . PHE B 1 340 ? 9.516 -42.438 -16.062 1 96.06 340 PHE B CA 1
ATOM 5728 C C . PHE B 1 340 ? 8.008 -42.562 -15.883 1 96.06 340 PHE B C 1
ATOM 5730 O O . PHE B 1 340 ? 7.48 -42.281 -14.805 1 96.06 340 PHE B O 1
ATOM 5737 N N . PHE B 1 341 ? 7.332 -42.969 -16.875 1 95.31 341 PHE B N 1
ATOM 5738 C CA . PHE B 1 341 ? 5.875 -43 -16.859 1 95.31 341 PHE B CA 1
ATOM 5739 C C . PHE B 1 341 ? 5.352 -44.156 -16.016 1 95.31 341 PHE B C 1
ATOM 5741 O O . PHE B 1 341 ? 4.184 -44.156 -15.625 1 95.31 341 PHE B O 1
ATOM 5748 N N . LYS B 1 342 ? 6.207 -45.125 -15.781 1 93.88 342 LYS B N 1
ATOM 5749 C CA . LYS B 1 342 ? 5.84 -46.219 -14.867 1 93.88 342 LYS B CA 1
ATOM 5750 C C . LYS B 1 342 ? 5.758 -45.688 -13.43 1 93.88 342 LYS B C 1
ATOM 5752 O O . LYS B 1 342 ? 4.961 -46.188 -12.633 1 93.88 342 LYS B O 1
ATOM 5757 N N . GLU B 1 343 ? 6.477 -44.719 -13.18 1 93.69 343 GLU B N 1
ATOM 5758 C CA . GLU B 1 343 ? 6.598 -44.25 -11.797 1 93.69 343 GLU B CA 1
ATOM 5759 C C . GLU B 1 343 ? 5.84 -42.938 -11.586 1 93.69 343 GLU B C 1
ATOM 5761 O O . GLU B 1 343 ? 5.5 -42.594 -10.453 1 93.69 343 GLU B O 1
ATOM 5766 N N . PHE B 1 344 ? 5.559 -42.219 -12.586 1 94.62 344 PHE B N 1
ATOM 5767 C CA . PHE B 1 344 ? 4.965 -40.906 -12.453 1 94.62 344 PHE B CA 1
ATOM 5768 C C . PHE B 1 344 ? 3.447 -41 -12.344 1 94.62 344 PHE B C 1
ATOM 5770 O O . PHE B 1 344 ? 2.803 -41.656 -13.141 1 94.62 344 PHE B O 1
ATOM 5777 N N . SER B 1 345 ? 2.895 -40.375 -11.328 1 93.44 345 SER B N 1
ATOM 5778 C CA . SER B 1 345 ? 1.447 -40.344 -11.141 1 93.44 345 SER B CA 1
ATOM 5779 C C . SER B 1 345 ? 0.882 -38.938 -11.359 1 93.44 345 SER B C 1
ATOM 5781 O O . SER B 1 345 ? 1.425 -37.969 -10.844 1 93.44 345 SER B O 1
ATOM 5783 N N . PHE B 1 346 ? -0.183 -38.875 -12.078 1 94.12 346 PHE B N 1
ATOM 5784 C CA . PHE B 1 346 ? -0.855 -37.625 -12.359 1 94.12 346 PHE B CA 1
ATOM 5785 C C . PHE B 1 346 ? -1.939 -37.344 -11.328 1 94.12 346 PHE B C 1
ATOM 5787 O O . PHE B 1 346 ? -2.49 -36.25 -11.281 1 94.12 346 PHE B O 1
ATOM 5794 N N . ASP B 1 347 ? -2.225 -38.25 -10.453 1 93.19 347 ASP B N 1
ATOM 5795 C CA . ASP B 1 347 ? -3.367 -38.188 -9.547 1 93.19 347 ASP B CA 1
ATOM 5796 C C . ASP B 1 347 ? -3.312 -36.938 -8.672 1 93.19 347 ASP B C 1
ATOM 5798 O O . ASP B 1 347 ? -4.336 -36.312 -8.43 1 93.19 347 ASP B O 1
ATOM 5802 N N . HIS B 1 348 ? -2.203 -36.562 -8.281 1 94 348 HIS B N 1
ATOM 5803 C CA . HIS B 1 348 ? -2.018 -35.438 -7.363 1 94 348 HIS B CA 1
ATOM 5804 C C . HIS B 1 348 ? -2.391 -34.125 -8.023 1 94 348 HIS B C 1
ATOM 5806 O O . HIS B 1 348 ? -2.656 -33.125 -7.332 1 94 348 HIS B O 1
ATOM 5812 N N . TYR B 1 349 ? -2.467 -34.156 -9.352 1 96.56 349 TYR B N 1
ATOM 5813 C CA . TYR B 1 349 ? -2.662 -32.906 -10.086 1 96.56 349 TYR B CA 1
ATOM 5814 C C . TYR B 1 349 ? -3.973 -32.906 -10.859 1 96.56 349 TYR B C 1
ATOM 5816 O O . TYR B 1 349 ? -4.336 -31.938 -11.508 1 96.56 349 TYR B O 1
ATOM 5824 N N . ALA B 1 350 ? -4.621 -34 -10.797 1 96.19 350 ALA B N 1
ATOM 5825 C CA . ALA B 1 350 ? -5.797 -34.219 -11.633 1 96.19 350 ALA B CA 1
ATOM 5826 C C . ALA B 1 350 ? -7.02 -33.5 -11.062 1 96.19 350 ALA B C 1
ATOM 5828 O O . ALA B 1 350 ? -7.328 -33.625 -9.875 1 96.19 350 ALA B O 1
ATOM 5829 N N . ALA B 1 351 ? -7.75 -32.844 -11.867 1 96.31 351 ALA B N 1
ATOM 5830 C CA . ALA B 1 351 ? -8.93 -32.094 -11.477 1 96.31 351 ALA B CA 1
ATOM 5831 C C . ALA B 1 351 ? -9.969 -32.969 -10.812 1 96.31 351 ALA B C 1
ATOM 5833 O O . ALA B 1 351 ? -10.57 -32.594 -9.797 1 96.31 351 ALA B O 1
ATOM 5834 N N . ASP B 1 352 ? -10.164 -34.125 -11.289 1 94.19 352 ASP B N 1
ATOM 5835 C CA . ASP B 1 352 ? -11.203 -35 -10.781 1 94.19 352 ASP B CA 1
ATOM 5836 C C . ASP B 1 352 ? -10.922 -35.406 -9.328 1 94.19 352 ASP B C 1
ATOM 5838 O O . ASP B 1 352 ? -11.859 -35.656 -8.562 1 94.19 352 ASP B O 1
ATOM 5842 N N . LYS B 1 353 ? -9.68 -35.469 -8.969 1 95.69 353 LYS B N 1
ATOM 5843 C CA . LYS B 1 353 ? -9.312 -35.812 -7.602 1 95.69 353 LYS B CA 1
ATOM 5844 C C . LYS B 1 353 ? -9.273 -34.594 -6.703 1 95.69 353 LYS B C 1
ATOM 5846 O O . LYS B 1 353 ? -9.602 -34.656 -5.52 1 95.69 353 LYS B O 1
ATOM 5851 N N . LEU B 1 354 ? -8.906 -33.469 -7.188 1 97.5 354 LEU B N 1
ATOM 5852 C CA . LEU B 1 354 ? -8.656 -32.281 -6.391 1 97.5 354 LEU B CA 1
ATOM 5853 C C . LEU B 1 354 ? -9.938 -31.484 -6.176 1 97.5 354 LEU B C 1
ATOM 5855 O O . LEU B 1 354 ? -10.125 -30.875 -5.121 1 97.5 354 LEU B O 1
ATOM 5859 N N . ILE B 1 355 ? -10.867 -31.484 -7.129 1 97.12 355 ILE B N 1
ATOM 5860 C CA . ILE B 1 355 ? -12.031 -30.609 -7.121 1 97.12 355 ILE B CA 1
ATOM 5861 C C . ILE B 1 355 ? -12.914 -30.938 -5.922 1 97.12 355 ILE B C 1
ATOM 5863 O O . ILE B 1 355 ? -13.391 -30.047 -5.227 1 97.12 355 ILE B O 1
ATOM 5867 N N . PRO B 1 356 ? -13.148 -32.219 -5.602 1 96.81 356 PRO B N 1
ATOM 5868 C CA . PRO B 1 356 ? -13.945 -32.531 -4.41 1 96.81 356 PRO B CA 1
ATOM 5869 C C . PRO B 1 356 ? -13.367 -31.891 -3.145 1 96.81 356 PRO B C 1
ATOM 5871 O O . PRO B 1 356 ? -14.117 -31.469 -2.262 1 96.81 356 PRO B O 1
ATOM 5874 N N . ARG B 1 357 ? -12.109 -31.781 -3.041 1 97.5 357 ARG B N 1
ATOM 5875 C CA . ARG B 1 357 ? -11.469 -31.156 -1.885 1 97.5 357 ARG B CA 1
ATOM 5876 C C . ARG B 1 357 ? -11.711 -29.656 -1.865 1 97.5 357 ARG B C 1
ATOM 5878 O O . ARG B 1 357 ? -12.008 -29.078 -0.815 1 97.5 357 ARG B O 1
ATOM 5885 N N . TYR B 1 358 ? -11.57 -29.016 -3.035 1 98.06 358 TYR B N 1
ATOM 5886 C CA . TYR B 1 358 ? -11.883 -27.594 -3.148 1 98.06 358 TYR B CA 1
ATOM 5887 C C . TYR B 1 358 ? -13.312 -27.312 -2.699 1 98.06 358 TYR B C 1
ATOM 5889 O O . TYR B 1 358 ? -13.547 -26.406 -1.893 1 98.06 358 TYR B O 1
ATOM 5897 N N . VAL B 1 359 ? -14.203 -28.094 -3.246 1 97.75 359 VAL B N 1
ATOM 5898 C CA . VAL B 1 359 ? -15.625 -27.906 -2.98 1 97.75 359 VAL B CA 1
ATOM 5899 C C . VAL B 1 359 ? -15.898 -28.094 -1.49 1 97.75 359 VAL B C 1
ATOM 5901 O O . VAL B 1 359 ? -16.609 -27.281 -0.878 1 97.75 359 VAL B O 1
ATOM 5904 N N . SER B 1 360 ? -15.328 -29.094 -0.913 1 97.38 360 SER B N 1
ATOM 5905 C CA . SER B 1 360 ? -15.516 -29.359 0.51 1 97.38 360 SER B CA 1
ATOM 5906 C C . SER B 1 360 ? -15 -28.203 1.36 1 97.38 360 SER B C 1
ATOM 5908 O O . SER B 1 360 ? -15.656 -27.797 2.324 1 97.38 360 SER B O 1
ATOM 5910 N N . ILE B 1 361 ? -13.914 -27.656 1.043 1 97.81 361 ILE B N 1
ATOM 5911 C CA . ILE B 1 361 ? -13.289 -26.562 1.785 1 97.81 361 ILE B CA 1
ATOM 5912 C C . ILE B 1 361 ? -14.156 -25.312 1.687 1 97.81 361 ILE B C 1
ATOM 5914 O O . ILE B 1 361 ? -14.422 -24.656 2.693 1 97.81 361 ILE B O 1
ATOM 5918 N N . ILE B 1 362 ? -14.633 -24.984 0.495 1 97.25 362 ILE B N 1
ATOM 5919 C CA . ILE B 1 362 ? -15.367 -23.75 0.238 1 97.25 362 ILE B CA 1
ATOM 5920 C C . ILE B 1 362 ? -16.75 -23.828 0.868 1 97.25 362 ILE B C 1
ATOM 5922 O O . ILE B 1 362 ? -17.25 -22.844 1.41 1 97.25 362 ILE B O 1
ATOM 5926 N N . LYS B 1 363 ? -17.391 -25.031 0.859 1 93.25 363 LYS B N 1
ATOM 5927 C CA . LYS B 1 363 ? -18.703 -25.219 1.461 1 93.25 363 LYS B CA 1
ATOM 5928 C C . LYS B 1 363 ? -18.609 -25.297 2.98 1 93.25 363 LYS B C 1
ATOM 5930 O O . LYS B 1 363 ? -19.609 -25.141 3.684 1 93.25 363 LYS B O 1
ATOM 5935 N N . ASN B 1 364 ? -17.344 -25.281 3.477 1 82.25 364 ASN B N 1
ATOM 5936 C CA . ASN B 1 364 ? -17.109 -25.391 4.914 1 82.25 364 ASN B CA 1
ATOM 5937 C C . ASN B 1 364 ? -17.859 -26.578 5.52 1 82.25 364 ASN B C 1
ATOM 5939 O O . ASN B 1 364 ? -18.547 -26.422 6.527 1 82.25 364 ASN B O 1
ATOM 5943 N N . ASN B 1 365 ? -18.047 -27.672 4.828 1 68.56 365 ASN B N 1
ATOM 5944 C CA . ASN B 1 365 ? -18.656 -28.891 5.316 1 68.56 365 ASN B CA 1
ATOM 5945 C C . ASN B 1 365 ? -17.625 -29.828 5.934 1 68.56 365 ASN B C 1
ATOM 5947 O O . ASN B 1 365 ? -16.453 -29.797 5.559 1 68.56 365 ASN B O 1
#

Sequence (730 aa):
MAYILTLEAFYGGSHKQLLDIILKNFNQDEYDLVTIPAKKWHWCARMSALQFAENIPITHAYRTIFCSSVLNLAELIGIRPDLASCRKVVYFHENQLSYPVRESKSRDVQYGVNQITTCLCADLVLFNSKYNMSSFLGSIQSFLNIVPNMSFKGIREKIEPKCEVLYFPIDFQHIPSRSAMNSGLQDRENKPLHLIWPHRWEHDKNPEQLVDALVALQGKNVDFQVSILGERFETVPKCLENIQELLPGKVVQFGPLPKVDYYRTLAEGDVVLSTALHEFYGVAMLEAVHCGCVPLAPNRLVYPELYPKDKLFNTTAQLVKQLYNWCRNRSLFEKHREAFFKEFSFDHYAADKLIPRYVSIIKNNMAYILTLEAFYGGSHKQLLDIILKNFNQDEYDLVTIPAKKWHWCARMSALQFAENIPITHAYRTIFCSSVLNLAELIGIRPDLASCRKVVYFHENQLSYPVRESKSRDVQYGVNQITTCLCADLVLFNSKYNMSSFLGSIQSFLNIVPNMSFKGIREKIEPKCEVLYFPIDFQHIPSRSAMNSGLQDRENKPLHLIWPHRWEHDKNPEQLVDALVALQGKNVDFQVSILGERFETVPKCLENIQELLPGKVVQFGPLPKVDYYRTLAEGDVVLSTALHEFYGVAMLEAVHCGCVPLAPNRLVYPELYPKDKLFNTTAQLVKQLYNWCRNRSLFEKHREAFFKEFSFDHYAADKLIPRYVSIIKNN

InterPro domains:
  IPR001296 Glycosyl transferase, family 1 [PF00534] (191-307)
  IPR022701 tRNA-queuosine alpha-mannosyltransferase, N-terminal [PF12038] (4-170)
  IPR051862 Glycosyltransferase-like domain-containing protein 1 [PTHR13615] (2-178)

Radius of gyration: 33.55 Å; Cα contacts (8 Å, |Δi|>4): 1293; chains: 2; bounding box: 57×103×74 Å

pLDDT: mean 92.62, std 10.67, range [46.25, 98.94]

Nearest PDB structures (foldseek):
  8qoy-assembly1_A  TM=6.108E-01  e=4.540E-11  Actinobacillus pleuropneumoniae
  3c48-assembly1_A  TM=4.240E-01  e=2.914E-11  Corynebacterium glutamicum
  3vuf-assembly1_A  TM=6.488E-01  e=3.503E-08  Oryza sativa Japonica Group
  8wky-assembly1_A  TM=6.672E-01  e=5.419E-06  Homo sapiens
  6fj3-assembly1_A  TM=5.105E-01  e=4.108E-06  Homo sapiens

Secondary structure (DSSP, 8-state):
---EEEEEEEESHHHHHHHHHHHTTS-GGGEEEEEEESS-HHHHHHHHHHHHHHHS-SS----EEEEETTS-HHHHHHH-GGGTTSEEEEEES--SSSS--SSGGG--THHHHHHHHHHHH-SEEEESSHHHHHHHHHHHHHHHTTSTT----SHHHHHGGGEEE-PPPB-GGGS--HHHHGGGGGGGGGSPEEEEE---SSGGG-HHHHHHHHHHHHHTT--EEEEE-S---SS--HHHHTHHHHSTTTEEEES---HHHHHHHHHH-SEEE---S--SS-HHHHHHHHTTPEEEEESSTTHHHHS-GGGEESSHHHHHHHHHHHHH-HHHHHHHHHHHHHH---GGGBHHHHHHHHHHHHHT-/---EEEEEEEESHHHHHHHHHHHTTS-GGGEEEEEEESS-HHHHHHHHHHHHHHHS-SS----EEEEETTS-HHHHHHH-GGGTTSEEEEEES--SSSS--SSGGG--THHHHHHHHHHHH-SEEEESSHHHHHHHHHHHHHHHTTSTT----SHHHHHGGGEEE-PPPB-GGGS--HHHHGGGGGGGGGSPEEEEE---SSGGG-HHHHHHHHHHHHHTT--EEEEE-S---SS--HHHHTHHHHSTTTEEEES---HHHHHHHHHH-SEEE---S--SS-HHHHHHHHTTPEEEEESSTTHHHHS-GGGEESSHHHHHHHHHHHHH-HHHHHHHHHHHHHH---GGGBHHHHHHHHHHHHHT-